Protein AF-0000000080418832 (afdb_homodimer)

Foldseek 3Di:
DPPPCPDPVVVVVVVVVVVVVVVVVVVCVVCCVPPVVVVCVVVVVVVVVVVLLVQAQAAADPVLVCLAANDFFDAQQVVVVPDPPPDSPQDDDDPPMDHFFEEAEQLLCQVHHGQFPVSVVVSVVLPAQHYEFEWDAACVGFIWTDDDQFLVVQFVDTDGRNDDDCVVAQQTFRCPPHPVCVVRPRTGTDGPLVSVVVCLVSNHAYEYEYPYPDPVVLVVVVVSCVVRVCCLRRYEYEYQDLVSLQVNCVVPVSHAYEHEDEQLVQFFPDDDPPPVPTHGPDPPVVVNVVSNVVSVVVVVCVLPRSCSRNVHQEYEYELSPDDLVNLVSCVVVNHAYEYPDDADPVSSCCVCHHSRHHYYYSHSPPD/DPPPCPPPVVVVVVVVVVVVVVVVVVVCVVCCVPPVVVVCVVVVVVVVVVVLLVQAQAAADPVLVCLAANDFFDAQQVVVVPDPPPDSPQDDDDPPMDHFFEEAEQLLCQVHHGQFPVSVVVSVVLPAQHYEFEWDAACVGFIWTDDDQFLVVQFVDTDGRNDDDCVVAQQTFRCPPHPPCVVRPRTGTDGPLVSVVVCVVSVHAYEYEYPYPDPVVLVVVVVSCVVRVCCLRRYEYEYQDLVSLQVNCVVPVSHAYEHEDEQLVQFFPDDDPPPVPTHGPDPPVVVNVVSNVVSVVVVVCVLPRSCSRNVHQEYEYELSPDDLVNLVSCVVVNHAYEYPDDADPVSSCCVCHHSRHHYYYSHSPPD

Structure (mmCIF, N/CA/C/O backbone):
data_AF-0000000080418832-model_v1
#
loop_
_entity.id
_entity.type
_entity.pdbx_description
1 polymer 'GP-PDE domain-containing protein'
#
loop_
_atom_site.group_PDB
_atom_site.id
_atom_site.type_symbol
_atom_site.label_atom_id
_atom_site.label_alt_id
_atom_site.label_comp_id
_atom_site.label_asym_id
_atom_site.label_entity_id
_atom_site.label_seq_id
_atom_site.pdbx_PDB_ins_code
_atom_site.Cartn_x
_atom_site.Cartn_y
_atom_site.Cartn_z
_atom_site.occupancy
_atom_site.B_iso_or_equiv
_atom_site.auth_seq_id
_atom_site.auth_comp_id
_atom_site.auth_asym_id
_atom_site.auth_atom_id
_atom_site.pdbx_PDB_model_num
ATOM 1 N N . MET A 1 1 ? 21.844 34.531 -18.125 1 29.23 1 MET A N 1
ATOM 2 C CA . MET A 1 1 ? 21.609 33.281 -18.844 1 29.23 1 MET A CA 1
ATOM 3 C C . MET A 1 1 ? 20.156 32.844 -18.719 1 29.23 1 MET A C 1
ATOM 5 O O . MET A 1 1 ? 19.594 32.812 -17.625 1 29.23 1 MET A O 1
ATOM 9 N N . PRO A 1 2 ? 19.328 32.938 -19.734 1 34.47 2 PRO A N 1
ATOM 10 C CA . PRO A 1 2 ? 17.875 32.719 -19.688 1 34.47 2 PRO A CA 1
ATOM 11 C C . PRO A 1 2 ? 17.5 31.406 -19.016 1 34.47 2 PRO A C 1
ATOM 13 O O . PRO A 1 2 ? 18.203 30.406 -19.203 1 34.47 2 PRO A O 1
ATOM 16 N N . LEU A 1 3 ? 17.125 31.422 -17.812 1 38.12 3 LEU A N 1
ATOM 17 C CA . LEU A 1 3 ? 16.672 30.25 -17.062 1 38.12 3 LEU A CA 1
ATOM 18 C C . LEU A 1 3 ? 15.891 29.297 -17.953 1 38.12 3 LEU A C 1
ATOM 20 O O . LEU A 1 3 ? 14.82 29.641 -18.453 1 38.12 3 LEU A O 1
ATOM 24 N N . GLN A 1 4 ? 16.5 28.672 -18.922 1 42.06 4 GLN A N 1
ATOM 25 C CA . GLN A 1 4 ? 15.961 27.641 -19.797 1 42.06 4 GLN A CA 1
ATOM 26 C C . GLN A 1 4 ? 14.891 26.812 -19.094 1 42.06 4 GLN A C 1
ATOM 28 O O . GLN A 1 4 ? 15.18 26.172 -18.078 1 42.06 4 GLN A O 1
ATOM 33 N N . ALA A 1 5 ? 13.625 27.203 -19.109 1 51.31 5 ALA A N 1
ATOM 34 C CA . ALA A 1 5 ? 12.406 26.703 -18.469 1 51.31 5 ALA A CA 1
ATOM 35 C C . ALA A 1 5 ? 12.25 25.203 -18.703 1 51.31 5 ALA A C 1
ATOM 37 O O . ALA A 1 5 ? 11.891 24.766 -19.797 1 51.31 5 ALA A O 1
ATOM 38 N N . VAL A 1 6 ? 13.109 24.172 -18.172 1 67.81 6 VAL A N 1
ATOM 39 C CA . VAL A 1 6 ? 13.008 22.719 -18.281 1 67.81 6 VAL A CA 1
ATOM 40 C C . VAL A 1 6 ? 11.602 22.266 -17.875 1 67.81 6 VAL A C 1
ATOM 42 O O . VAL A 1 6 ? 11.148 22.547 -16.766 1 67.81 6 VAL A O 1
ATOM 45 N N . VAL A 1 7 ? 10.906 21.953 -19 1 78.5 7 VAL A N 1
ATOM 46 C CA . VAL A 1 7 ? 9.547 21.453 -18.812 1 78.5 7 VAL A CA 1
ATOM 47 C C . VAL A 1 7 ? 9.547 20.25 -17.875 1 78.5 7 VAL A C 1
ATOM 49 O O . VAL A 1 7 ? 10.344 19.312 -18.062 1 78.5 7 VAL A O 1
ATOM 52 N N . ASP A 1 8 ? 8.859 20.406 -16.797 1 88.38 8 ASP A N 1
ATOM 53 C CA . ASP A 1 8 ? 8.625 19.266 -15.914 1 88.38 8 ASP A CA 1
ATOM 54 C C . ASP A 1 8 ? 7.688 18.266 -16.562 1 88.38 8 ASP A C 1
ATOM 56 O O . ASP A 1 8 ? 6.469 18.469 -16.594 1 88.38 8 ASP A O 1
ATOM 60 N N . PHE A 1 9 ? 8.25 17.219 -17.141 1 85.88 9 PHE A N 1
ATOM 61 C CA . PHE A 1 9 ? 7.5 16.234 -17.922 1 85.88 9 PHE A CA 1
ATOM 62 C C . PHE A 1 9 ? 6.445 15.555 -17.062 1 85.88 9 PHE A C 1
ATOM 64 O O . PHE A 1 9 ? 5.34 15.273 -17.531 1 85.88 9 PHE A O 1
ATOM 71 N N . LYS A 1 10 ? 6.754 15.344 -15.844 1 83.06 10 LYS A N 1
ATOM 72 C CA . LYS A 1 10 ? 5.797 14.695 -14.953 1 83.06 10 LYS A CA 1
ATOM 73 C C . LYS A 1 10 ? 4.574 15.586 -14.727 1 83.06 10 LYS A C 1
ATOM 75 O O . LYS A 1 10 ? 3.441 15.102 -14.734 1 83.06 10 LYS A O 1
ATOM 80 N N . LEU A 1 11 ? 4.859 16.812 -14.5 1 88.62 11 LEU A N 1
ATOM 81 C CA . LEU A 1 11 ? 3.758 17.75 -14.312 1 88.62 11 LEU A CA 1
ATOM 82 C C . LEU A 1 11 ? 2.938 17.891 -15.594 1 88.62 11 LEU A C 1
ATOM 84 O O . LEU A 1 11 ? 1.705 17.938 -15.547 1 88.62 11 LEU A O 1
ATOM 88 N N . ALA A 1 12 ? 3.6 17.969 -16.734 1 88.5 12 ALA A N 1
ATOM 89 C CA . ALA A 1 12 ? 2.902 18.062 -18 1 88.5 12 ALA A CA 1
ATOM 90 C C . ALA A 1 12 ? 1.968 16.875 -18.219 1 88.5 12 ALA A C 1
ATOM 92 O O . ALA A 1 12 ? 0.816 17.047 -18.625 1 88.5 12 ALA A O 1
ATOM 93 N N . CYS A 1 13 ? 2.471 15.695 -17.891 1 86.88 13 CYS A N 1
ATOM 94 C CA . CYS A 1 13 ? 1.663 14.484 -18.016 1 86.88 13 CYS A CA 1
ATOM 95 C C . CYS A 1 13 ? 0.469 14.531 -17.078 1 86.88 13 CYS A C 1
ATOM 97 O O . CYS A 1 13 ? -0.634 14.117 -17.438 1 86.88 13 CYS A O 1
ATOM 99 N N . SER A 1 14 ? 0.729 15.07 -15.883 1 86.5 14 SER A N 1
ATOM 100 C CA . SER A 1 14 ? -0.354 15.188 -14.914 1 86.5 14 SER A CA 1
ATOM 101 C C . SER A 1 14 ? -1.435 16.141 -15.398 1 86.5 14 SER A C 1
ATOM 103 O O . SER A 1 14 ? -2.625 15.906 -15.18 1 86.5 14 SER A O 1
ATOM 105 N N . CYS A 1 15 ? -1.032 17.188 -16.031 1 88.56 15 CYS A N 1
ATOM 106 C CA . CYS A 1 15 ? -1.993 18.141 -16.578 1 88.56 15 CYS A CA 1
ATOM 107 C C . CYS A 1 15 ? -2.822 17.5 -17.688 1 88.56 15 CYS A C 1
ATOM 109 O O . CYS A 1 15 ? -4.031 17.719 -17.766 1 88.56 15 CYS A O 1
ATOM 111 N N . LEU A 1 16 ? -2.145 16.781 -18.547 1 87.56 16 LEU A N 1
ATOM 112 C CA . LEU A 1 16 ? -2.855 16.062 -19.594 1 87.56 16 LEU A CA 1
ATOM 113 C C . LEU A 1 16 ? -3.863 15.086 -19.016 1 87.56 16 LEU A C 1
ATOM 115 O O . LEU A 1 16 ? -5.02 15.047 -19.438 1 87.56 16 LEU A O 1
ATOM 119 N N . TYR A 1 17 ? -3.428 14.383 -18 1 83.88 17 TYR A N 1
ATOM 120 C CA . TYR A 1 17 ? -4.293 13.414 -17.344 1 83.88 17 TYR A CA 1
ATOM 121 C C . TYR A 1 17 ? -5.508 14.094 -16.734 1 83.88 17 TYR A C 1
ATOM 123 O O . TYR A 1 17 ? -6.629 13.586 -16.828 1 83.88 17 TYR A O 1
ATOM 131 N N . LEU A 1 18 ? -5.254 15.18 -16.125 1 86.44 18 LEU A N 1
ATOM 132 C CA . LEU A 1 18 ? -6.332 15.945 -15.523 1 86.44 18 LEU A CA 1
ATOM 133 C C . LEU A 1 18 ? -7.398 16.297 -16.547 1 86.44 18 LEU A C 1
ATOM 135 O O . LEU A 1 18 ? -8.594 16.109 -16.312 1 86.44 18 LEU A O 1
ATOM 139 N N . TRP A 1 19 ? -7.016 16.703 -17.672 1 86.38 19 TRP A N 1
ATOM 140 C CA . TRP A 1 19 ? -7.965 17.141 -18.688 1 86.38 19 TRP A CA 1
ATOM 141 C C . TRP A 1 19 ? -8.648 15.945 -19.344 1 86.38 19 TRP A C 1
ATOM 143 O O . TRP A 1 19 ? -9.812 16.031 -19.75 1 86.38 19 TRP A O 1
ATOM 153 N N . ILE A 1 20 ? -7.945 14.836 -19.391 1 82.81 20 ILE A N 1
ATOM 154 C CA . ILE A 1 20 ? -8.586 13.625 -19.875 1 82.81 20 ILE A CA 1
ATOM 155 C C . ILE A 1 20 ? -9.711 13.211 -18.938 1 82.81 20 ILE A C 1
ATOM 157 O O . ILE A 1 20 ? -10.812 12.867 -19.375 1 82.81 20 ILE A O 1
ATOM 161 N N . TRP A 1 21 ? -9.406 13.32 -17.688 1 81.19 21 TRP A N 1
ATOM 162 C CA . TRP A 1 21 ? -10.414 12.953 -16.703 1 81.19 21 TRP A CA 1
ATOM 163 C C . TRP A 1 21 ? -11.602 13.914 -16.75 1 81.19 21 TRP A C 1
ATOM 165 O O . TRP A 1 21 ? -12.758 13.484 -16.734 1 81.19 21 TRP A O 1
ATOM 175 N N . ILE A 1 22 ? -11.281 15.203 -16.797 1 82.44 22 ILE A N 1
ATOM 176 C CA . ILE A 1 22 ? -12.328 16.219 -16.844 1 82.44 22 ILE A CA 1
ATOM 177 C C . ILE A 1 22 ? -13.219 15.984 -18.062 1 82.44 22 ILE A C 1
ATOM 179 O O . ILE A 1 22 ? -14.445 15.969 -17.953 1 82.44 22 ILE A O 1
ATOM 183 N N . PHE A 1 23 ? -12.633 15.758 -19.156 1 82.81 23 PHE A N 1
ATOM 184 C CA . PHE A 1 23 ? -13.367 15.562 -20.391 1 82.81 23 PHE A CA 1
ATOM 185 C C . PHE A 1 23 ? -14.188 14.281 -20.344 1 82.81 23 PHE A C 1
ATOM 187 O O . PHE A 1 23 ? -15.344 14.266 -20.781 1 82.81 23 PHE A O 1
ATOM 194 N N . THR A 1 24 ? -13.562 13.258 -19.797 1 81.31 24 THR A N 1
ATOM 195 C CA . THR A 1 24 ? -14.242 11.969 -19.703 1 81.31 24 THR A CA 1
ATOM 196 C C . THR A 1 24 ? -15.469 12.07 -18.797 1 81.31 24 THR A C 1
ATOM 198 O O . THR A 1 24 ? -16.531 11.531 -19.125 1 81.31 24 THR A O 1
ATOM 201 N N . ILE A 1 25 ? -15.297 12.727 -17.734 1 80.31 25 ILE A N 1
ATOM 202 C CA . ILE A 1 25 ? -16.406 12.898 -16.797 1 80.31 25 ILE A CA 1
ATOM 203 C C . ILE A 1 25 ? -17.531 13.688 -17.469 1 80.31 25 ILE A C 1
ATOM 205 O O . ILE A 1 25 ? -18.703 13.336 -17.359 1 80.31 25 ILE A O 1
ATOM 209 N N . PHE A 1 26 ? -17.141 14.727 -18.172 1 81.12 26 PHE A N 1
ATOM 210 C CA . PHE A 1 26 ? -18.125 15.555 -18.891 1 81.12 26 PHE A CA 1
ATOM 211 C C . PHE A 1 26 ? -18.844 14.742 -19.953 1 81.12 26 PHE A C 1
ATOM 213 O O . PHE A 1 26 ? -20.062 14.797 -20.062 1 81.12 26 PHE A O 1
ATOM 220 N N . LEU A 1 27 ? -18.125 13.953 -20.703 1 82.25 27 LEU A N 1
ATOM 221 C CA . LEU A 1 27 ? -18.703 13.133 -21.766 1 82.25 27 LEU A CA 1
ATOM 222 C C . LEU A 1 27 ? -19.672 12.109 -21.188 1 82.25 27 LEU A C 1
ATOM 224 O O . LEU A 1 27 ? -20.75 11.891 -21.75 1 82.25 27 LEU A O 1
ATOM 228 N N . LEU A 1 28 ? -19.281 11.586 -20.141 1 80.88 28 LEU A N 1
ATOM 229 C CA . LEU A 1 28 ? -20.156 10.586 -19.516 1 80.88 28 LEU A CA 1
ATOM 230 C C . LEU A 1 28 ? -21.438 11.234 -19 1 80.88 28 LEU A C 1
ATOM 232 O O . LEU A 1 28 ? -22.516 10.656 -19.125 1 80.88 28 LEU A O 1
ATOM 236 N N . ALA A 1 29 ? -21.312 12.383 -18.406 1 79.19 29 ALA A N 1
ATOM 237 C CA . ALA A 1 29 ? -22.469 13.086 -17.859 1 79.19 29 ALA A CA 1
ATOM 238 C C . ALA A 1 29 ? -23.484 13.43 -18.953 1 79.19 29 ALA A C 1
ATOM 240 O O . ALA A 1 29 ? -24.688 13.367 -18.734 1 79.19 29 ALA A O 1
ATOM 241 N N . VAL A 1 30 ? -23 13.727 -20.094 1 80.56 30 VAL A N 1
ATOM 242 C CA . VAL A 1 30 ? -23.859 14.094 -21.203 1 80.56 30 VAL A CA 1
ATOM 243 C C . VAL A 1 30 ? -24.469 12.836 -21.844 1 80.56 30 VAL A C 1
ATOM 245 O O . VAL A 1 30 ? -25.672 12.781 -22.094 1 80.56 30 VAL A O 1
ATOM 248 N N . GLU A 1 31 ? -23.656 11.82 -21.969 1 81.69 31 GLU A N 1
ATOM 249 C CA . GLU A 1 31 ? -24.078 10.641 -22.703 1 81.69 31 GLU A CA 1
ATOM 250 C C . GLU A 1 31 ? -25.031 9.781 -21.891 1 81.69 31 GLU A C 1
ATOM 252 O O . GLU A 1 31 ? -25.828 9.023 -22.453 1 81.69 31 GLU A O 1
ATOM 257 N N . VAL A 1 32 ? -24.969 9.977 -20.625 1 79.31 32 VAL A N 1
ATOM 258 C CA . VAL A 1 32 ? -25.828 9.148 -19.781 1 79.31 32 VAL A CA 1
ATOM 259 C C . VAL A 1 32 ? -27.281 9.602 -19.922 1 79.31 32 VAL A C 1
ATOM 261 O O . VAL A 1 32 ? -28.219 8.852 -19.609 1 79.31 32 VAL A O 1
ATOM 264 N N . THR A 1 33 ? -27.438 10.805 -20.422 1 82 33 THR A N 1
ATOM 265 C CA . THR A 1 33 ? -28.797 11.297 -20.656 1 82 33 THR A CA 1
ATOM 266 C C . THR A 1 33 ? -29.406 10.688 -21.906 1 82 33 THR A C 1
ATOM 268 O O . THR A 1 33 ? -30.609 10.758 -22.125 1 82 33 THR A O 1
ATOM 271 N N . ASN A 1 34 ? -28.578 10.062 -22.688 1 85.06 34 ASN A N 1
ATOM 272 C CA . ASN A 1 34 ? -29.031 9.336 -23.859 1 85.06 34 ASN A CA 1
ATOM 273 C C . ASN A 1 34 ? -29.609 7.977 -23.5 1 85.06 34 ASN A C 1
ATOM 275 O O . ASN A 1 34 ? -28.938 7.148 -22.891 1 85.06 34 ASN A O 1
ATOM 279 N N . LEU A 1 35 ? -30.812 7.777 -23.906 1 84.62 35 LEU A N 1
ATOM 280 C CA . LEU A 1 35 ? -31.562 6.578 -23.531 1 84.62 35 LEU A CA 1
ATOM 281 C C . LEU A 1 35 ? -30.828 5.32 -23.984 1 84.62 35 LEU A C 1
ATOM 283 O O . LEU A 1 35 ? -30.859 4.297 -23.297 1 84.62 35 LEU A O 1
ATOM 287 N N . PHE A 1 36 ? -30.281 5.379 -25.125 1 82.19 36 PHE A N 1
ATOM 288 C CA . PHE A 1 36 ? -29.562 4.219 -25.625 1 82.19 36 PHE A CA 1
ATOM 289 C C . PHE A 1 36 ? -28.359 3.902 -24.734 1 82.19 36 PHE A C 1
ATOM 291 O O . PHE A 1 36 ? -28.125 2.742 -24.391 1 82.19 36 PHE A O 1
ATOM 298 N N . VAL A 1 37 ? -27.672 4.945 -24.422 1 81.75 37 VAL A N 1
ATOM 299 C CA . VAL A 1 37 ? -26.5 4.773 -23.562 1 81.75 37 VAL A CA 1
ATOM 300 C C . VAL A 1 37 ? -26.953 4.277 -22.188 1 81.75 37 VAL A C 1
ATOM 302 O O . VAL A 1 37 ? -26.344 3.357 -21.625 1 81.75 37 VAL A O 1
ATOM 305 N N . MET A 1 38 ? -27.922 4.84 -21.734 1 84.25 38 MET A N 1
ATOM 306 C CA . MET A 1 38 ? -28.438 4.414 -20.438 1 84.25 38 MET A CA 1
ATOM 307 C C . MET A 1 38 ? -28.859 2.951 -20.484 1 84.25 38 MET A C 1
ATOM 309 O O . MET A 1 38 ? -28.609 2.205 -19.531 1 84.25 38 MET A O 1
ATOM 313 N N . SER A 1 39 ? -29.5 2.602 -21.547 1 87.12 39 SER A N 1
ATOM 314 C CA . SER A 1 39 ? -29.922 1.212 -21.688 1 87.12 39 SER A CA 1
ATOM 315 C C . SER A 1 39 ? -28.719 0.267 -21.703 1 87.12 39 SER A C 1
ATOM 317 O O . SER A 1 39 ? -28.781 -0.823 -21.125 1 87.12 39 SER A O 1
ATOM 319 N N . LEU A 1 40 ? -27.703 0.655 -22.312 1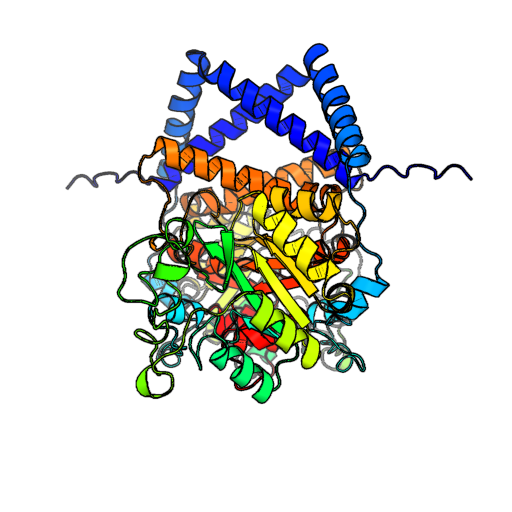 85.5 40 LEU A N 1
ATOM 320 C CA . LEU A 1 40 ? -26.484 -0.155 -22.359 1 85.5 40 LEU A CA 1
ATOM 321 C C . LEU A 1 40 ? -25.828 -0.238 -21 1 85.5 40 LEU A C 1
ATOM 323 O O . LEU A 1 40 ? -25.297 -1.285 -20.625 1 85.5 40 LEU A O 1
ATOM 327 N N . LEU A 1 41 ? -25.844 0.846 -20.266 1 86.12 41 LEU A N 1
ATOM 328 C CA . LEU A 1 41 ? -25.219 0.91 -18.953 1 86.12 41 LEU A CA 1
ATOM 329 C C . LEU A 1 41 ? -26.031 0.135 -17.922 1 86.12 41 LEU A C 1
ATOM 331 O O . LEU A 1 41 ? -25.531 -0.181 -16.844 1 86.12 41 LEU A O 1
ATOM 335 N N . ILE A 1 42 ? -27.203 -0.16 -18.312 1 88 42 ILE A N 1
ATOM 336 C CA . ILE A 1 42 ? -28.031 -0.995 -17.438 1 88 42 ILE A CA 1
ATOM 337 C C . ILE A 1 42 ? -27.938 -2.453 -17.875 1 88 42 ILE A C 1
ATOM 339 O O . ILE A 1 42 ? -27.625 -3.336 -17.078 1 88 42 ILE A O 1
ATOM 343 N N . ALA A 1 43 ? -28.109 -2.717 -19.141 1 91 43 ALA A N 1
ATOM 344 C CA . ALA A 1 43 ? -28.141 -4.078 -19.672 1 91 43 ALA A CA 1
ATOM 345 C C . ALA A 1 43 ? -26.75 -4.711 -19.609 1 91 43 ALA A C 1
ATOM 347 O O . ALA A 1 43 ? -26.609 -5.898 -19.312 1 91 43 ALA A O 1
ATOM 348 N N . GLY A 1 44 ? -25.75 -3.938 -19.922 1 90.44 44 GLY A N 1
ATOM 349 C CA . GLY A 1 44 ? -24.375 -4.441 -19.938 1 90.44 44 GLY A CA 1
ATOM 350 C C . GLY A 1 44 ? -23.969 -5.078 -18.625 1 90.44 44 GLY A C 1
ATOM 351 O O . GLY A 1 44 ? -23.625 -6.262 -18.594 1 90.44 44 GLY A O 1
ATOM 352 N N . PRO A 1 45 ? -24.047 -4.289 -17.594 1 91.12 45 PRO A N 1
ATOM 353 C CA . PRO A 1 45 ? -23.688 -4.84 -16.281 1 91.12 45 PRO A CA 1
ATOM 354 C C . PRO A 1 45 ? -24.531 -6.055 -15.891 1 91.12 45 PRO A C 1
ATOM 356 O O . PRO A 1 45 ? -24.016 -7 -15.297 1 91.12 45 PRO A O 1
ATOM 359 N N . ILE A 1 46 ? -25.766 -6.035 -16.219 1 92.56 46 ILE A N 1
ATOM 360 C CA . ILE A 1 46 ? -26.656 -7.148 -15.883 1 92.56 46 ILE A CA 1
ATOM 361 C C . ILE A 1 46 ? -26.203 -8.406 -16.625 1 92.56 46 ILE A C 1
ATOM 363 O O . ILE A 1 46 ? -26.125 -9.484 -16.047 1 92.56 46 ILE A O 1
ATOM 367 N N . VAL A 1 47 ? -25.922 -8.25 -17.844 1 93 47 VAL A N 1
ATOM 368 C CA . VAL A 1 47 ? -25.469 -9.375 -18.656 1 93 47 VAL A CA 1
ATOM 369 C C . VAL A 1 47 ? -24.125 -9.883 -18.156 1 93 47 VAL A C 1
ATOM 371 O O . VAL A 1 47 ? -23.922 -11.094 -18.031 1 93 47 VAL A O 1
ATOM 374 N N . THR A 1 48 ? -23.281 -8.992 -17.875 1 93 48 THR A N 1
ATOM 375 C CA . THR A 1 48 ? -21.969 -9.375 -17.375 1 93 48 THR A CA 1
ATOM 376 C C . THR A 1 48 ? -22.078 -10.102 -16.031 1 93 48 THR A C 1
ATOM 378 O O . THR A 1 48 ? -21.406 -11.102 -15.805 1 93 48 THR A O 1
ATOM 381 N N . TYR A 1 49 ? -22.891 -9.516 -15.172 1 93.44 49 TYR A N 1
ATOM 382 C CA . TYR A 1 49 ? -23.141 -10.172 -13.891 1 93.44 49 TYR A CA 1
ATOM 383 C C . TYR A 1 49 ? -23.641 -11.594 -14.102 1 93.44 49 TYR A C 1
ATOM 385 O O . TYR A 1 49 ? -23.156 -12.531 -13.461 1 93.44 49 TYR A O 1
ATOM 393 N N . TRP A 1 50 ? -24.562 -11.703 -14.984 1 93.5 50 TRP A N 1
ATOM 394 C CA . TRP A 1 50 ? -25.125 -13.008 -15.281 1 93.5 50 TRP A CA 1
ATOM 395 C C . TRP A 1 50 ? -24.062 -13.945 -15.859 1 93.5 50 TRP A C 1
ATOM 397 O O . TRP A 1 50 ? -23.984 -15.117 -15.469 1 93.5 50 TRP A O 1
ATOM 407 N N . LEU A 1 51 ? -23.266 -13.484 -16.734 1 93.06 51 LEU A N 1
ATOM 408 C CA . LEU A 1 51 ? -22.219 -14.289 -17.344 1 93.06 51 LEU A CA 1
ATOM 409 C C . LEU A 1 51 ? -21.219 -14.758 -16.297 1 93.06 51 LEU A C 1
ATOM 411 O O . LEU A 1 51 ? -20.859 -15.938 -16.25 1 93.06 51 LEU A O 1
ATOM 415 N N . ILE A 1 52 ? -20.781 -13.883 -15.461 1 93.12 52 ILE A N 1
ATOM 416 C CA . ILE A 1 52 ? -19.797 -14.219 -14.438 1 93.12 52 ILE A CA 1
ATOM 417 C C . ILE A 1 52 ? -20.375 -15.25 -13.477 1 93.12 52 ILE A C 1
ATOM 419 O O . ILE A 1 52 ? -19.734 -16.25 -13.164 1 93.12 52 ILE A O 1
ATOM 423 N N . THR A 1 53 ? -21.609 -15.008 -13.055 1 93.81 53 THR A N 1
ATOM 424 C CA . THR A 1 53 ? -22.219 -15.922 -12.086 1 93.81 53 THR A CA 1
ATOM 425 C C . THR A 1 53 ? -22.5 -17.281 -12.727 1 93.81 53 THR A C 1
ATOM 427 O O . THR A 1 53 ? -22.438 -18.312 -12.055 1 93.81 53 THR A O 1
ATOM 430 N N . THR A 1 54 ? -22.766 -17.281 -13.984 1 94.75 54 THR A N 1
ATOM 431 C CA . THR A 1 54 ? -23.078 -18.516 -14.695 1 94.75 54 THR A CA 1
ATOM 432 C C . THR A 1 54 ? -21.812 -19.344 -14.891 1 94.75 54 THR A C 1
ATOM 434 O O . THR A 1 54 ? -21.844 -20.578 -14.773 1 94.75 54 THR A O 1
ATOM 437 N N . PHE A 1 55 ? -20.734 -18.688 -15.141 1 95.62 55 PHE A N 1
ATOM 438 C CA . PHE A 1 55 ? -19.516 -19.406 -15.492 1 95.62 55 PHE A CA 1
ATOM 439 C C . PHE A 1 55 ? -18.547 -19.438 -14.312 1 95.62 55 PHE A C 1
ATOM 441 O O . PHE A 1 55 ? -17.422 -19.938 -14.438 1 95.62 55 PHE A O 1
ATOM 448 N N . ALA A 1 56 ? -18.984 -18.891 -13.219 1 96.25 56 ALA A N 1
ATOM 449 C CA . ALA A 1 56 ? -18.141 -18.875 -12.023 1 96.25 56 ALA A CA 1
ATOM 450 C C . ALA A 1 56 ? -17.906 -20.281 -11.492 1 96.25 56 ALA A C 1
ATOM 452 O O . ALA A 1 56 ? -18.812 -21.125 -11.516 1 96.25 56 ALA A O 1
ATOM 453 N N . ILE A 1 57 ? -16.719 -20.531 -11.07 1 97.06 57 ILE A N 1
ATOM 454 C CA . ILE A 1 57 ? -16.375 -21.766 -10.383 1 97.06 57 ILE A 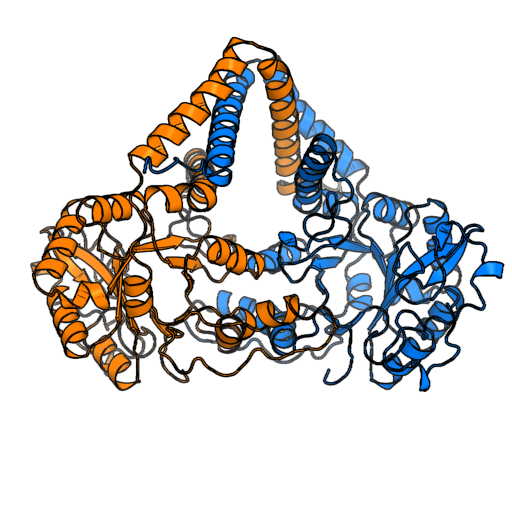CA 1
ATOM 455 C C . ILE A 1 57 ? -16.344 -21.531 -8.875 1 97.06 57 ILE A C 1
ATOM 457 O O . ILE A 1 57 ? -15.594 -20.672 -8.398 1 97.06 57 ILE A O 1
ATOM 461 N N . PRO A 1 58 ? -17.094 -22.188 -8.133 1 94.25 58 PRO A N 1
ATOM 462 C CA . PRO A 1 58 ? -17.125 -21.953 -6.691 1 94.25 58 PRO A CA 1
ATOM 463 C C . PRO A 1 58 ? -15.789 -22.219 -6.012 1 94.25 58 PRO A C 1
ATOM 465 O O . PRO A 1 58 ? -15.039 -23.109 -6.445 1 94.25 58 PRO A O 1
ATOM 468 N N . THR A 1 59 ? -15.57 -21.484 -4.996 1 94.44 59 THR A N 1
ATOM 469 C CA . THR A 1 59 ? -14.375 -21.703 -4.191 1 94.44 59 THR A CA 1
ATOM 470 C C . THR A 1 59 ? -14.406 -23.094 -3.549 1 94.44 59 THR A C 1
ATOM 472 O O . THR A 1 59 ? -15.469 -23.578 -3.172 1 94.44 59 THR A O 1
ATOM 475 N N . PRO A 1 60 ? -13.188 -23.703 -3.463 1 95.12 60 PRO A N 1
ATOM 476 C CA . PRO A 1 60 ? -13.156 -24.984 -2.756 1 95.12 60 PRO A CA 1
ATOM 477 C C . PRO A 1 60 ? -13.656 -24.891 -1.317 1 95.12 60 PRO A C 1
ATOM 479 O O . PRO A 1 60 ? -13.609 -23.812 -0.722 1 95.12 60 PRO A O 1
ATOM 482 N N . HIS A 1 61 ? -14.109 -26 -0.83 1 92.38 61 HIS A N 1
ATOM 483 C CA . HIS A 1 61 ? -14.625 -26.016 0.533 1 92.38 61 HIS A CA 1
ATOM 484 C C . HIS A 1 61 ? -13.586 -25.531 1.53 1 92.38 61 HIS A C 1
ATOM 486 O O . HIS A 1 61 ? -12.398 -25.859 1.406 1 92.38 61 HIS A O 1
ATOM 492 N N . GLU A 1 62 ? -14.008 -24.891 2.523 1 91.81 62 GLU A N 1
ATOM 493 C CA . GLU A 1 62 ? -13.141 -24.281 3.525 1 91.81 62 GLU A CA 1
ATOM 494 C C . GLU A 1 62 ? -12.305 -25.328 4.246 1 91.81 62 GLU A C 1
ATOM 496 O O . GLU A 1 62 ? -11.156 -25.078 4.609 1 91.81 62 GLU A O 1
ATOM 501 N N . SER A 1 63 ? -12.891 -26.438 4.461 1 93.31 63 SER A N 1
ATOM 502 C CA . SER A 1 63 ? -12.18 -27.5 5.164 1 93.31 63 SER A CA 1
ATOM 503 C C . SER A 1 63 ? -10.945 -27.953 4.383 1 93.31 63 SER A C 1
ATOM 505 O O . SER A 1 63 ? -9.906 -28.25 4.977 1 93.31 63 SER A O 1
ATOM 507 N N . ILE A 1 64 ? -11.062 -28.016 3.07 1 93.56 64 ILE A N 1
ATOM 508 C CA . ILE A 1 64 ? -9.938 -28.406 2.229 1 93.56 64 ILE A CA 1
ATOM 509 C C . ILE A 1 64 ? -8.859 -27.328 2.256 1 93.56 64 ILE A C 1
ATOM 511 O O . ILE A 1 64 ? -7.672 -27.641 2.371 1 93.56 64 ILE A O 1
ATOM 515 N N . VAL A 1 65 ? -9.297 -26.141 2.141 1 95.19 65 VAL A N 1
ATOM 516 C CA . VAL A 1 65 ? -8.359 -25.016 2.17 1 95.19 65 VAL A CA 1
ATOM 517 C C . VAL A 1 65 ? -7.625 -24.984 3.506 1 95.19 65 VAL A C 1
ATOM 519 O O . VAL A 1 65 ? -6.406 -24.812 3.547 1 95.19 65 VAL A O 1
ATOM 522 N N . GLN A 1 66 ? -8.328 -25.234 4.59 1 94.5 66 GLN A N 1
ATOM 523 C CA . GLN A 1 66 ? -7.73 -25.266 5.918 1 94.5 66 GLN A CA 1
ATOM 524 C C . GLN A 1 66 ? -6.77 -26.438 6.074 1 94.5 66 GLN A C 1
ATOM 526 O O . GLN A 1 66 ? -5.754 -26.328 6.766 1 94.5 66 GLN A O 1
ATOM 531 N N . GLU A 1 67 ? -7.172 -27.438 5.469 1 95.69 67 GLU A N 1
ATOM 532 C CA . GLU A 1 67 ? -6.289 -28.609 5.512 1 95.69 67 GLU A CA 1
ATOM 533 C C . GLU A 1 67 ? -4.945 -28.312 4.855 1 95.69 67 GLU A C 1
ATOM 535 O O . GLU A 1 67 ? -3.9 -28.75 5.34 1 95.69 67 GLU A O 1
ATOM 540 N N . ILE A 1 68 ? -4.918 -27.609 3.775 1 97.31 68 ILE A N 1
ATOM 541 C CA . ILE A 1 68 ? -3.701 -27.297 3.035 1 97.31 68 ILE A CA 1
ATOM 542 C C . ILE A 1 68 ? -2.967 -26.141 3.711 1 97.31 68 ILE A C 1
ATOM 544 O O . ILE A 1 68 ? -1.777 -26.25 4.016 1 97.31 68 ILE A O 1
ATOM 548 N N . LEU A 1 69 ? -3.697 -25.047 4.02 1 96.75 69 LEU A N 1
ATOM 549 C CA . LEU A 1 69 ? -3.068 -23.797 4.422 1 96.75 69 LEU A CA 1
ATOM 550 C C . LEU A 1 69 ? -3.031 -23.672 5.941 1 96.75 69 LEU A C 1
ATOM 552 O O . LEU A 1 69 ? -2.299 -22.844 6.48 1 96.75 69 LEU A O 1
ATOM 556 N N . GLY A 1 70 ? -3.805 -24.422 6.637 1 95.56 70 GLY A N 1
ATOM 557 C CA . GLY A 1 70 ? -3.891 -24.281 8.086 1 95.56 70 GLY A CA 1
ATOM 558 C C . GLY A 1 70 ? -4.73 -23.109 8.523 1 95.56 70 GLY A C 1
ATOM 559 O O . GLY A 1 70 ? -5.473 -22.531 7.723 1 95.56 70 GLY A O 1
ATOM 560 N N . SER A 1 71 ? -4.621 -22.781 9.766 1 92.69 71 SER A N 1
ATOM 561 C CA . SER A 1 71 ? -5.367 -21.672 10.336 1 92.69 71 SER A CA 1
ATOM 562 C C . SER A 1 71 ? -4.785 -20.328 9.898 1 92.69 71 SER A C 1
ATOM 564 O O . SER A 1 71 ? -3.619 -20.25 9.508 1 92.69 71 SER A O 1
ATOM 566 N N . GLU A 1 72 ? -5.633 -19.391 9.984 1 89.88 72 GLU A N 1
ATOM 567 C CA . GLU A 1 72 ? -5.191 -18.047 9.617 1 89.88 72 GLU A CA 1
ATOM 568 C C . GLU A 1 72 ? -4.289 -17.453 10.695 1 89.88 72 GLU A C 1
ATOM 570 O O . GLU A 1 72 ? -4.555 -17.609 11.891 1 89.88 72 GLU A O 1
ATOM 575 N N . LEU A 1 73 ? -3.273 -16.891 10.219 1 90.5 73 LEU A N 1
ATOM 576 C CA . LEU A 1 73 ? -2.422 -16.156 11.148 1 90.5 73 LEU A CA 1
ATOM 577 C C . LEU A 1 73 ? -3.125 -14.898 11.656 1 90.5 73 LEU A C 1
ATOM 579 O O . LEU A 1 73 ? -3.887 -14.266 10.922 1 90.5 73 LEU A O 1
ATOM 583 N N . LYS A 1 74 ? -2.92 -14.562 12.898 1 85.25 74 LYS A N 1
ATOM 584 C CA . LYS A 1 74 ? -3.492 -13.352 13.477 1 85.25 74 LYS A CA 1
ATOM 585 C C . LYS A 1 74 ? -2.42 -12.289 13.695 1 85.25 74 LYS A C 1
ATOM 587 O O . LYS A 1 74 ? -1.417 -12.539 14.367 1 85.25 74 LYS A O 1
ATOM 592 N N . GLY A 1 75 ? -2.609 -11.211 13.07 1 86.69 75 GLY A N 1
ATOM 593 C CA . GLY A 1 75 ? -1.667 -10.117 13.219 1 86.69 75 GLY A CA 1
ATOM 594 C C . GLY A 1 75 ? -2.088 -9.109 14.266 1 86.69 75 GLY A C 1
ATOM 595 O O . GLY A 1 75 ? -3.254 -9.062 14.664 1 86.69 75 GLY A O 1
ATOM 596 N N . ASP A 1 76 ? -1.185 -8.312 14.703 1 85.19 76 ASP A N 1
ATOM 597 C CA . ASP A 1 76 ? -1.425 -7.262 15.695 1 85.19 76 ASP A CA 1
ATOM 598 C C . ASP A 1 76 ? -2.439 -6.242 15.18 1 85.19 76 ASP A C 1
ATOM 600 O O . ASP A 1 76 ? -3.195 -5.664 15.961 1 85.19 76 ASP A O 1
ATOM 604 N N . ILE A 1 77 ? -2.418 -6.047 13.961 1 78.5 77 ILE A N 1
ATOM 605 C CA . ILE A 1 77 ? -3.24 -4.996 13.375 1 78.5 77 ILE A CA 1
ATOM 606 C C . ILE A 1 77 ? -4.719 -5.309 13.594 1 78.5 77 ILE A C 1
ATOM 608 O O . ILE A 1 77 ? -5.547 -4.402 13.672 1 78.5 77 ILE A O 1
ATOM 612 N N . LEU A 1 78 ? -5.008 -6.508 13.578 1 72.69 78 LEU A N 1
ATOM 613 C CA . LEU A 1 78 ? -6.398 -6.902 13.758 1 72.69 78 LEU A CA 1
ATOM 614 C C . LEU A 1 78 ? -6.785 -6.867 15.234 1 72.69 78 LEU A C 1
ATOM 616 O O . LEU A 1 78 ? -7.965 -6.734 15.57 1 72.69 78 LEU A O 1
ATOM 620 N N . CYS A 1 79 ? -5.805 -7.02 15.984 1 66.38 79 CYS A N 1
ATOM 621 C CA . CYS A 1 79 ? -6.086 -7.008 17.406 1 66.38 79 CYS A CA 1
ATOM 622 C C . CYS A 1 79 ? -6.258 -5.582 17.922 1 66.38 79 CYS A C 1
ATOM 624 O O . CYS A 1 79 ? -7.086 -5.324 18.797 1 66.38 79 CYS A O 1
ATOM 626 N N . GLU A 1 80 ? -5.531 -4.691 17.422 1 59.66 80 GLU A N 1
ATOM 627 C CA . GLU A 1 80 ? -5.609 -3.287 17.812 1 59.66 80 GLU A CA 1
ATOM 628 C C . GLU A 1 80 ? -6.934 -2.666 17.375 1 59.66 80 GLU A C 1
ATOM 630 O O . GLU A 1 80 ? -7.488 -1.82 18.094 1 59.66 80 GLU A O 1
ATOM 635 N N . SER A 1 81 ? -7.395 -3.018 16.188 1 55.12 81 SER A N 1
ATOM 636 C CA . SER A 1 81 ? -8.602 -2.389 15.664 1 55.12 81 SER A CA 1
ATOM 637 C C . SER A 1 81 ? -9.82 -2.752 16.5 1 55.12 81 SER A C 1
ATOM 639 O O . SER A 1 81 ? -10.836 -2.055 16.453 1 55.12 81 SER A O 1
ATOM 641 N N . SER A 1 82 ? -9.773 -3.887 17.172 1 46.88 82 SER A N 1
ATOM 642 C CA . SER A 1 82 ? -10.914 -4.277 18 1 46.88 82 SER A CA 1
ATOM 643 C C . SER A 1 82 ? -10.906 -3.539 19.328 1 46.88 82 SER A C 1
ATOM 645 O O . SER A 1 82 ? -11.906 -3.533 20.047 1 46.88 82 SER A O 1
ATOM 647 N N . SER A 1 83 ? -9.766 -3.035 19.75 1 44.62 83 SER A N 1
ATOM 648 C CA . SER A 1 83 ? -9.758 -2.439 21.078 1 44.62 83 SER A CA 1
ATOM 649 C C . SER A 1 83 ? -9.969 -0.93 21.016 1 44.62 83 SER A C 1
ATOM 651 O O . SER A 1 83 ? -9.242 -0.229 20.297 1 44.62 83 SER A O 1
ATOM 653 N N . SER A 1 84 ? -11.117 -0.54 21.078 1 42.31 84 SER A N 1
ATOM 654 C CA . SER A 1 84 ? -11.477 0.866 21.219 1 42.31 84 SER A CA 1
ATOM 655 C C . SER A 1 84 ? -10.438 1.627 22.031 1 42.31 84 SER A C 1
ATOM 657 O O . SER A 1 84 ? -10.422 2.859 22.031 1 42.31 84 SER A O 1
ATOM 659 N N . SER A 1 85 ? -9.93 1.096 23.156 1 39.41 85 SER A N 1
ATOM 660 C CA . SER A 1 85 ? -9.219 1.741 24.25 1 39.41 85 SER A CA 1
ATOM 661 C C . SER A 1 85 ? -7.711 1.674 24.047 1 39.41 85 SER A C 1
ATOM 663 O O . SER A 1 85 ? -7.137 0.585 23.953 1 39.41 85 SER A O 1
ATOM 665 N N . GLY A 1 86 ? -7.039 2.453 23.109 1 44.03 86 GLY A N 1
ATOM 666 C CA . GLY A 1 86 ? -5.633 2.807 23 1 44.03 86 GLY A CA 1
ATOM 667 C C . GLY A 1 86 ? -4.703 1.694 23.438 1 44.03 86 GLY A C 1
ATOM 668 O O . GLY A 1 86 ? -3.492 1.896 23.547 1 44.03 86 GLY A O 1
ATOM 669 N N . ASP A 1 87 ? -5.148 0.619 24.062 1 46.06 87 ASP A N 1
ATOM 670 C CA . ASP A 1 87 ? -4.234 -0.335 24.672 1 46.06 87 ASP A CA 1
ATOM 671 C C . ASP A 1 87 ? -3.652 -1.294 23.641 1 46.06 87 ASP A C 1
ATOM 673 O O . ASP A 1 87 ? -4.383 -1.817 22.797 1 46.06 87 ASP A O 1
ATOM 677 N N . VAL A 1 88 ? -2.42 -1.205 23.469 1 50.09 88 VAL A N 1
ATOM 678 C CA . VAL A 1 88 ? -1.669 -2.182 22.688 1 50.09 88 VAL A CA 1
ATOM 679 C C . VAL A 1 88 ? -2.076 -3.596 23.094 1 50.09 88 VAL A C 1
ATOM 681 O O . VAL A 1 88 ? -1.736 -4.051 24.188 1 50.09 88 VAL A O 1
ATOM 684 N N . VAL A 1 89 ? -3.205 -4.188 22.797 1 46.97 89 VAL A N 1
ATOM 685 C CA . VAL A 1 89 ? -3.471 -5.574 23.172 1 46.97 89 VAL A CA 1
ATOM 686 C C . VAL A 1 89 ? -2.797 -6.512 22.172 1 46.97 89 VAL A C 1
ATOM 688 O O . VAL A 1 89 ? -3.006 -6.391 20.953 1 46.97 89 VAL A O 1
ATOM 691 N N . SER A 1 90 ? -1.621 -7.105 22.547 1 54.22 90 SER A N 1
ATOM 692 C CA . SER A 1 90 ? -1.009 -8.156 21.734 1 54.22 90 SER A CA 1
ATOM 693 C C . SER A 1 90 ? -1.979 -9.312 21.516 1 54.22 90 SER A C 1
ATOM 695 O O . SER A 1 90 ? -2.725 -9.695 22.422 1 54.22 90 SER A O 1
ATOM 697 N N . CYS A 1 91 ? -2.387 -9.523 20.266 1 56.72 91 CYS A N 1
ATOM 698 C CA . CYS A 1 91 ? -3.295 -10.617 19.938 1 56.72 91 CYS A CA 1
ATOM 699 C C . CYS A 1 91 ? -2.82 -11.93 20.547 1 56.72 91 CYS A C 1
ATOM 701 O O . CYS A 1 91 ? -1.623 -12.117 20.766 1 56.72 91 CYS A O 1
ATOM 703 N N . PRO A 1 92 ? -3.828 -12.711 20.969 1 54.12 92 PRO A N 1
ATOM 704 C CA . PRO A 1 92 ? -3.52 -13.992 21.625 1 54.12 92 PRO A CA 1
ATOM 705 C C . PRO A 1 92 ? -2.436 -14.773 20.891 1 54.12 92 PRO A C 1
ATOM 707 O O . PRO A 1 92 ? -2.166 -14.516 19.703 1 54.12 92 PRO A O 1
ATOM 710 N N . ASP A 1 93 ? -1.901 -15.867 21.609 1 56.31 93 ASP A N 1
ATOM 711 C CA . ASP A 1 93 ? -0.863 -16.875 21.406 1 56.31 93 ASP A CA 1
ATOM 712 C C . ASP A 1 93 ? -0.993 -17.531 20.047 1 56.31 93 ASP A C 1
ATOM 714 O O . ASP A 1 93 ? -2.072 -17.531 19.453 1 56.31 93 ASP A O 1
ATOM 718 N N . GLU A 1 94 ? 0.177 -17.969 19.484 1 58.5 94 GLU A N 1
ATOM 719 C CA . GLU A 1 94 ? 0.386 -18.828 18.328 1 58.5 94 GLU A CA 1
ATOM 720 C C . GLU A 1 94 ? -0.695 -19.906 18.234 1 58.5 94 GLU A C 1
ATOM 722 O O . GLU A 1 94 ? -1.118 -20.453 19.25 1 58.5 94 GLU A O 1
ATOM 727 N N . PRO A 1 95 ? -1.36 -19.891 17.031 1 59.62 95 PRO A N 1
ATOM 728 C CA . PRO A 1 95 ? -2.365 -20.938 16.828 1 59.62 95 PRO A CA 1
ATOM 729 C C . PRO A 1 95 ? -1.904 -22.297 17.344 1 59.62 95 PRO A C 1
ATOM 731 O O . PRO A 1 95 ? -0.712 -22.609 17.297 1 59.62 95 PRO A O 1
ATOM 734 N N . THR A 1 96 ? -2.611 -22.953 18.109 1 64.31 96 THR A N 1
ATOM 735 C CA . THR A 1 96 ? -2.369 -24.328 18.547 1 64.31 96 THR A CA 1
ATOM 736 C C . THR A 1 96 ? -2.348 -25.281 17.359 1 64.31 96 THR A C 1
ATOM 738 O O . THR A 1 96 ? -1.777 -26.375 17.438 1 64.31 96 THR A O 1
ATOM 741 N N . ASP A 1 97 ? -2.861 -24.781 16.203 1 82.56 97 ASP A N 1
ATOM 742 C CA . ASP A 1 97 ? -2.945 -25.625 15.016 1 82.56 97 ASP A CA 1
ATOM 743 C C . ASP A 1 97 ? -1.979 -25.141 13.93 1 82.56 97 ASP A C 1
ATOM 745 O O . ASP A 1 97 ? -1.336 -24.109 14.078 1 82.56 97 ASP A O 1
ATOM 749 N N . PHE A 1 98 ? -1.775 -26.047 12.945 1 90.19 98 PHE A N 1
ATOM 750 C CA . PHE A 1 98 ? -0.899 -25.734 11.82 1 90.19 98 PHE A CA 1
ATOM 751 C C . PHE A 1 98 ? -1.317 -24.422 11.148 1 90.19 98 PHE A C 1
ATOM 753 O O . PHE A 1 98 ? -2.504 -24.203 10.898 1 90.19 98 PHE A O 1
ATOM 760 N N . ALA A 1 99 ? -0.36 -23.5 11.062 1 93.19 99 ALA A N 1
ATOM 761 C CA . ALA A 1 99 ? -0.515 -22.266 10.281 1 93.19 99 ALA A CA 1
ATOM 762 C C . ALA A 1 99 ? 0.654 -22.078 9.32 1 93.19 99 ALA A C 1
ATOM 764 O O . ALA A 1 99 ? 1.817 -22.172 9.719 1 93.19 99 ALA A O 1
ATOM 765 N N . MET A 1 100 ? 0.353 -21.953 8.141 1 94.62 100 MET A N 1
ATOM 766 C CA . MET A 1 100 ? 1.402 -21.812 7.133 1 94.62 100 MET A CA 1
ATOM 767 C C . MET A 1 100 ? 2.002 -20.406 7.16 1 94.62 100 MET A C 1
ATOM 769 O O . MET A 1 100 ? 1.468 -19.484 6.539 1 94.62 100 MET A O 1
ATOM 773 N N . LYS A 1 101 ? 3.088 -20.328 7.812 1 95.5 101 LYS A N 1
ATOM 774 C CA . LYS A 1 101 ? 3.744 -19.031 8.008 1 95.5 101 LYS A CA 1
ATOM 775 C C . LYS A 1 101 ? 4.863 -18.828 6.988 1 95.5 101 LYS A C 1
ATOM 777 O O . LYS A 1 101 ? 5.016 -17.75 6.434 1 95.5 101 LYS A O 1
ATOM 782 N N . VAL A 1 102 ? 5.574 -19.922 6.754 1 97.12 102 VAL A N 1
ATOM 783 C CA . VAL A 1 102 ? 6.785 -19.828 5.945 1 97.12 102 VAL A CA 1
ATOM 784 C C . VAL A 1 102 ? 6.73 -20.828 4.797 1 97.12 102 VAL A C 1
ATOM 786 O O . VAL A 1 102 ? 6.418 -22 5.004 1 97.12 102 VAL A O 1
ATOM 789 N N . ILE A 1 103 ? 6.953 -20.375 3.629 1 98.12 103 ILE A N 1
ATOM 790 C CA . ILE A 1 103 ? 7.039 -21.219 2.443 1 98.12 103 ILE A CA 1
ATOM 791 C C . ILE A 1 103 ? 8.414 -21.062 1.794 1 98.12 103 ILE A C 1
ATOM 793 O O . ILE A 1 103 ? 8.867 -19.953 1.557 1 98.12 103 ILE A O 1
ATOM 797 N N . ALA A 1 104 ? 9.055 -22.125 1.519 1 98.12 104 ALA A N 1
ATOM 798 C CA . ALA A 1 104 ? 10.375 -22.109 0.895 1 98.12 104 ALA A CA 1
ATOM 799 C C . ALA A 1 104 ? 10.273 -21.812 -0.596 1 98.12 104 ALA A C 1
ATOM 801 O O . ALA A 1 104 ? 9.961 -22.688 -1.399 1 98.12 104 ALA A O 1
ATOM 802 N N . HIS A 1 105 ? 10.594 -20.562 -0.952 1 98.06 105 HIS A N 1
ATOM 803 C CA . HIS A 1 105 ? 10.508 -20.078 -2.322 1 98.06 105 HIS A CA 1
ATOM 804 C C . HIS A 1 105 ? 11.57 -20.719 -3.207 1 98.06 105 HIS A C 1
ATOM 806 O O . HIS A 1 105 ? 12.766 -20.625 -2.928 1 98.06 105 HIS A O 1
ATOM 812 N N . ARG A 1 106 ? 11.125 -21.438 -4.219 1 97.88 106 ARG A N 1
ATOM 813 C CA . ARG A 1 106 ? 12.016 -22.172 -5.109 1 97.88 106 ARG A CA 1
ATOM 814 C C . ARG A 1 106 ? 12.93 -23.109 -4.324 1 97.88 106 ARG A C 1
ATOM 816 O O . ARG A 1 106 ? 14.125 -23.219 -4.625 1 97.88 106 ARG A O 1
ATOM 823 N N . PHE A 1 107 ? 12.406 -23.672 -3.248 1 97.81 107 PHE A N 1
ATOM 824 C CA . PHE A 1 107 ? 13.102 -24.547 -2.316 1 97.81 107 PHE A CA 1
ATOM 825 C C . PHE A 1 107 ? 14.203 -23.797 -1.582 1 97.81 107 PHE A C 1
ATOM 827 O O . PHE A 1 107 ? 15.289 -24.328 -1.363 1 97.81 107 PHE A O 1
ATOM 834 N N . ALA A 1 108 ? 13.961 -22.547 -1.269 1 94.06 108 ALA A N 1
ATOM 835 C CA . ALA A 1 108 ? 14.906 -21.719 -0.535 1 94.06 108 ALA A CA 1
ATOM 836 C C . ALA A 1 108 ? 16.234 -21.625 -1.276 1 94.06 108 ALA A C 1
ATOM 838 O O . ALA A 1 108 ? 17.281 -22.047 -0.763 1 94.06 108 ALA A O 1
ATOM 839 N N . GLY A 1 109 ? 16.328 -20.953 -2.314 1 90.56 109 GLY A N 1
ATOM 840 C CA . GLY A 1 109 ? 17.344 -20.969 -3.342 1 90.56 109 GLY A CA 1
ATOM 841 C C . GLY A 1 109 ? 18.641 -20.312 -2.898 1 90.56 109 GLY A C 1
ATOM 842 O O . GLY A 1 109 ? 19.641 -20.328 -3.635 1 90.56 109 GLY A O 1
ATOM 843 N N . ILE A 1 110 ? 18.734 -19.859 -1.634 1 90.88 110 ILE A N 1
ATOM 844 C CA . ILE A 1 110 ? 19.953 -19.172 -1.189 1 90.88 110 ILE A CA 1
ATOM 845 C C . ILE A 1 110 ? 20.984 -20.203 -0.759 1 90.88 110 ILE A C 1
ATOM 847 O O . ILE A 1 110 ? 22.172 -20.062 -1.053 1 90.88 110 ILE A O 1
ATOM 851 N N . GLU A 1 111 ? 20.578 -21.297 -0.203 1 90.56 111 GLU A N 1
ATOM 852 C CA . GLU A 1 111 ? 21.531 -22.25 0.38 1 90.56 111 GLU A CA 1
ATOM 853 C C . GLU A 1 111 ? 21.844 -23.391 -0.585 1 90.56 111 GLU A C 1
ATOM 855 O O . GLU A 1 111 ? 22.828 -24.109 -0.404 1 90.56 111 GLU A O 1
ATOM 860 N N . ALA A 1 112 ? 21.078 -23.562 -1.595 1 96.44 112 ALA A N 1
ATOM 861 C CA . ALA A 1 112 ? 21.25 -24.578 -2.625 1 96.44 112 ALA A CA 1
ATOM 862 C C . ALA A 1 112 ? 20.641 -24.141 -3.947 1 96.44 112 ALA A C 1
ATOM 864 O O . ALA A 1 112 ? 19.812 -23.219 -3.975 1 96.44 112 ALA A O 1
ATOM 865 N N . PRO A 1 113 ? 21.078 -24.75 -5.062 1 97.25 113 PRO A N 1
ATOM 866 C CA . PRO A 1 113 ? 20.531 -24.328 -6.352 1 97.25 113 PRO A CA 1
ATOM 867 C C . PRO A 1 113 ? 19.016 -24.422 -6.41 1 97.25 113 PRO A C 1
ATOM 869 O O . PRO A 1 113 ? 18.453 -25.484 -6.129 1 97.25 113 PRO A O 1
ATOM 872 N N . GLU A 1 114 ? 18.406 -23.328 -6.742 1 97.38 114 GLU A N 1
ATOM 873 C CA . GLU A 1 114 ? 16.953 -23.234 -6.738 1 97.38 114 GLU A CA 1
ATOM 874 C C . GLU A 1 114 ? 16.328 -24.328 -7.605 1 97.38 114 GLU A C 1
ATOM 876 O O . GLU A 1 114 ? 16.938 -24.781 -8.578 1 97.38 114 GLU A O 1
ATOM 881 N N . ASN A 1 115 ? 15.094 -24.797 -7.266 1 97.94 115 ASN A N 1
ATOM 882 C CA . ASN A 1 115 ? 14.312 -25.719 -8.07 1 97.94 115 ASN A CA 1
ATOM 883 C C . ASN A 1 115 ? 15.078 -27 -8.367 1 97.94 115 ASN A C 1
ATOM 885 O O . ASN A 1 115 ? 15.039 -27.516 -9.484 1 97.94 115 ASN A O 1
ATOM 889 N N . SER A 1 116 ? 15.789 -27.5 -7.371 1 98.19 116 SER A N 1
ATOM 890 C CA . SER A 1 116 ? 16.562 -28.734 -7.496 1 98.19 116 SER A CA 1
ATOM 891 C C . SER A 1 116 ? 16.188 -29.734 -6.398 1 98.19 116 SER A C 1
ATOM 893 O O . SER A 1 116 ? 15.617 -29.344 -5.375 1 98.19 116 SER A O 1
ATOM 895 N N . LEU A 1 117 ? 16.484 -30.984 -6.68 1 98.25 117 LEU A N 1
ATOM 896 C CA . LEU A 1 117 ? 16.25 -32 -5.66 1 98.25 117 LEU A CA 1
ATOM 897 C C . LEU A 1 117 ? 17.141 -31.781 -4.445 1 98.25 117 LEU A C 1
ATOM 899 O O . LEU A 1 117 ? 16.734 -32.031 -3.311 1 98.25 117 LEU A O 1
ATOM 903 N N . GLU A 1 118 ? 18.344 -31.266 -4.656 1 97.94 118 GLU A N 1
ATOM 904 C CA . GLU A 1 118 ? 19.266 -30.938 -3.568 1 97.94 118 GLU A CA 1
ATOM 905 C C . GLU A 1 118 ? 18.688 -29.859 -2.67 1 97.94 118 GLU A C 1
ATOM 907 O O . GLU A 1 118 ? 18.75 -29.953 -1.443 1 97.94 118 GLU A O 1
ATOM 912 N N . ALA A 1 119 ? 18.156 -28.859 -3.299 1 98.12 119 ALA A N 1
ATOM 913 C CA . ALA A 1 119 ? 17.547 -27.781 -2.529 1 98.12 119 ALA A CA 1
ATOM 914 C C . ALA A 1 119 ? 16.328 -28.281 -1.765 1 98.12 119 ALA A C 1
ATOM 916 O O . ALA A 1 119 ? 16.094 -27.891 -0.617 1 98.12 119 ALA A O 1
ATOM 917 N N . LEU A 1 120 ? 15.531 -29.141 -2.355 1 98.31 120 LEU A N 1
ATOM 918 C CA . LEU A 1 120 ? 14.359 -29.719 -1.705 1 98.31 120 LEU A CA 1
ATOM 919 C C . LEU A 1 120 ? 14.766 -30.5 -0.463 1 98.31 120 LEU A C 1
ATOM 921 O O . LEU A 1 120 ? 14.172 -30.328 0.604 1 98.31 120 LEU A O 1
ATOM 925 N N . GLU A 1 121 ? 15.719 -31.266 -0.623 1 97.38 121 GLU A N 1
ATOM 926 C CA . GLU A 1 121 ? 16.188 -32.094 0.495 1 97.38 121 GLU A CA 1
ATOM 927 C C . GLU A 1 121 ? 16.719 -31.203 1.629 1 97.38 121 GLU A C 1
ATOM 929 O O . GLU A 1 121 ? 16.438 -31.469 2.801 1 97.38 121 GLU A O 1
ATOM 934 N N . LEU A 1 122 ? 17.422 -30.203 1.243 1 96.12 122 LEU A N 1
ATOM 935 C CA . LEU A 1 122 ? 17.984 -29.312 2.248 1 96.12 122 LEU A CA 1
ATOM 936 C C . LEU A 1 122 ? 16.875 -28.578 2.996 1 96.12 122 LEU A C 1
ATOM 938 O O . LEU A 1 122 ? 16.922 -28.438 4.219 1 96.12 122 LEU A O 1
ATOM 942 N N . CYS A 1 123 ? 15.922 -28.094 2.236 1 93.56 123 CYS A N 1
ATOM 943 C CA . CYS A 1 123 ? 14.836 -27.375 2.885 1 93.56 123 CYS A CA 1
ATOM 944 C C . CYS A 1 123 ? 14.062 -28.281 3.834 1 93.56 123 CYS A C 1
ATOM 946 O O . CYS A 1 123 ? 13.672 -27.859 4.922 1 93.56 123 CYS A O 1
ATOM 948 N N . TYR A 1 124 ? 13.859 -29.5 3.43 1 95.12 124 TYR A N 1
ATOM 949 C CA . TYR A 1 124 ? 13.18 -30.469 4.281 1 95.12 124 TYR A CA 1
ATOM 950 C C . TYR A 1 124 ? 13.969 -30.703 5.566 1 95.12 124 TYR A C 1
ATOM 952 O O . TYR A 1 124 ? 13.398 -30.703 6.66 1 95.12 124 TYR A O 1
ATOM 960 N N . LYS A 1 125 ? 15.219 -30.828 5.41 1 94.69 125 LYS A N 1
ATOM 961 C CA . LYS A 1 125 ? 16.094 -31.047 6.559 1 94.69 125 LYS A CA 1
ATOM 962 C C . LYS A 1 125 ? 16.078 -29.859 7.504 1 94.69 125 LYS A C 1
ATOM 964 O O . LYS A 1 125 ? 16.188 -30.016 8.719 1 94.69 125 LYS A O 1
ATOM 969 N N . ASN A 1 126 ? 15.898 -28.719 6.902 1 93.94 126 ASN A N 1
ATOM 970 C CA . ASN A 1 126 ? 15.898 -27.484 7.68 1 93.94 126 ASN A CA 1
ATOM 971 C C . ASN A 1 126 ? 14.516 -27.188 8.258 1 93.94 126 ASN A C 1
ATOM 973 O O . ASN A 1 126 ? 14.281 -26.094 8.781 1 93.94 126 ASN A O 1
ATOM 977 N N . GLY A 1 127 ? 13.547 -28.078 8.039 1 92.44 127 GLY A N 1
ATOM 978 C CA . GLY A 1 127 ? 12.281 -28 8.758 1 92.44 127 GLY A CA 1
ATOM 979 C C . GLY A 1 127 ? 11.164 -27.391 7.938 1 92.44 127 GLY A C 1
ATOM 980 O O . GLY A 1 127 ? 10.125 -27 8.477 1 92.44 127 GLY A O 1
ATOM 981 N N . ALA A 1 128 ? 11.367 -27.281 6.68 1 94.75 128 ALA A N 1
ATOM 982 C CA . ALA A 1 128 ? 10.305 -26.734 5.84 1 94.75 128 ALA A CA 1
ATOM 983 C C . ALA A 1 128 ? 9.062 -27.625 5.871 1 94.75 128 ALA A C 1
ATOM 985 O O . ALA A 1 128 ? 9.172 -28.844 5.781 1 94.75 128 ALA A O 1
ATOM 986 N N . VAL A 1 129 ? 7.883 -26.953 6.062 1 95.62 129 VAL A N 1
ATOM 987 C CA . VAL A 1 129 ? 6.621 -27.688 6.02 1 95.62 129 VAL A CA 1
ATOM 988 C C . VAL A 1 129 ? 5.887 -27.375 4.715 1 95.62 129 VAL A C 1
ATOM 990 O O . VAL A 1 129 ? 4.965 -28.094 4.332 1 95.62 129 VAL A O 1
ATOM 993 N N . ALA A 1 130 ? 6.32 -26.328 4.094 1 98.06 130 ALA A N 1
ATOM 994 C CA . ALA A 1 130 ? 5.738 -25.891 2.824 1 98.06 130 ALA A CA 1
ATOM 995 C C . ALA A 1 130 ? 6.82 -25.406 1.863 1 98.06 130 ALA A C 1
ATOM 997 O O . ALA A 1 130 ? 7.762 -24.719 2.273 1 98.06 130 ALA A O 1
ATOM 998 N N . VAL A 1 131 ? 6.668 -25.828 0.612 1 98.5 131 VAL A N 1
ATOM 999 C CA . VAL A 1 131 ? 7.66 -25.469 -0.395 1 98.5 131 VAL A CA 1
ATOM 1000 C C . VAL A 1 131 ? 6.957 -24.938 -1.646 1 98.5 131 VAL A C 1
ATOM 1002 O O . VAL A 1 131 ? 5.777 -25.219 -1.869 1 98.5 131 VAL A O 1
ATOM 1005 N N . GLU A 1 132 ? 7.629 -24.125 -2.35 1 98.75 132 GLU A N 1
ATOM 1006 C CA . GLU A 1 132 ? 7.195 -23.641 -3.656 1 98.75 132 GLU A CA 1
ATOM 1007 C C . GLU A 1 132 ? 8.234 -23.938 -4.73 1 98.75 132 GLU A C 1
ATOM 1009 O O . GLU A 1 132 ? 9.438 -23.828 -4.488 1 98.75 132 GLU A O 1
ATOM 1014 N N . PHE A 1 133 ? 7.785 -24.266 -5.867 1 98.5 133 PHE A N 1
ATOM 1015 C CA . PHE A 1 133 ? 8.68 -24.5 -6.996 1 98.5 133 PHE A CA 1
ATOM 1016 C C . PHE A 1 133 ? 8 -24.141 -8.312 1 98.5 133 PHE A C 1
ATOM 1018 O O . PHE A 1 133 ? 6.785 -23.938 -8.359 1 98.5 133 PHE A O 1
ATOM 1025 N N . ASP A 1 134 ? 8.812 -24.062 -9.398 1 98.44 134 ASP A N 1
ATOM 1026 C CA . ASP A 1 134 ? 8.344 -23.578 -10.688 1 98.44 134 ASP A CA 1
ATOM 1027 C C . ASP A 1 134 ? 8.203 -24.719 -11.695 1 98.44 134 ASP A C 1
ATOM 1029 O O . ASP A 1 134 ? 9.133 -25.516 -11.867 1 98.44 134 ASP A O 1
ATOM 1033 N N . LEU A 1 135 ? 7.066 -24.75 -12.328 1 98.5 135 LEU A N 1
ATOM 1034 C CA . LEU A 1 135 ? 6.793 -25.797 -13.32 1 98.5 135 LEU A CA 1
ATOM 1035 C C . LEU A 1 135 ? 6.828 -25.219 -14.727 1 98.5 135 LEU A C 1
ATOM 1037 O O . LEU A 1 135 ? 6.207 -24.188 -15 1 98.5 135 LEU A O 1
ATOM 1041 N N . VAL A 1 136 ? 7.559 -25.875 -15.602 1 98 136 VAL A N 1
ATOM 1042 C CA . VAL A 1 136 ? 7.594 -25.531 -17.016 1 98 136 VAL A CA 1
ATOM 1043 C C . VAL A 1 136 ? 7.742 -26.797 -17.859 1 98 136 VAL A C 1
ATOM 1045 O O . VAL A 1 136 ? 8.172 -27.828 -17.344 1 98 136 VAL A O 1
ATOM 1048 N N . LEU A 1 137 ? 7.34 -26.719 -19.094 1 97.88 137 LEU A N 1
ATOM 1049 C CA . LEU A 1 137 ? 7.492 -27.859 -20 1 97.88 137 LEU A CA 1
ATOM 1050 C C . LEU A 1 137 ? 8.594 -27.594 -21.031 1 97.88 137 LEU A C 1
ATOM 1052 O O . LEU A 1 137 ? 8.719 -26.469 -21.531 1 97.88 137 LEU A O 1
ATOM 1056 N N . THR A 1 138 ? 9.359 -28.641 -21.25 1 97.69 138 THR A N 1
ATOM 1057 C CA . THR A 1 138 ? 10.312 -28.578 -22.359 1 97.69 138 THR A CA 1
ATOM 1058 C C . THR A 1 138 ? 9.578 -28.547 -23.703 1 97.69 138 THR A C 1
ATOM 1060 O O . THR A 1 138 ? 8.352 -28.5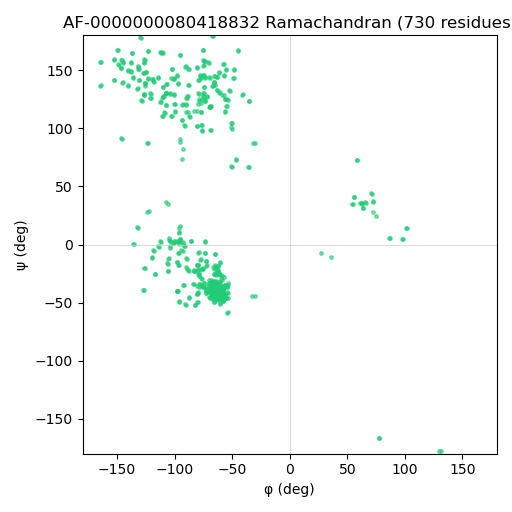78 -23.75 1 97.69 138 THR A O 1
ATOM 1063 N N . ALA A 1 139 ? 10.375 -28.469 -24.797 1 97.12 139 ALA A N 1
ATOM 1064 C CA . ALA A 1 139 ? 9.789 -28.406 -26.141 1 97.12 139 ALA A CA 1
ATOM 1065 C C . ALA A 1 139 ? 8.961 -29.656 -26.438 1 97.12 139 ALA A C 1
ATOM 1067 O O . ALA A 1 139 ? 7.949 -29.578 -27.141 1 97.12 139 ALA A O 1
ATOM 1068 N N . ASP A 1 140 ? 9.367 -30.766 -25.922 1 97.69 140 ASP A N 1
ATOM 1069 C CA . ASP A 1 140 ? 8.672 -32.031 -26.125 1 97.69 140 ASP A CA 1
ATOM 1070 C C . ASP A 1 140 ? 7.707 -32.344 -24.984 1 97.69 140 ASP A C 1
ATOM 1072 O O . ASP A 1 140 ? 7.359 -33.5 -24.75 1 97.69 140 ASP A O 1
ATOM 1076 N N . PHE A 1 141 ? 7.379 -31.375 -24.172 1 97.56 141 PHE A N 1
ATOM 1077 C CA . PHE A 1 141 ? 6.305 -31.359 -23.172 1 97.56 141 PHE A CA 1
ATOM 1078 C C . PHE A 1 141 ? 6.664 -32.25 -21.984 1 97.56 141 PHE A C 1
ATOM 1080 O O . PHE A 1 141 ? 5.785 -32.844 -21.359 1 97.56 141 PHE A O 1
ATOM 1087 N N . VAL A 1 142 ? 7.941 -32.406 -21.734 1 98.12 142 VAL A N 1
ATOM 1088 C CA . VAL A 1 142 ? 8.375 -33.031 -20.484 1 98.12 142 VAL A CA 1
ATOM 1089 C C . VAL A 1 142 ? 8.32 -32.031 -19.344 1 98.12 142 VAL A C 1
ATOM 1091 O O . VAL A 1 142 ? 8.953 -30.969 -19.422 1 98.12 142 VAL A O 1
ATOM 1094 N N . PRO A 1 143 ? 7.551 -32.312 -18.297 1 98.44 143 PRO A N 1
ATOM 1095 C CA . PRO A 1 143 ? 7.434 -31.375 -17.172 1 98.44 143 PRO A CA 1
ATOM 1096 C C . PRO A 1 143 ? 8.672 -31.359 -16.281 1 98.44 143 PRO A C 1
ATOM 1098 O O . PRO A 1 143 ? 9.102 -32.406 -15.805 1 98.44 143 PRO A O 1
ATOM 1101 N N . VAL A 1 144 ? 9.258 -30.188 -16.078 1 98.44 144 VAL A N 1
ATOM 1102 C CA . VAL A 1 144 ? 10.461 -30.016 -15.258 1 98.44 144 VAL A CA 1
ATOM 1103 C C . VAL A 1 144 ? 10.328 -28.781 -14.375 1 98.44 144 VAL A C 1
ATOM 1105 O O . VAL A 1 144 ? 9.375 -28.016 -14.523 1 98.44 144 VAL A O 1
ATOM 1108 N N . LEU A 1 145 ? 11.164 -28.672 -13.391 1 98.38 145 LEU A N 1
ATOM 1109 C CA . LEU A 1 145 ? 11.219 -27.469 -12.562 1 98.38 145 LEU A CA 1
ATOM 1110 C C . LEU A 1 145 ? 12.258 -26.484 -13.102 1 98.38 145 LEU A C 1
ATOM 1112 O O . LEU A 1 145 ? 13.438 -26.828 -13.219 1 98.38 145 LEU A O 1
ATOM 1116 N N . PHE A 1 146 ? 11.781 -25.312 -13.422 1 97.5 146 PHE A N 1
ATOM 1117 C CA . PHE A 1 146 ? 12.664 -24.25 -13.898 1 97.5 146 PHE A CA 1
ATOM 1118 C C . PHE A 1 146 ? 11.969 -22.906 -13.852 1 97.5 146 PHE A C 1
ATOM 1120 O O . PHE A 1 146 ? 10.797 -22.781 -14.227 1 97.5 146 PHE A O 1
ATOM 1127 N N . HIS A 1 147 ? 12.578 -21.859 -13.406 1 92.81 147 HIS A N 1
ATOM 1128 C CA . HIS A 1 147 ? 11.914 -20.594 -13.125 1 92.81 147 HIS A CA 1
ATOM 1129 C C . HIS A 1 147 ? 11.906 -19.688 -14.344 1 92.81 147 HIS A C 1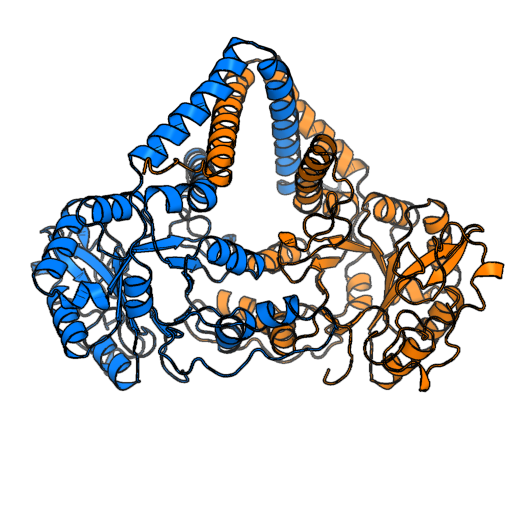
ATOM 1131 O O . HIS A 1 147 ? 10.852 -19.188 -14.758 1 92.81 147 HIS A O 1
ATOM 1137 N N . ASP A 1 148 ? 13.039 -19.469 -14.93 1 86.88 148 ASP A N 1
ATOM 1138 C CA . ASP A 1 148 ? 13.172 -18.469 -15.984 1 86.88 148 ASP A CA 1
ATOM 1139 C C . ASP A 1 148 ? 12.852 -19.078 -17.344 1 86.88 148 ASP A C 1
ATOM 1141 O O . ASP A 1 148 ? 13.078 -20.266 -17.578 1 86.88 148 ASP A O 1
ATOM 1145 N N . VAL A 1 149 ? 12.383 -18.266 -18.188 1 81.62 149 VAL A N 1
ATOM 1146 C CA . VAL A 1 149 ? 12.164 -18.688 -19.562 1 81.62 149 VAL A CA 1
ATOM 1147 C C . VAL A 1 149 ? 13.508 -18.984 -20.234 1 81.62 149 VAL A C 1
ATOM 1149 O O . VAL A 1 149 ? 13.641 -19.953 -20.984 1 81.62 149 VAL A O 1
ATOM 1152 N N . THR A 1 150 ? 14.477 -18.25 -19.812 1 90.44 150 THR A N 1
ATOM 1153 C CA . THR A 1 150 ? 15.805 -18.391 -20.406 1 90.44 150 THR A CA 1
ATOM 1154 C C . THR A 1 150 ? 16.719 -19.203 -19.484 1 90.44 150 THR A C 1
ATOM 1156 O O . THR A 1 150 ? 16.625 -19.109 -18.266 1 90.44 150 THR A O 1
ATOM 1159 N N . LEU A 1 151 ? 17.656 -19.875 -20.078 1 93.94 151 LEU A N 1
ATOM 1160 C CA . LEU A 1 151 ? 18.5 -20.812 -19.359 1 93.94 151 LEU A CA 1
ATOM 1161 C C . LEU A 1 151 ? 19.734 -20.109 -18.812 1 93.94 151 LEU A C 1
ATOM 1163 O O . LEU A 1 151 ? 20.422 -20.656 -17.938 1 93.94 151 LEU A O 1
ATOM 1167 N N . ASP A 1 152 ? 19.984 -18.906 -19.234 1 91.94 152 ASP A N 1
ATOM 1168 C CA . ASP A 1 152 ? 21.297 -18.281 -19.078 1 91.94 152 ASP A CA 1
ATOM 1169 C C . ASP A 1 152 ? 21.516 -17.844 -17.625 1 91.94 152 ASP A C 1
ATOM 1171 O O . ASP A 1 152 ? 22.656 -17.656 -17.203 1 91.94 152 ASP A O 1
ATOM 1175 N N . ARG A 1 153 ? 20.516 -17.688 -16.875 1 90.56 153 ARG A N 1
ATOM 1176 C CA . ARG A 1 153 ? 20.703 -17.156 -15.531 1 90.56 153 ARG A CA 1
ATOM 1177 C C . ARG A 1 153 ? 21.391 -18.188 -14.641 1 90.56 153 ARG A C 1
ATOM 1179 O O . ARG A 1 153 ? 22.234 -17.828 -13.82 1 90.56 153 ARG A O 1
ATOM 1186 N N . VAL A 1 154 ? 21.062 -19.516 -14.852 1 93.31 154 VAL A N 1
ATOM 1187 C CA . VAL A 1 154 ? 21.578 -20.484 -13.906 1 93.31 154 VAL A CA 1
ATOM 1188 C C . VAL A 1 154 ? 22.484 -21.484 -14.625 1 93.31 154 VAL A C 1
ATOM 1190 O O . VAL A 1 154 ? 23.062 -22.375 -14 1 93.31 154 VAL A O 1
ATOM 1193 N N . THR A 1 155 ? 22.578 -21.375 -15.938 1 93.88 155 THR A N 1
ATOM 1194 C CA . THR A 1 155 ? 23.469 -22.25 -16.703 1 93.88 155 THR A CA 1
ATOM 1195 C C . THR A 1 155 ? 24.344 -21.422 -17.641 1 93.88 155 THR A C 1
ATOM 1197 O O . THR A 1 155 ? 24.234 -20.203 -17.688 1 93.88 155 THR A O 1
ATOM 1200 N N . ASN A 1 156 ? 25.219 -22.156 -18.359 1 91.69 156 ASN A N 1
ATOM 1201 C CA . ASN A 1 156 ? 26.062 -21.5 -19.344 1 91.69 156 ASN A CA 1
ATOM 1202 C C . ASN A 1 156 ? 25.484 -21.594 -20.734 1 91.69 156 ASN A C 1
ATOM 1204 O O . ASN A 1 156 ? 26.156 -21.281 -21.719 1 91.69 156 ASN A O 1
ATOM 1208 N N . ILE A 1 157 ? 24.328 -22.031 -20.797 1 91.94 157 ILE A N 1
ATOM 1209 C CA . ILE A 1 157 ? 23.672 -22.234 -22.094 1 91.94 157 ILE A CA 1
ATOM 1210 C C . ILE A 1 157 ? 22.703 -21.094 -22.375 1 91.94 157 ILE A C 1
ATOM 1212 O O . ILE A 1 157 ? 22.062 -20.578 -21.453 1 91.94 157 ILE A O 1
ATOM 1216 N N . VAL A 1 158 ? 22.719 -20.75 -23.688 1 92.56 158 VAL A N 1
ATOM 1217 C CA . VAL A 1 158 ? 21.766 -19.719 -24.141 1 92.56 158 VAL A CA 1
ATOM 1218 C C . VAL A 1 158 ? 20.547 -20.391 -24.766 1 92.56 158 VAL A C 1
ATOM 1220 O O . VAL A 1 158 ? 20.656 -21.453 -25.375 1 92.56 158 VAL A O 1
ATOM 1223 N N . GLY A 1 159 ? 19.391 -19.766 -24.562 1 93.5 159 GLY A N 1
ATOM 1224 C CA . GLY A 1 159 ? 18.156 -20.297 -25.141 1 93.5 159 GLY A CA 1
ATOM 1225 C C . GLY A 1 159 ? 17.031 -20.391 -24.125 1 93.5 159 GLY A C 1
ATOM 1226 O O . GLY A 1 159 ? 17.172 -19.969 -22.984 1 93.5 159 GLY A O 1
ATOM 1227 N N . GLN A 1 160 ? 15.93 -20.922 -24.688 1 95.25 160 GLN A N 1
ATOM 1228 C CA . GLN A 1 160 ? 14.734 -21.062 -23.859 1 95.25 160 GLN A CA 1
ATOM 1229 C C . GLN A 1 160 ? 14.445 -22.531 -23.547 1 95.25 160 GLN A C 1
ATOM 1231 O O . GLN A 1 160 ? 14.57 -23.391 -24.422 1 95.25 160 GLN A O 1
ATOM 1236 N N . ILE A 1 161 ? 14.125 -22.781 -22.297 1 96 161 ILE A N 1
ATOM 1237 C CA . ILE A 1 161 ? 13.836 -24.141 -21.859 1 96 161 ILE A CA 1
ATOM 1238 C C . ILE A 1 161 ? 12.656 -24.688 -22.656 1 96 161 ILE A C 1
ATOM 1240 O O . ILE A 1 161 ? 12.609 -25.891 -22.953 1 96 161 ILE A O 1
ATOM 1244 N N . THR A 1 162 ? 11.719 -23.875 -23.125 1 96.06 162 THR A N 1
ATOM 1245 C CA . THR A 1 162 ? 10.516 -24.281 -23.828 1 96.06 162 THR A CA 1
ATOM 1246 C C . THR A 1 162 ? 10.836 -24.594 -25.297 1 96.06 162 THR A C 1
ATOM 1248 O O . THR A 1 162 ? 9.984 -25.109 -26.031 1 96.06 162 THR A O 1
ATOM 1251 N N . GLU A 1 163 ? 12.047 -24.312 -25.719 1 96.62 163 GLU A N 1
ATOM 1252 C CA . GLU A 1 163 ? 12.461 -24.547 -27.109 1 96.62 163 GLU A CA 1
ATOM 1253 C C . GLU A 1 163 ? 13.5 -25.672 -27.188 1 96.62 163 GLU A C 1
ATOM 1255 O O . GLU A 1 163 ? 14.055 -25.938 -28.266 1 96.62 163 GLU A O 1
ATOM 1260 N N . LYS A 1 164 ? 13.773 -26.219 -26.078 1 96.88 164 LYS A N 1
ATOM 1261 C CA . LYS A 1 164 ? 14.75 -27.297 -26.031 1 96.88 164 LYS A CA 1
ATOM 1262 C C . LYS A 1 164 ? 14.094 -28.625 -25.625 1 96.88 164 LYS A C 1
ATOM 1264 O O . LYS A 1 164 ? 13.172 -28.641 -24.812 1 96.88 164 LYS A O 1
ATOM 1269 N N . LEU A 1 165 ? 14.625 -29.656 -26.266 1 97.62 165 LEU A N 1
ATOM 1270 C CA . LEU A 1 165 ? 14.156 -31 -25.891 1 97.62 165 LEU A CA 1
ATOM 1271 C C . LEU A 1 165 ? 14.734 -31.422 -24.547 1 97.62 165 LEU A C 1
ATOM 1273 O O . LEU A 1 165 ? 15.797 -30.953 -24.141 1 97.62 165 LEU A O 1
ATOM 1277 N N . TRP A 1 166 ? 14.031 -32.375 -23.906 1 97.81 166 TRP A N 1
ATOM 1278 C CA . TRP A 1 166 ? 14.508 -32.906 -22.641 1 97.81 166 TRP A CA 1
ATOM 1279 C C . TRP A 1 166 ? 15.914 -33.5 -22.781 1 97.81 166 TRP A C 1
ATOM 1281 O O . TRP A 1 166 ? 16.766 -33.25 -21.922 1 97.81 166 TRP A O 1
ATOM 1291 N N . SER A 1 167 ? 16.172 -34.125 -23.812 1 97.62 167 SER A N 1
ATOM 1292 C CA . SER A 1 167 ? 17.453 -34.75 -24.062 1 97.62 167 SER A CA 1
ATOM 1293 C C . SER A 1 167 ? 18.578 -33.75 -24.125 1 97.62 167 SER A C 1
ATOM 1295 O O . SER A 1 167 ? 19.734 -34.062 -23.844 1 97.62 167 SER A O 1
ATOM 1297 N N . GLU A 1 168 ? 18.234 -32.469 -24.406 1 96.31 168 GLU A N 1
ATOM 1298 C CA . GLU A 1 168 ? 19.219 -31.422 -24.547 1 96.31 168 GLU A CA 1
ATOM 1299 C C . GLU A 1 168 ? 19.5 -30.75 -23.203 1 96.31 168 GLU A C 1
ATOM 1301 O O . GLU A 1 168 ? 20.562 -30.141 -23.031 1 96.31 168 GLU A O 1
ATOM 1306 N N . VAL A 1 169 ? 18.547 -30.938 -22.297 1 96.56 169 VAL A N 1
ATOM 1307 C CA . VAL A 1 169 ? 18.703 -30.094 -21.094 1 96.56 169 VAL A CA 1
ATOM 1308 C C . VAL A 1 169 ? 18.859 -30.984 -19.859 1 96.56 169 VAL A C 1
ATOM 1310 O O . VAL A 1 169 ? 19.266 -30.516 -18.797 1 96.56 169 VAL A O 1
ATOM 1313 N N . LYS A 1 170 ? 18.609 -32.25 -19.953 1 96.19 170 LYS A N 1
ATOM 1314 C CA . LYS A 1 170 ? 18.578 -33.156 -18.797 1 96.19 170 LYS A CA 1
ATOM 1315 C C . LYS A 1 170 ? 19.938 -33.25 -18.125 1 96.19 170 LYS A C 1
ATOM 1317 O O . LYS A 1 170 ? 20.016 -33.531 -16.922 1 96.19 170 LYS A O 1
ATOM 1322 N N . GLU A 1 171 ? 21.031 -32.969 -18.859 1 95.19 171 GLU A N 1
ATOM 1323 C CA . GLU A 1 171 ? 22.375 -33.125 -18.312 1 95.19 171 GLU A CA 1
ATOM 1324 C C . GLU A 1 171 ? 22.953 -31.781 -17.891 1 95.19 171 GLU A C 1
ATOM 1326 O O . GLU A 1 171 ? 24.078 -31.703 -17.375 1 95.19 171 GLU A O 1
ATOM 1331 N N . LEU A 1 172 ? 22.219 -30.719 -18.031 1 95.94 172 LEU A N 1
ATOM 1332 C CA . LEU A 1 172 ? 22.703 -29.391 -17.688 1 95.94 172 LEU A CA 1
ATOM 1333 C C . LEU A 1 172 ? 22.922 -29.266 -16.188 1 95.94 172 LEU A C 1
ATOM 1335 O O . LEU A 1 172 ? 22.094 -29.734 -15.391 1 95.94 172 LEU A O 1
ATOM 1339 N N . ASP A 1 173 ? 24.062 -28.641 -15.828 1 97.06 173 ASP A N 1
ATOM 1340 C CA . ASP A 1 173 ? 24.359 -28.344 -14.43 1 97.06 173 ASP A CA 1
ATOM 1341 C C . ASP A 1 173 ? 23.812 -26.969 -14.031 1 97.06 173 ASP A C 1
ATOM 1343 O O . ASP A 1 173 ? 24.359 -25.938 -14.422 1 97.06 173 ASP A O 1
ATOM 1347 N N . ILE A 1 174 ? 22.844 -26.938 -13.148 1 97 174 ILE A N 1
ATOM 1348 C CA . ILE A 1 174 ? 22.172 -25.688 -12.82 1 97 174 ILE A CA 1
ATOM 1349 C C . ILE A 1 174 ? 22.812 -25.062 -11.586 1 97 174 ILE A C 1
ATOM 1351 O O . ILE A 1 174 ? 22.359 -24.031 -11.078 1 97 174 ILE A O 1
ATOM 1355 N N . SER A 1 175 ? 23.906 -25.641 -11.062 1 96.94 175 SER A N 1
ATOM 1356 C CA . SER A 1 175 ? 24.609 -25.078 -9.922 1 96.94 175 SER A CA 1
ATOM 1357 C C . SER A 1 175 ? 25.766 -24.188 -10.367 1 96.94 175 SER A C 1
ATOM 1359 O O . SER A 1 175 ? 26.375 -23.5 -9.547 1 96.94 175 SER A O 1
ATOM 1361 N N . ILE A 1 176 ? 25.984 -24.156 -11.648 1 95.5 176 ILE A N 1
ATOM 1362 C CA . ILE A 1 176 ? 27.219 -23.594 -12.18 1 95.5 176 ILE A CA 1
ATOM 1363 C C . ILE A 1 176 ? 27.375 -22.141 -11.734 1 95.5 176 ILE A C 1
ATOM 1365 O O . ILE A 1 176 ? 28.484 -21.688 -11.469 1 95.5 176 ILE A O 1
ATOM 1369 N N . LYS A 1 177 ? 26.312 -21.453 -11.656 1 94.81 177 LYS A N 1
ATOM 1370 C CA . LYS A 1 177 ? 26.391 -20.031 -11.336 1 94.81 177 LYS A CA 1
ATOM 1371 C C . LYS A 1 177 ? 25.953 -19.766 -9.898 1 94.81 177 LYS A C 1
ATOM 1373 O O . LYS A 1 177 ? 25.797 -18.609 -9.5 1 94.81 177 LYS A O 1
ATOM 1378 N N . HIS A 1 178 ? 25.703 -20.75 -9.188 1 95.06 178 HIS A N 1
ATOM 1379 C CA . HIS A 1 178 ? 25.344 -20.625 -7.785 1 95.06 178 HIS A CA 1
ATOM 1380 C C . HIS A 1 178 ? 26.578 -20.359 -6.918 1 95.06 178 HIS A C 1
ATOM 1382 O O . HIS A 1 178 ? 27.641 -20.906 -7.18 1 95.06 178 HIS A O 1
ATOM 1388 N N . PRO A 1 179 ? 26.469 -19.594 -5.863 1 93.56 179 PRO A N 1
ATOM 1389 C CA . PRO A 1 179 ? 27.609 -19.297 -4.992 1 93.56 179 PRO A CA 1
ATOM 1390 C C . PRO A 1 179 ? 28.203 -20.562 -4.367 1 93.56 179 PRO A C 1
ATOM 1392 O O . PRO A 1 179 ? 29.406 -20.594 -4.066 1 93.56 179 PRO A O 1
ATOM 1395 N N . PHE A 1 180 ? 27.406 -21.594 -4.219 1 95.31 180 PHE A N 1
ATOM 1396 C CA . PHE A 1 180 ? 27.891 -22.828 -3.621 1 95.31 180 PHE A CA 1
ATOM 1397 C C . PHE A 1 180 ? 28.047 -23.906 -4.68 1 95.31 180 PHE A C 1
ATOM 1399 O O . PHE A 1 180 ? 27.766 -25.078 -4.426 1 95.31 180 PHE A O 1
ATOM 1406 N N . HIS A 1 181 ? 28.438 -23.562 -5.785 1 95 181 HIS A N 1
ATOM 1407 C CA . HIS A 1 181 ? 28.609 -24.484 -6.902 1 95 181 HIS A CA 1
ATOM 1408 C C . HIS A 1 181 ? 29.484 -25.656 -6.516 1 95 181 HIS A C 1
ATOM 1410 O O . HIS A 1 181 ? 29.203 -26.797 -6.871 1 95 181 HIS A O 1
ATOM 1416 N N . LYS A 1 182 ? 30.562 -25.422 -5.773 1 95.88 182 LYS A N 1
ATOM 1417 C CA . LYS A 1 182 ? 31.516 -26.484 -5.414 1 95.88 182 LYS A CA 1
ATOM 1418 C C . LYS A 1 182 ? 30.828 -27.594 -4.625 1 95.88 182 LYS A C 1
ATOM 1420 O O . LYS A 1 182 ? 31.094 -28.781 -4.84 1 95.88 182 LYS A O 1
ATOM 1425 N N . LYS A 1 183 ? 29.922 -27.203 -3.822 1 96.62 183 LYS A N 1
ATOM 1426 C CA . LYS A 1 183 ? 29.219 -28.156 -2.967 1 96.62 183 LYS A CA 1
ATOM 1427 C C . LYS A 1 183 ? 28.156 -28.906 -3.744 1 96.62 183 LYS A C 1
ATOM 1429 O O . LYS A 1 183 ? 27.828 -30.047 -3.424 1 96.62 183 LYS A O 1
ATOM 1434 N N . TYR A 1 184 ? 27.641 -28.312 -4.797 1 97.5 184 TYR A N 1
ATOM 1435 C CA . TYR A 1 184 ? 26.469 -28.875 -5.457 1 97.5 184 TYR A CA 1
ATOM 1436 C C . TYR A 1 184 ? 26.75 -29.125 -6.934 1 97.5 184 TYR A C 1
ATOM 1438 O O . TYR A 1 184 ? 25.828 -29.125 -7.75 1 97.5 184 TYR A O 1
ATOM 1446 N N . GLU A 1 185 ? 27.922 -29.344 -7.203 1 96.5 185 GLU A N 1
ATOM 1447 C CA . GLU A 1 185 ? 28.328 -29.594 -8.586 1 96.5 185 GLU A CA 1
ATOM 1448 C C . GLU A 1 185 ? 27.562 -30.781 -9.18 1 96.5 185 GLU A C 1
ATOM 1450 O O . GLU A 1 185 ? 27.453 -31.828 -8.539 1 96.5 185 GLU A O 1
ATOM 1455 N N . GLY A 1 186 ? 26.984 -30.531 -10.336 1 96.31 186 GLY A N 1
ATOM 1456 C CA . GLY A 1 186 ? 26.297 -31.609 -11.023 1 96.31 186 GLY A CA 1
ATOM 1457 C C . GLY A 1 186 ? 24.797 -31.609 -10.781 1 96.31 186 GLY A C 1
ATOM 1458 O O . GLY A 1 186 ? 24.094 -32.531 -11.242 1 96.31 186 GLY A O 1
ATOM 1459 N N . THR A 1 187 ? 24.344 -30.594 -10.086 1 97.81 187 THR A N 1
ATOM 1460 C CA . THR A 1 187 ? 22.906 -30.484 -9.859 1 97.81 187 THR A CA 1
ATOM 1461 C C . THR A 1 187 ? 22.156 -30.359 -11.188 1 97.81 187 THR A C 1
ATOM 1463 O O . THR A 1 187 ? 22.516 -29.531 -12.023 1 97.81 187 THR A O 1
ATOM 1466 N N . ARG A 1 188 ? 21.109 -31.172 -11.352 1 97.62 188 ARG A N 1
ATOM 1467 C CA . ARG A 1 188 ? 20.391 -31.234 -12.617 1 97.62 188 ARG A CA 1
ATOM 1468 C C . ARG A 1 188 ? 19 -30.641 -12.477 1 97.62 188 ARG A C 1
ATOM 1470 O O . ARG A 1 188 ? 18.516 -30.438 -11.359 1 97.62 188 ARG A O 1
ATOM 1477 N N . ILE A 1 189 ? 18.422 -30.391 -13.641 1 97.81 189 ILE A N 1
ATOM 1478 C CA . ILE A 1 189 ? 17.016 -30.016 -13.68 1 97.81 189 ILE A CA 1
ATOM 1479 C C . ILE A 1 189 ? 16.141 -31.219 -13.312 1 97.81 189 ILE A C 1
ATOM 1481 O O . ILE A 1 189 ? 16.234 -32.281 -13.953 1 97.81 189 ILE A O 1
ATOM 1485 N N . PRO A 1 190 ? 15.414 -31.125 -12.297 1 98.38 190 PRO A N 1
ATOM 1486 C CA . PRO A 1 190 ? 14.633 -32.281 -11.898 1 98.38 190 PRO A CA 1
ATOM 1487 C C . PRO A 1 190 ? 13.344 -32.438 -12.711 1 98.38 190 PRO A C 1
ATOM 1489 O O . PRO A 1 190 ? 12.797 -31.453 -13.195 1 98.38 190 PRO A O 1
ATOM 1492 N N . LEU A 1 191 ? 12.922 -33.688 -12.828 1 98.62 191 LEU A N 1
ATOM 1493 C CA . LEU A 1 191 ? 11.602 -33.969 -13.375 1 98.62 191 LEU A CA 1
ATOM 1494 C C . LEU A 1 191 ? 10.508 -33.625 -12.367 1 98.62 191 LEU A C 1
ATOM 1496 O O . LEU A 1 191 ? 10.672 -33.844 -11.164 1 98.62 191 LEU A O 1
ATOM 1500 N N . PHE A 1 192 ? 9.484 -33.156 -12.891 1 98.69 192 PHE A N 1
ATOM 1501 C CA . PHE A 1 192 ? 8.344 -32.719 -12.078 1 98.69 192 PHE A CA 1
ATOM 1502 C C . PHE A 1 192 ? 7.844 -33.875 -11.203 1 98.69 192 PHE A C 1
ATOM 1504 O O . PHE A 1 192 ? 7.648 -33.688 -10 1 98.69 192 PHE A O 1
ATOM 1511 N N . GLU A 1 193 ? 7.688 -34.969 -11.727 1 98.56 193 GLU A N 1
ATOM 1512 C CA . GLU A 1 193 ? 7.125 -36.094 -10.992 1 98.56 193 GLU A CA 1
ATOM 1513 C C . GLU A 1 193 ? 8.047 -36.562 -9.867 1 98.56 193 GLU A C 1
ATOM 1515 O O . GLU A 1 193 ? 7.586 -36.969 -8.805 1 98.56 193 GLU A O 1
ATOM 1520 N N . ASP A 1 194 ? 9.344 -36.531 -10.125 1 98.44 194 ASP A N 1
ATOM 1521 C CA . ASP A 1 194 ? 10.297 -36.875 -9.078 1 98.44 194 ASP A CA 1
ATOM 1522 C C . ASP A 1 194 ? 10.125 -35.969 -7.848 1 98.44 194 ASP A C 1
ATOM 1524 O O . ASP A 1 194 ? 10.211 -36.469 -6.715 1 98.44 194 ASP A O 1
ATOM 1528 N N . VAL A 1 195 ? 9.898 -34.75 -8.07 1 98.75 195 VAL A N 1
ATOM 1529 C CA . VAL A 1 195 ? 9.703 -33.781 -6.996 1 98.75 195 VAL A CA 1
ATOM 1530 C C . VAL A 1 195 ? 8.383 -34.062 -6.285 1 98.75 195 VAL A C 1
ATOM 1532 O O . VAL A 1 195 ? 8.328 -34.094 -5.051 1 98.75 195 VAL A O 1
ATOM 1535 N N . ILE A 1 196 ? 7.34 -34.281 -7.039 1 98.75 196 ILE A N 1
ATOM 1536 C CA . ILE A 1 196 ? 6.02 -34.562 -6.469 1 98.75 196 ILE A CA 1
ATOM 1537 C C . ILE A 1 196 ? 6.082 -35.781 -5.566 1 98.75 196 ILE A C 1
ATOM 1539 O O . ILE A 1 196 ? 5.574 -35.75 -4.441 1 98.75 196 ILE A O 1
ATOM 1543 N N . LYS A 1 197 ? 6.68 -36.781 -6.082 1 98.38 197 LYS A N 1
ATOM 1544 C CA . LYS A 1 197 ? 6.793 -38.031 -5.32 1 98.38 197 LYS A CA 1
ATOM 1545 C C . LYS A 1 197 ? 7.461 -37.781 -3.971 1 98.38 197 LYS A C 1
ATOM 1547 O O . LYS A 1 197 ? 6.961 -38.219 -2.936 1 98.38 197 LYS A O 1
ATOM 1552 N N . LYS A 1 198 ? 8.516 -37.062 -3.979 1 98.25 198 LYS A N 1
ATOM 1553 C CA . LYS A 1 198 ? 9.242 -36.75 -2.74 1 98.25 198 LYS A CA 1
ATOM 1554 C C . LYS A 1 198 ? 8.391 -35.938 -1.791 1 98.25 198 LYS A C 1
ATOM 1556 O O . LYS A 1 198 ? 8.336 -36.188 -0.59 1 98.25 198 LYS A O 1
ATOM 1561 N N . CYS A 1 199 ? 7.777 -34.938 -2.328 1 98.56 199 CYS A N 1
ATOM 1562 C CA . CYS A 1 199 ? 6.953 -34.062 -1.502 1 98.56 199 CYS A CA 1
ATOM 1563 C C . CYS A 1 199 ? 5.801 -34.812 -0.871 1 98.56 199 CYS A C 1
ATOM 1565 O O . CYS A 1 199 ? 5.48 -34.625 0.302 1 98.56 199 CYS A O 1
ATOM 1567 N N . VAL A 1 200 ? 5.199 -35.688 -1.651 1 98.19 200 VAL A N 1
ATOM 1568 C CA . VAL A 1 200 ? 4.09 -36.5 -1.158 1 98.19 200 VAL A CA 1
ATOM 1569 C C . VAL A 1 200 ? 4.586 -37.438 -0.069 1 98.19 200 VAL A C 1
ATOM 1571 O O . VAL A 1 200 ? 3.969 -37.562 0.993 1 98.19 200 VAL A O 1
ATOM 1574 N N . ASP A 1 201 ? 5.699 -38.062 -0.346 1 97.69 201 ASP A N 1
ATOM 1575 C CA . ASP A 1 201 ? 6.277 -39 0.606 1 97.69 201 ASP A CA 1
ATOM 1576 C C . ASP A 1 201 ? 6.613 -38.312 1.928 1 97.69 201 ASP A C 1
ATOM 1578 O O . ASP A 1 201 ? 6.438 -38.906 2.998 1 97.69 201 ASP A O 1
ATOM 1582 N N . TRP A 1 202 ? 7.066 -37.125 1.868 1 98 202 TRP A N 1
ATOM 1583 C CA . TRP A 1 202 ? 7.512 -36.406 3.053 1 98 202 TRP A CA 1
ATOM 1584 C C . TRP A 1 202 ? 6.375 -35.562 3.641 1 98 202 TRP A C 1
ATOM 1586 O O . TRP A 1 202 ? 6.574 -34.844 4.609 1 98 202 TRP A O 1
ATOM 1596 N N . ASP A 1 203 ? 5.211 -35.594 3.111 1 97.69 203 ASP A N 1
ATOM 1597 C CA . ASP A 1 203 ? 3.998 -34.906 3.557 1 97.69 203 ASP A CA 1
ATOM 1598 C C . ASP A 1 203 ? 4.184 -33.375 3.551 1 97.69 203 ASP A C 1
ATOM 1600 O O . ASP A 1 203 ? 3.738 -32.688 4.473 1 97.69 203 ASP A O 1
ATOM 1604 N N . LEU A 1 204 ? 4.922 -32.938 2.58 1 98.06 204 LEU A N 1
ATOM 1605 C CA . LEU A 1 204 ? 5.141 -31.5 2.432 1 98.06 204 LEU A CA 1
ATOM 1606 C C . LEU A 1 204 ? 3.939 -30.828 1.766 1 98.06 204 LEU A C 1
ATOM 1608 O O . LEU A 1 204 ? 3.307 -31.422 0.886 1 98.06 204 LEU A O 1
ATOM 1612 N N . ARG A 1 205 ? 3.604 -29.672 2.197 1 98.31 205 ARG A N 1
ATOM 1613 C CA . ARG A 1 205 ? 2.703 -28.812 1.429 1 98.31 205 ARG A CA 1
ATOM 1614 C C . ARG A 1 205 ? 3.434 -28.156 0.26 1 98.31 205 ARG A C 1
ATOM 1616 O O . ARG A 1 205 ? 4.602 -27.797 0.381 1 98.31 205 ARG A O 1
ATOM 1623 N N . MET A 1 206 ? 2.707 -28.031 -0.865 1 98.25 206 MET A N 1
ATOM 1624 C CA . MET A 1 206 ? 3.389 -27.578 -2.07 1 98.25 206 MET A CA 1
ATOM 1625 C C . MET A 1 206 ? 2.604 -26.453 -2.748 1 98.25 206 MET A C 1
ATOM 1627 O O . MET A 1 206 ? 1.373 -26.5 -2.816 1 98.25 206 MET A O 1
ATOM 1631 N N . PHE A 1 207 ? 3.291 -25.422 -3.146 1 98.81 207 PHE A N 1
ATOM 1632 C CA . PHE A 1 207 ? 2.838 -24.484 -4.168 1 98.81 207 PHE A CA 1
ATOM 1633 C C . PHE A 1 207 ? 3.477 -24.797 -5.516 1 98.81 207 PHE A C 1
ATOM 1635 O O . PHE A 1 207 ? 4.699 -24.719 -5.66 1 98.81 207 PHE A O 1
ATOM 1642 N N . ILE A 1 208 ? 2.689 -25.188 -6.422 1 98.81 208 ILE A N 1
ATOM 1643 C CA . ILE A 1 208 ? 3.17 -25.375 -7.789 1 98.81 208 ILE A CA 1
ATOM 1644 C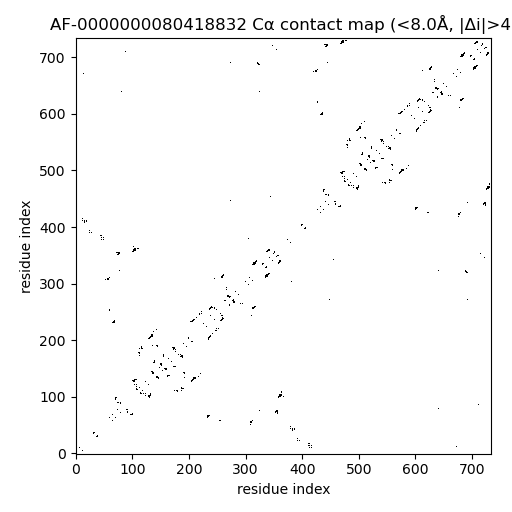 C . ILE A 1 208 ? 2.984 -24.078 -8.586 1 98.81 208 ILE A C 1
ATOM 1646 O O . ILE A 1 208 ? 1.866 -23.75 -8.984 1 98.81 208 ILE A O 1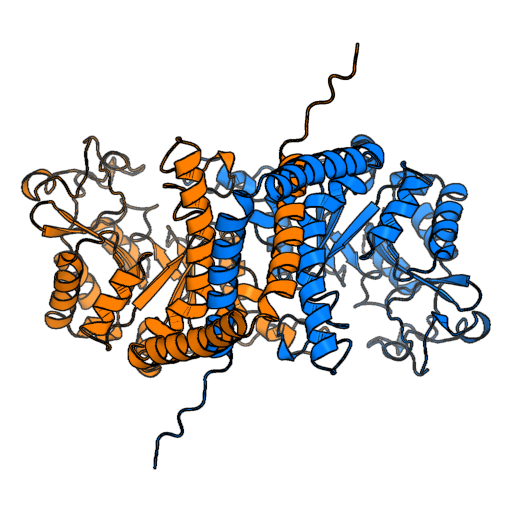
ATOM 1650 N N . ASP A 1 209 ? 4.031 -23.391 -8.75 1 98.56 209 ASP A N 1
ATOM 1651 C CA . ASP A 1 209 ? 3.973 -22.156 -9.523 1 98.56 209 ASP A CA 1
ATOM 1652 C C . ASP A 1 209 ? 4.172 -22.422 -11.016 1 98.56 209 ASP A C 1
ATOM 1654 O O . ASP A 1 209 ? 5.289 -22.703 -11.453 1 98.56 209 ASP A O 1
ATOM 1658 N N . VAL A 1 210 ? 3.156 -22.266 -11.773 1 98 210 VAL A N 1
ATOM 1659 C CA . VAL A 1 210 ? 3.197 -22.609 -13.188 1 98 210 VAL A CA 1
ATOM 1660 C C . VAL A 1 210 ? 3.652 -21.406 -14.008 1 98 210 VAL A C 1
ATOM 1662 O O . VAL A 1 210 ? 3.004 -20.359 -13.992 1 98 210 VAL A O 1
ATOM 1665 N N . LYS A 1 211 ? 4.727 -21.594 -14.695 1 94.31 211 LYS A N 1
ATOM 1666 C CA . LYS A 1 211 ? 5.344 -20.531 -15.484 1 94.31 211 LYS A CA 1
ATOM 1667 C C . LYS A 1 211 ? 5.055 -20.719 -16.969 1 94.31 211 LYS A C 1
ATOM 1669 O O . LYS A 1 211 ? 5.473 -19.891 -17.797 1 94.31 211 LYS A O 1
ATOM 1674 N N . ASP A 1 212 ? 4.355 -21.766 -17.312 1 91.75 212 ASP A N 1
ATOM 1675 C CA . ASP A 1 212 ? 4.07 -22.141 -18.688 1 91.75 212 ASP A CA 1
ATOM 1676 C C . ASP A 1 212 ? 2.58 -22 -19 1 91.75 212 ASP A C 1
ATOM 1678 O O . ASP A 1 212 ? 1.76 -22.734 -18.438 1 91.75 212 ASP A O 1
ATOM 1682 N N . ASP A 1 213 ? 2.266 -21.234 -19.953 1 87.56 213 ASP A N 1
ATOM 1683 C CA . ASP A 1 213 ? 0.865 -20.938 -20.234 1 87.56 213 ASP A CA 1
ATOM 1684 C C . ASP A 1 213 ? 0.334 -21.844 -21.359 1 87.56 213 ASP A C 1
ATOM 1686 O O . ASP A 1 213 ? -0.81 -21.688 -21.797 1 87.56 213 ASP A O 1
ATOM 1690 N N . ARG A 1 214 ? 1.176 -22.859 -21.922 1 92 214 ARG A N 1
ATOM 1691 C CA . ARG A 1 214 ? 0.705 -23.797 -22.953 1 92 214 ARG A CA 1
ATOM 1692 C C . ARG A 1 214 ? -0.388 -24.703 -22.406 1 92 214 ARG A C 1
ATOM 1694 O O . ARG A 1 214 ? -0.322 -25.141 -21.25 1 92 214 ARG A O 1
ATOM 1701 N N . PRO A 1 215 ? -1.332 -24.891 -23.156 1 94.12 215 PRO A N 1
ATOM 1702 C CA . PRO A 1 215 ? -2.5 -25.672 -22.719 1 94.12 215 PRO A CA 1
ATOM 1703 C C . PRO A 1 215 ? -2.129 -27.047 -22.188 1 94.12 215 PRO A C 1
ATOM 1705 O O . PRO A 1 215 ? -2.807 -27.578 -21.297 1 94.12 215 PRO A O 1
ATOM 1708 N N . GLU A 1 216 ? -1.152 -27.656 -22.672 1 96.88 216 GLU A N 1
ATOM 1709 C CA . GLU A 1 216 ? -0.714 -29 -22.25 1 96.88 216 GLU A CA 1
ATOM 1710 C C . GLU A 1 216 ? -0.38 -29.031 -20.766 1 96.88 216 GLU A C 1
ATOM 1712 O O . GLU A 1 216 ? -0.464 -30.078 -20.125 1 96.88 216 GLU A O 1
ATOM 1717 N N . THR A 1 217 ? -0.014 -27.891 -20.312 1 97.75 217 THR A N 1
ATOM 1718 C CA . THR A 1 217 ? 0.382 -27.812 -18.906 1 97.75 217 THR A CA 1
ATOM 1719 C C . THR A 1 217 ? -0.79 -28.156 -18 1 97.75 217 THR A C 1
ATOM 1721 O O . THR A 1 217 ? -0.6 -28.75 -16.938 1 97.75 217 THR A O 1
ATOM 1724 N N . VAL A 1 218 ? -2.02 -27.812 -18.391 1 98.31 218 VAL A N 1
ATOM 1725 C CA . VAL A 1 218 ? -3.215 -28.141 -17.625 1 98.31 218 VAL A CA 1
ATOM 1726 C C . VAL A 1 218 ? -3.318 -29.641 -17.438 1 98.31 218 VAL A C 1
ATOM 1728 O O . VAL A 1 218 ? -3.496 -30.125 -16.328 1 98.31 218 VAL A O 1
ATOM 1731 N N . ASN A 1 219 ? -3.123 -30.359 -18.516 1 97.88 219 ASN A N 1
ATOM 1732 C CA . ASN A 1 219 ? -3.217 -31.812 -18.469 1 97.88 219 ASN A CA 1
ATOM 1733 C C . ASN A 1 219 ? -2.125 -32.406 -17.594 1 97.88 219 ASN A C 1
ATOM 1735 O O . ASN A 1 219 ? -2.359 -33.406 -16.891 1 97.88 219 ASN A O 1
ATOM 1739 N N . VAL A 1 220 ? -0.994 -31.875 -17.672 1 98.25 220 VAL A N 1
ATOM 1740 C CA . VAL A 1 220 ? 0.132 -32.344 -16.875 1 98.25 220 VAL A CA 1
ATOM 1741 C C . VAL A 1 220 ? -0.217 -32.25 -15.391 1 98.25 220 VAL A C 1
ATOM 1743 O O . VAL A 1 220 ? -0.008 -33.188 -14.633 1 98.25 220 VAL A O 1
ATOM 1746 N N . VAL A 1 221 ? -0.738 -31.141 -14.977 1 98.62 221 VAL A N 1
ATOM 1747 C CA . VAL A 1 221 ? -1.098 -30.922 -13.578 1 98.62 221 VAL A CA 1
ATOM 1748 C C . VAL A 1 221 ? -2.217 -31.875 -13.18 1 98.62 221 VAL A C 1
ATOM 1750 O O . VAL A 1 221 ? -2.137 -32.531 -12.141 1 98.62 221 VAL A O 1
ATOM 1753 N N . LEU A 1 222 ? -3.227 -32 -14.039 1 98.5 222 LEU A N 1
ATOM 1754 C CA . LEU A 1 222 ? -4.367 -32.875 -13.742 1 98.5 222 LEU A CA 1
ATOM 1755 C C . LEU A 1 222 ? -3.928 -34.344 -13.594 1 98.5 222 LEU A C 1
ATOM 1757 O O . LEU A 1 222 ? -4.391 -35.031 -12.695 1 98.5 222 LEU A O 1
ATOM 1761 N N . LYS A 1 223 ? -3.027 -34.719 -14.422 1 98.31 223 LYS A N 1
ATOM 1762 C CA . LYS A 1 223 ? -2.525 -36.094 -14.375 1 98.31 223 LYS A CA 1
ATOM 1763 C C . LYS A 1 223 ? -1.798 -36.375 -13.062 1 98.31 223 LYS A C 1
ATOM 1765 O O . LYS A 1 223 ? -1.874 -37.469 -12.516 1 98.31 223 LYS A O 1
ATOM 1770 N N . MET A 1 224 ? -1.055 -35.406 -12.594 1 98.38 224 MET A N 1
ATOM 1771 C CA . MET A 1 224 ? -0.344 -35.562 -11.328 1 98.38 224 MET A CA 1
ATOM 1772 C C . MET A 1 224 ? -1.325 -35.719 -10.172 1 98.38 224 MET A C 1
ATOM 1774 O O . MET A 1 224 ? -1.097 -36.531 -9.273 1 98.38 224 MET A O 1
ATOM 1778 N N . TYR A 1 225 ? -2.426 -34.969 -10.172 1 98.44 225 TYR A N 1
ATOM 1779 C CA . TYR A 1 225 ? -3.441 -35.125 -9.141 1 98.44 225 TYR A CA 1
ATOM 1780 C C . TYR A 1 225 ? -4.09 -36.5 -9.195 1 98.44 225 TYR A C 1
ATOM 1782 O O . TYR A 1 225 ? -4.441 -37.062 -8.156 1 98.44 225 TYR A O 1
ATOM 1790 N N . GLU A 1 226 ? -4.289 -37 -10.398 1 98.31 226 GLU A N 1
ATOM 1791 C CA . GLU A 1 226 ? -4.848 -38.344 -10.562 1 98.31 226 GLU A CA 1
ATOM 1792 C C . GLU A 1 226 ? -3.902 -39.406 -10.008 1 98.31 226 GLU A C 1
ATOM 1794 O O . GLU A 1 226 ? -4.336 -40.344 -9.328 1 98.31 226 GLU A O 1
ATOM 1799 N N . LYS A 1 227 ? -2.711 -39.219 -10.281 1 98.38 227 LYS A N 1
ATOM 1800 C CA . LYS A 1 227 ? -1.703 -40.219 -9.891 1 98.38 227 LYS A CA 1
ATOM 1801 C C . LYS A 1 227 ? -1.409 -40.125 -8.398 1 98.38 227 LYS A C 1
ATOM 1803 O O . LYS A 1 227 ? -1.14 -41.156 -7.758 1 98.38 227 LYS A O 1
ATOM 1808 N N . TYR A 1 228 ? -1.402 -38.969 -7.816 1 98.5 228 TYR A N 1
ATOM 1809 C CA . TYR A 1 228 ? -1.104 -38.719 -6.406 1 98.5 228 TYR A CA 1
ATOM 1810 C C . TYR A 1 228 ? -2.256 -38 -5.715 1 98.5 228 TYR A C 1
ATOM 1812 O O . TYR A 1 228 ? -2.178 -36.812 -5.461 1 98.5 228 TYR A O 1
ATOM 1820 N N . PRO A 1 229 ? -3.215 -38.688 -5.203 1 97.94 229 PRO A N 1
ATOM 1821 C CA . PRO A 1 229 ? -4.43 -38.062 -4.645 1 97.94 229 PRO A CA 1
ATOM 1822 C C . PRO A 1 229 ? -4.156 -37.25 -3.395 1 97.94 229 PRO A C 1
ATOM 1824 O O . PRO A 1 229 ? -4.945 -36.344 -3.053 1 97.94 229 PRO A O 1
ATOM 1827 N N . LYS A 1 230 ? -3.066 -37.5 -2.762 1 98 230 LYS A N 1
ATOM 1828 C CA . LYS A 1 230 ? -2.707 -36.719 -1.574 1 98 230 LYS A CA 1
ATOM 1829 C C . LYS A 1 230 ? -2.52 -35.25 -1.912 1 98 230 LYS A C 1
ATOM 1831 O O . LYS A 1 230 ? -2.598 -34.375 -1.03 1 98 230 LYS A O 1
ATOM 1836 N N . MET A 1 231 ? -2.334 -34.969 -3.141 1 98.5 231 MET A N 1
ATOM 1837 C CA . MET A 1 231 ? -2.109 -33.625 -3.588 1 98.5 231 MET A CA 1
ATOM 1838 C C . MET A 1 231 ? -3.34 -32.75 -3.334 1 98.5 231 MET A C 1
ATOM 1840 O O . MET A 1 231 ? -3.221 -31.547 -3.082 1 98.5 231 MET A O 1
ATOM 1844 N N . TYR A 1 232 ? -4.535 -33.344 -3.277 1 97.88 232 TYR A N 1
ATOM 1845 C CA . TYR A 1 232 ? -5.762 -32.594 -3.031 1 97.88 232 TYR A CA 1
ATOM 1846 C C . TYR A 1 232 ? -5.754 -31.984 -1.633 1 97.88 232 TYR A C 1
ATOM 1848 O O . TYR A 1 232 ? -6.445 -30.984 -1.377 1 97.88 232 TYR A O 1
ATOM 1856 N N . LYS A 1 233 ? -4.898 -32.5 -0.794 1 97.56 233 LYS A N 1
ATOM 1857 C CA . LYS A 1 233 ? -4.883 -32.031 0.596 1 97.56 233 LYS A CA 1
ATOM 1858 C C . LYS A 1 233 ? -3.582 -31.312 0.922 1 97.56 233 LYS A C 1
ATOM 1860 O O . LYS A 1 233 ? -3.41 -30.797 2.033 1 97.56 233 LYS A O 1
ATOM 1865 N N . ARG A 1 234 ? -2.676 -31.234 -0.058 1 98.38 234 ARG A N 1
ATOM 1866 C CA . ARG A 1 234 ? -1.349 -30.734 0.292 1 98.38 234 ARG A CA 1
ATOM 1867 C C . ARG A 1 234 ? -0.846 -29.734 -0.746 1 98.38 234 ARG A C 1
ATOM 1869 O O . ARG A 1 234 ? 0.238 -29.172 -0.595 1 98.38 234 ARG A O 1
ATOM 1876 N N . THR A 1 235 ? -1.675 -29.484 -1.749 1 98.69 235 THR A N 1
ATOM 1877 C CA . THR A 1 235 ? -1.086 -28.766 -2.869 1 98.69 235 THR A CA 1
ATOM 1878 C C . THR A 1 235 ? -1.97 -27.578 -3.275 1 98.69 235 THR A C 1
ATOM 1880 O O . THR A 1 235 ? -3.197 -27.688 -3.262 1 98.69 235 THR A O 1
ATOM 1883 N N . ILE A 1 236 ? -1.383 -26.5 -3.627 1 98.75 236 ILE A N 1
ATOM 1884 C CA . ILE A 1 236 ? -1.995 -25.344 -4.262 1 98.75 236 ILE A CA 1
ATOM 1885 C C . ILE A 1 236 ? -1.325 -25.078 -5.609 1 98.75 236 ILE A C 1
ATOM 1887 O O . ILE A 1 236 ? -0.096 -25.031 -5.699 1 98.75 236 ILE A O 1
ATOM 1891 N N . VAL A 1 237 ? -2.111 -25 -6.641 1 98.81 237 VAL A N 1
ATOM 1892 C CA . VAL A 1 237 ? -1.591 -24.625 -7.953 1 98.81 237 VAL A CA 1
ATOM 1893 C C . VAL A 1 237 ? -1.633 -23.109 -8.109 1 98.81 237 VAL A C 1
ATOM 1895 O O . VAL A 1 237 ? -2.678 -22.484 -7.91 1 98.81 237 VAL A O 1
ATOM 1898 N N . SER A 1 238 ? -0.509 -22.516 -8.477 1 98.62 238 SER A N 1
ATOM 1899 C CA . SER A 1 238 ? -0.38 -21.062 -8.516 1 98.62 238 SER A CA 1
ATOM 1900 C C . SER A 1 238 ? 0.073 -20.594 -9.898 1 98.62 238 SER A C 1
ATOM 1902 O O . SER A 1 238 ? 0.796 -21.297 -10.594 1 98.62 238 SER A O 1
ATOM 1904 N N . SER A 1 239 ? -0.384 -19.391 -10.281 1 98.31 239 SER A N 1
ATOM 1905 C CA . SER A 1 239 ? 0.022 -18.766 -11.539 1 98.31 239 SER A CA 1
ATOM 1906 C C . SER A 1 239 ? -0.313 -17.281 -11.562 1 98.31 239 SER A C 1
ATOM 1908 O O . SER A 1 239 ? -1.181 -16.828 -10.812 1 98.31 239 SER A O 1
ATOM 1910 N N . PHE A 1 240 ? 0.373 -16.547 -12.383 1 97 240 PHE A N 1
ATOM 1911 C CA . PHE A 1 240 ? 0.005 -15.172 -12.68 1 97 240 PHE A CA 1
ATOM 1912 C C . PHE A 1 240 ? -1.127 -15.117 -13.695 1 97 240 PHE A C 1
ATOM 1914 O O . PHE A 1 240 ? -1.779 -14.086 -13.859 1 97 240 PHE A O 1
ATOM 1921 N N . ASN A 1 241 ? -1.326 -16.203 -14.383 1 96.31 241 ASN A N 1
ATOM 1922 C CA . ASN A 1 241 ? -2.293 -16.266 -15.469 1 96.31 241 ASN A CA 1
ATOM 1923 C C . ASN A 1 241 ? -3.646 -16.781 -14.992 1 96.31 241 ASN A C 1
ATOM 1925 O O . ASN A 1 241 ? -3.832 -17.984 -14.805 1 96.31 241 ASN A O 1
ATOM 1929 N N . GLY A 1 242 ? -4.586 -15.891 -14.922 1 97.38 242 GLY A N 1
ATOM 1930 C CA . GLY A 1 242 ? -5.918 -16.234 -14.445 1 97.38 242 GLY A CA 1
ATOM 1931 C C . GLY A 1 242 ? -6.645 -17.203 -15.352 1 97.38 242 GLY A C 1
ATOM 1932 O O . GLY A 1 242 ? -7.434 -18.031 -14.883 1 97.38 242 GLY A O 1
ATOM 1933 N N . ILE A 1 243 ? -6.402 -17.125 -16.594 1 96.69 243 ILE A N 1
ATOM 1934 C CA . ILE A 1 243 ? -7.059 -18 -17.547 1 96.69 243 ILE A CA 1
ATOM 1935 C C . ILE A 1 243 ? -6.594 -19.438 -17.328 1 96.69 243 ILE A C 1
ATOM 1937 O O . ILE A 1 243 ? -7.398 -20.375 -17.344 1 96.69 243 ILE A O 1
ATOM 1941 N N . PHE A 1 244 ? -5.316 -19.594 -17.109 1 97.69 244 PHE A N 1
ATOM 1942 C CA . PHE A 1 244 ? -4.777 -20.906 -16.797 1 97.69 244 PHE A CA 1
ATOM 1943 C C . PHE A 1 244 ? -5.449 -21.484 -15.555 1 97.69 244 PHE A C 1
ATOM 1945 O O . PHE A 1 244 ? -5.891 -22.641 -15.555 1 97.69 244 PHE A O 1
ATOM 1952 N N . LEU A 1 245 ? -5.531 -20.703 -14.508 1 98.62 245 LEU A N 1
ATOM 1953 C CA . LEU A 1 245 ? -6.133 -21.156 -13.25 1 98.62 245 LEU A CA 1
ATOM 1954 C C . LEU A 1 245 ? -7.598 -21.516 -13.453 1 98.62 245 LEU A C 1
ATOM 1956 O O . LEU A 1 245 ? -8.078 -22.516 -12.898 1 98.62 245 LEU A O 1
ATOM 1960 N N . TYR A 1 246 ? -8.281 -20.688 -14.219 1 98.38 246 TYR A N 1
ATOM 1961 C CA . TYR A 1 246 ? -9.672 -20.969 -14.523 1 98.38 246 TYR A CA 1
ATOM 1962 C C . TYR A 1 246 ? -9.82 -22.312 -15.219 1 98.38 246 TYR A C 1
ATOM 1964 O O . TYR A 1 246 ? -10.711 -23.094 -14.883 1 98.38 246 TYR A O 1
ATOM 1972 N N . ASN A 1 247 ? -8.945 -22.594 -16.141 1 98 247 ASN A N 1
ATOM 1973 C CA . ASN A 1 247 ? -9.008 -23.844 -16.891 1 98 247 ASN A CA 1
ATOM 1974 C C . ASN A 1 247 ? -8.727 -25.047 -15.984 1 98 247 ASN A C 1
ATOM 1976 O O . ASN A 1 247 ? -9.352 -26.094 -16.141 1 98 247 ASN A O 1
ATOM 1980 N N . ILE A 1 248 ? -7.781 -24.891 -15.094 1 98.38 248 ILE A N 1
ATOM 1981 C CA . ILE A 1 248 ? -7.504 -25.953 -14.133 1 98.38 248 ILE A CA 1
ATOM 1982 C C . ILE A 1 248 ? -8.766 -26.25 -13.32 1 98.38 248 ILE A C 1
ATOM 1984 O O . ILE A 1 248 ? -9.18 -27.406 -13.211 1 98.38 248 ILE A O 1
ATOM 1988 N N . ARG A 1 249 ? -9.391 -25.25 -12.852 1 98.25 249 ARG A N 1
ATOM 1989 C CA . ARG A 1 249 ? -10.523 -25.422 -11.945 1 98.25 249 ARG A CA 1
ATOM 1990 C C . ARG A 1 249 ? -11.766 -25.875 -12.695 1 98.25 249 ARG A C 1
ATOM 1992 O O . ARG A 1 249 ? -12.594 -26.609 -12.156 1 98.25 249 ARG A O 1
ATOM 1999 N N . ARG A 1 250 ? -11.891 -25.359 -13.859 1 97.5 250 ARG A N 1
ATOM 2000 C CA . ARG A 1 250 ? -13.008 -25.828 -14.68 1 97.5 250 ARG A CA 1
ATOM 2001 C C . ARG A 1 250 ? -12.93 -27.328 -14.906 1 97.5 250 ARG A C 1
ATOM 2003 O O . ARG A 1 250 ? -13.953 -28.016 -14.867 1 97.5 250 ARG A O 1
ATOM 2010 N N . ALA A 1 251 ? -11.75 -27.781 -15.117 1 97.81 251 ALA A N 1
ATOM 2011 C CA . ALA A 1 251 ? -11.539 -29.219 -15.336 1 97.81 251 ALA A CA 1
ATOM 2012 C C . ALA A 1 251 ? -11.711 -30 -14.039 1 97.81 251 ALA A C 1
ATOM 2014 O O . ALA A 1 251 ? -12.203 -31.125 -14.047 1 97.81 251 ALA A O 1
ATOM 2015 N N . ASN A 1 252 ? -11.242 -29.469 -12.93 1 97.88 252 ASN A N 1
ATOM 2016 C CA . ASN A 1 252 ? -11.336 -30.109 -11.625 1 97.88 252 ASN A CA 1
ATOM 2017 C C . ASN A 1 252 ? -11.508 -29.094 -10.508 1 97.88 252 ASN A C 1
ATOM 2019 O O . ASN A 1 252 ? -10.523 -28.609 -9.93 1 97.88 252 ASN A O 1
ATOM 2023 N N . PRO A 1 253 ? -12.719 -28.781 -10.156 1 97.19 253 PRO A N 1
ATOM 2024 C CA . PRO A 1 253 ? -13.016 -27.719 -9.188 1 97.19 253 PRO A CA 1
ATOM 2025 C C . PRO A 1 253 ? -12.508 -28.031 -7.785 1 97.19 253 PRO A C 1
ATOM 2027 O O . PRO A 1 253 ? -12.492 -27.156 -6.914 1 97.19 253 PRO A O 1
ATOM 2030 N N . ALA A 1 254 ? -12.047 -29.219 -7.574 1 96.38 254 ALA A N 1
ATOM 2031 C CA . ALA A 1 254 ? -11.547 -29.609 -6.262 1 96.38 254 ALA A CA 1
ATOM 2032 C C . ALA A 1 254 ? -10.125 -29.109 -6.047 1 96.38 254 ALA A C 1
ATOM 2034 O O . ALA A 1 254 ? -9.625 -29.094 -4.918 1 96.38 254 ALA A O 1
ATOM 2035 N N . ILE A 1 255 ? -9.461 -28.766 -7.07 1 98.19 255 ILE A N 1
ATOM 2036 C CA . ILE A 1 255 ? -8.078 -28.297 -6.98 1 98.19 255 ILE A CA 1
ATOM 2037 C C . ILE A 1 255 ? -8.047 -26.891 -6.41 1 98.19 255 ILE A C 1
ATOM 2039 O O . ILE A 1 255 ? -8.758 -26 -6.895 1 98.19 255 ILE A O 1
ATOM 2043 N N . VAL A 1 256 ? -7.32 -26.703 -5.328 1 98.69 256 VAL A N 1
ATOM 2044 C CA . VAL A 1 256 ? -7.129 -25.391 -4.727 1 98.69 256 VAL A CA 1
ATOM 2045 C C . VAL A 1 256 ? -6.07 -24.609 -5.508 1 98.69 256 VAL A C 1
ATOM 2047 O O . VAL A 1 256 ? -5 -25.141 -5.812 1 98.69 256 VAL A O 1
ATOM 2050 N N . VAL A 1 257 ? -6.41 -23.344 -5.883 1 98.81 257 VAL A N 1
ATOM 2051 C CA . VAL A 1 257 ? -5.469 -22.562 -6.68 1 98.81 257 VAL A CA 1
ATOM 2052 C C . VAL A 1 257 ? -5.211 -21.219 -5.992 1 98.81 257 VAL A C 1
ATOM 2054 O O . VAL A 1 257 ? -5.973 -20.797 -5.117 1 98.81 257 VAL A O 1
ATOM 2057 N N . SER A 1 258 ? -4.098 -20.609 -6.285 1 98.81 258 SER A N 1
ATOM 2058 C CA . SER A 1 258 ? -3.76 -19.25 -5.883 1 98.81 258 SER A CA 1
ATOM 2059 C C . SER A 1 258 ? -3.342 -18.406 -7.082 1 98.81 258 SER A C 1
ATOM 2061 O O . SER A 1 258 ? -2.791 -18.922 -8.055 1 98.81 258 SER A O 1
ATOM 2063 N N . MET A 1 259 ? -3.646 -17.156 -7.012 1 98.75 259 MET A N 1
ATOM 2064 C CA . MET A 1 259 ? -3.264 -16.234 -8.078 1 98.75 259 MET A CA 1
ATOM 2065 C C . MET A 1 259 ? -2.168 -15.281 -7.609 1 98.75 259 MET A C 1
ATOM 2067 O O . MET A 1 259 ? -2.285 -14.672 -6.551 1 98.75 259 MET A O 1
ATOM 2071 N N . ALA A 1 260 ? -1.129 -15.219 -8.352 1 98.31 260 ALA A N 1
ATOM 2072 C CA . ALA A 1 260 ? -0.013 -14.328 -8.047 1 98.31 260 ALA A CA 1
ATOM 2073 C C . ALA A 1 260 ? -0.207 -12.961 -8.703 1 98.31 260 ALA A C 1
ATOM 2075 O O . ALA A 1 260 ? -0.893 -12.844 -9.719 1 98.31 260 ALA A O 1
ATOM 2076 N N . TRP A 1 261 ? 0.379 -11.977 -8.102 1 97.62 261 TRP A N 1
ATOM 2077 C CA . TRP A 1 261 ? 0.239 -10.625 -8.641 1 97.62 261 TRP A CA 1
ATOM 2078 C C . TRP A 1 261 ? 1.446 -9.766 -8.273 1 97.62 261 TRP A C 1
ATOM 2080 O O . TRP A 1 261 ? 2 -9.891 -7.18 1 97.62 261 TRP A O 1
ATOM 2090 N N . ARG A 1 262 ? 1.861 -8.953 -9.188 1 96.94 262 ARG A N 1
ATOM 2091 C CA . ARG A 1 262 ? 2.873 -7.926 -8.977 1 96.94 262 ARG A CA 1
ATOM 2092 C C . ARG A 1 262 ? 2.586 -6.691 -9.828 1 96.94 262 ARG A C 1
ATOM 2094 O O . ARG A 1 262 ? 1.868 -6.773 -10.828 1 96.94 262 ARG A O 1
ATOM 2101 N N . PRO A 1 263 ? 3.168 -5.551 -9.383 1 94.56 263 PRO A N 1
ATOM 2102 C CA . PRO A 1 263 ? 3.031 -4.375 -10.242 1 94.56 263 PRO A CA 1
ATOM 2103 C C . PRO A 1 263 ? 3.754 -4.531 -11.578 1 94.56 263 PRO A C 1
ATOM 2105 O O . PRO A 1 263 ? 4.773 -5.223 -11.656 1 94.56 263 PRO A O 1
ATOM 2108 N N . LEU A 1 264 ? 3.178 -3.957 -12.648 1 96.12 264 LEU A N 1
ATOM 2109 C CA . LEU A 1 264 ? 3.795 -3.812 -13.969 1 96.12 264 LEU A CA 1
ATOM 2110 C C . LEU A 1 264 ? 4.055 -5.176 -14.594 1 96.12 264 LEU A C 1
ATOM 2112 O O . LEU A 1 264 ? 5.074 -5.371 -15.266 1 96.12 264 LEU A O 1
ATOM 2116 N N . TYR A 1 265 ? 3.203 -6.121 -14.281 1 96.06 265 TYR A N 1
ATOM 2117 C CA . TYR A 1 265 ? 3.363 -7.469 -14.812 1 96.06 265 TYR A CA 1
ATOM 2118 C C . TYR A 1 265 ? 3.217 -7.477 -16.328 1 96.06 265 TYR A C 1
ATOM 2120 O O . TYR A 1 265 ? 3.92 -8.211 -17.031 1 96.06 265 TYR A O 1
ATOM 2128 N N . MET A 1 266 ? 2.316 -6.637 -16.891 1 95.31 266 MET A N 1
ATOM 2129 C CA . MET A 1 266 ? 2.039 -6.637 -18.328 1 95.31 266 MET A CA 1
ATOM 2130 C C . MET A 1 266 ? 3.072 -5.809 -19.078 1 95.31 266 MET A C 1
ATOM 2132 O O . MET A 1 266 ? 3.322 -6.047 -20.266 1 95.31 266 MET A O 1
ATOM 2136 N N . SER A 1 267 ? 3.746 -4.879 -18.391 1 95.81 267 SER A N 1
ATOM 2137 C CA . SER A 1 267 ? 4.605 -3.939 -19.109 1 95.81 267 SER A CA 1
ATOM 2138 C C . SER A 1 267 ? 6.078 -4.277 -18.906 1 95.81 267 SER A C 1
ATOM 2140 O O . SER A 1 267 ? 6.926 -3.912 -19.719 1 95.81 267 SER A O 1
ATOM 2142 N N . CYS A 1 268 ? 6.32 -4.988 -17.812 1 95.62 268 CYS A N 1
ATOM 2143 C CA . CYS A 1 268 ? 7.723 -5.246 -17.516 1 95.62 268 CYS A CA 1
ATOM 2144 C C . CYS A 1 268 ? 7.977 -6.738 -17.344 1 95.62 268 CYS A C 1
ATOM 2146 O O . CYS A 1 268 ? 7.207 -7.43 -16.672 1 95.62 268 CYS A O 1
ATOM 2148 N N . LYS A 1 269 ? 9.094 -7.176 -17.891 1 91.25 269 LYS A N 1
ATOM 2149 C CA . LYS A 1 269 ? 9.5 -8.57 -17.734 1 91.25 269 LYS A CA 1
ATOM 2150 C C . LYS A 1 269 ? 10.117 -8.812 -16.359 1 91.25 269 LYS A C 1
ATOM 2152 O O . LYS A 1 269 ? 10 -9.914 -15.812 1 91.25 269 LYS A O 1
ATOM 2157 N N . LYS A 1 270 ? 10.781 -7.879 -15.852 1 90.44 270 LYS A N 1
ATOM 2158 C CA . LYS A 1 270 ? 11.375 -7.883 -14.516 1 90.44 270 LYS A CA 1
ATOM 2159 C C . LYS A 1 270 ? 10.945 -6.652 -13.719 1 90.44 270 LYS A C 1
ATOM 2161 O O . LYS A 1 270 ? 11.055 -5.523 -14.211 1 90.44 270 LYS A O 1
ATOM 2166 N N . TYR A 1 271 ? 10.5 -6.938 -12.57 1 92.81 271 TYR A N 1
ATOM 2167 C CA . TYR A 1 271 ? 10.039 -5.863 -11.695 1 92.81 271 TYR A CA 1
ATOM 2168 C C . TYR A 1 271 ? 11.102 -5.516 -10.656 1 92.81 271 TYR A C 1
ATOM 2170 O O . TYR A 1 271 ? 11.797 -6.398 -10.156 1 92.81 271 TYR A O 1
ATOM 2178 N N . SER A 1 272 ? 11.164 -4.211 -10.398 1 90.25 272 SER A N 1
ATOM 2179 C CA . SER A 1 272 ? 11.969 -3.678 -9.305 1 90.25 272 SER A CA 1
ATOM 2180 C C . SER A 1 272 ? 11.242 -2.539 -8.586 1 90.25 272 SER A C 1
ATOM 2182 O O . SER A 1 272 ? 10.391 -1.872 -9.18 1 90.25 272 SER A O 1
ATOM 2184 N N . LEU A 1 273 ? 11.555 -2.469 -7.328 1 88.44 273 LEU A N 1
ATOM 2185 C CA . LEU A 1 273 ? 10.969 -1.376 -6.559 1 88.44 273 LEU A CA 1
ATOM 2186 C C . LEU A 1 273 ? 11.32 -0.028 -7.184 1 88.44 273 LEU A C 1
ATOM 2188 O O . LEU A 1 273 ? 10.469 0.86 -7.266 1 88.44 273 LEU A O 1
ATOM 2192 N N . LYS A 1 274 ? 12.57 0.098 -7.551 1 86 274 LYS A N 1
ATOM 2193 C CA . LYS A 1 274 ? 12.969 1.289 -8.297 1 86 274 LYS A CA 1
ATOM 2194 C C . LYS A 1 274 ? 12.539 1.196 -9.758 1 86 274 LYS A C 1
ATOM 2196 O O . LYS A 1 274 ? 13.055 0.369 -10.508 1 86 274 LYS A O 1
ATOM 2201 N N . GLN A 1 275 ? 11.695 1.985 -10.164 1 81.94 275 GLN A N 1
ATOM 2202 C CA . GLN A 1 275 ? 11.086 1.92 -11.492 1 81.94 275 GLN A CA 1
ATOM 2203 C C . GLN A 1 275 ? 12.148 1.947 -12.586 1 81.94 275 GLN A C 1
ATOM 2205 O O . GLN A 1 275 ? 11.992 1.303 -13.625 1 81.94 275 GLN A O 1
ATOM 2210 N N . ALA A 1 276 ? 13.203 2.678 -12.328 1 83.69 276 ALA A N 1
ATOM 2211 C CA . ALA A 1 276 ? 14.273 2.807 -13.312 1 83.69 276 ALA A CA 1
ATOM 2212 C C . ALA A 1 276 ? 14.953 1.462 -13.57 1 83.69 276 ALA A C 1
ATOM 2214 O O . ALA A 1 276 ? 15.555 1.252 -14.625 1 83.69 276 ALA A O 1
ATOM 2215 N N . ASP A 1 277 ? 14.781 0.567 -12.617 1 88.94 277 ASP A N 1
ATOM 2216 C CA . ASP A 1 277 ? 15.461 -0.721 -12.711 1 88.94 277 ASP A CA 1
ATOM 2217 C C . ASP A 1 277 ? 14.539 -1.789 -13.289 1 88.94 277 ASP A C 1
ATOM 2219 O O . ASP A 1 277 ? 14.945 -2.939 -13.469 1 88.94 277 ASP A O 1
ATOM 2223 N N . CYS A 1 278 ? 13.352 -1.415 -13.633 1 92.25 278 CYS A N 1
ATOM 2224 C CA . CYS A 1 278 ? 12.445 -2.357 -14.273 1 92.25 278 CYS A CA 1
ATOM 2225 C C . CYS A 1 278 ? 12.836 -2.586 -15.727 1 92.25 278 CYS A C 1
ATOM 2227 O O . CYS A 1 278 ? 13.352 -1.68 -16.391 1 92.25 278 CYS A O 1
ATOM 2229 N N . VAL A 1 279 ? 12.633 -3.799 -16.203 1 92.94 279 VAL A N 1
ATOM 2230 C CA . VAL A 1 279 ? 12.945 -4.129 -17.594 1 92.94 279 VAL A CA 1
ATOM 2231 C C . VAL A 1 279 ? 11.648 -4.312 -18.391 1 92.94 279 VAL A C 1
ATOM 2233 O O . VAL A 1 279 ? 10.93 -5.289 -18.188 1 92.94 279 VAL A O 1
ATOM 2236 N N . PRO A 1 280 ? 11.438 -3.387 -19.328 1 94.31 280 PRO A N 1
ATOM 2237 C CA . PRO A 1 280 ? 10.188 -3.484 -20.109 1 94.31 280 PRO A CA 1
ATOM 2238 C C . PRO A 1 280 ? 10.219 -4.609 -21.141 1 94.31 280 PRO A C 1
ATOM 2240 O O . PRO A 1 280 ? 11.297 -5.043 -21.547 1 94.31 280 PRO A O 1
ATOM 2243 N N . TYR A 1 281 ? 9.039 -5.137 -21.516 1 93.12 281 TYR A N 1
ATOM 2244 C CA . TYR A 1 281 ? 8.93 -6.109 -22.594 1 93.12 281 TYR A CA 1
ATOM 2245 C C . TYR A 1 281 ? 9.32 -5.488 -23.922 1 93.12 281 TYR A C 1
ATOM 2247 O O . TYR A 1 281 ? 9.945 -6.145 -24.766 1 93.12 281 TYR A O 1
ATOM 2255 N N . SER A 1 282 ? 8.906 -4.215 -24.109 1 92.56 282 SER A N 1
ATOM 2256 C CA . SER A 1 282 ? 9.164 -3.5 -25.359 1 92.56 282 SER A CA 1
ATOM 2257 C C . SER A 1 282 ? 9.641 -2.078 -25.094 1 92.56 282 SER A C 1
ATOM 2259 O O . SER A 1 282 ? 9.18 -1.427 -24.156 1 92.56 282 SER A O 1
ATOM 2261 N N . THR A 1 283 ? 10.516 -1.682 -25.922 1 90.88 283 THR A N 1
ATOM 2262 C CA . THR A 1 283 ? 10.992 -0.307 -25.828 1 90.88 283 THR A CA 1
ATOM 2263 C C . THR A 1 283 ? 10.242 0.597 -26.797 1 90.88 283 THR A C 1
ATOM 2265 O O . THR A 1 283 ? 10.43 1.815 -26.797 1 90.88 283 THR A O 1
ATOM 2268 N N . PHE A 1 284 ? 9.43 -0.08 -27.625 1 94 284 PHE A N 1
ATOM 2269 C CA . PHE A 1 284 ? 8.562 0.691 -28.516 1 94 284 PHE A CA 1
ATOM 2270 C C . PHE A 1 284 ? 7.484 1.42 -27.719 1 94 284 PHE A C 1
ATOM 2272 O O . PHE A 1 284 ? 6.613 0.787 -27.109 1 94 284 PHE A O 1
ATOM 2279 N N . ILE A 1 285 ? 7.465 2.693 -27.781 1 90.38 285 ILE A N 1
ATOM 2280 C CA . ILE A 1 285 ? 6.707 3.547 -26.859 1 90.38 285 ILE A CA 1
ATOM 2281 C C . ILE A 1 285 ? 5.223 3.217 -26.969 1 90.38 285 ILE A C 1
ATOM 2283 O O . ILE A 1 285 ? 4.559 2.996 -25.953 1 90.38 285 ILE A O 1
ATOM 2287 N N . PRO A 1 286 ? 4.633 3.178 -28.109 1 89.81 286 PRO A N 1
ATOM 2288 C CA . PRO A 1 286 ? 3.205 2.852 -28.188 1 89.81 286 PRO A CA 1
ATOM 2289 C C . PRO A 1 286 ? 2.887 1.479 -27.594 1 89.81 286 PRO A C 1
ATOM 2291 O O . PRO A 1 286 ? 1.875 1.319 -26.906 1 89.81 286 PRO A O 1
ATOM 2294 N N . ALA A 1 287 ? 3.73 0.543 -27.891 1 92.69 287 ALA A N 1
ATOM 2295 C CA . ALA A 1 287 ? 3.529 -0.792 -27.328 1 92.69 287 ALA A CA 1
ATOM 2296 C C . ALA A 1 287 ? 3.629 -0.771 -25.797 1 92.69 287 ALA A C 1
ATOM 2298 O O . ALA A 1 287 ? 2.852 -1.436 -25.109 1 92.69 287 ALA A O 1
ATOM 2299 N N . HIS A 1 288 ? 4.535 -0.025 -25.344 1 92.81 288 HIS A N 1
ATOM 2300 C CA . HIS A 1 288 ? 4.703 0.108 -23.891 1 92.81 288 HIS A CA 1
ATOM 2301 C C . HIS A 1 288 ? 3.498 0.793 -23.266 1 92.81 288 HIS A C 1
ATOM 2303 O O . HIS A 1 288 ? 3.051 0.396 -22.188 1 92.81 288 HIS A O 1
ATOM 2309 N N . CYS A 1 289 ? 2.959 1.725 -23.938 1 88.12 289 CYS A N 1
ATOM 2310 C CA . CYS A 1 289 ? 1.786 2.432 -23.438 1 88.12 289 CYS A CA 1
ATOM 2311 C C . CYS A 1 289 ? 0.586 1.496 -23.344 1 88.12 289 CYS A C 1
ATOM 2313 O O . CYS A 1 289 ? -0.157 1.529 -22.359 1 88.12 289 CYS A O 1
ATOM 2315 N N . VAL A 1 290 ? 0.465 0.746 -24.328 1 89.75 290 VAL A N 1
ATOM 2316 C CA . VAL A 1 290 ? -0.628 -0.22 -24.312 1 89.75 290 VAL A CA 1
ATOM 2317 C C . VAL A 1 290 ? -0.443 -1.206 -23.172 1 89.75 290 VAL A C 1
ATOM 2319 O O . VAL A 1 290 ? -1.397 -1.527 -22.453 1 89.75 290 VAL A O 1
ATOM 2322 N N . ALA A 1 291 ? 0.757 -1.661 -22.953 1 93.88 291 ALA A N 1
ATOM 2323 C CA . ALA A 1 291 ? 1.054 -2.596 -21.875 1 93.88 291 ALA A CA 1
ATOM 2324 C C . ALA A 1 291 ? 0.77 -1.968 -20.516 1 93.88 291 ALA A C 1
ATOM 2326 O O . ALA A 1 291 ? 0.267 -2.637 -19.609 1 93.88 291 ALA A O 1
ATOM 2327 N N . ARG A 1 292 ? 1.03 -0.743 -20.422 1 91.31 292 ARG A N 1
ATOM 2328 C CA . ARG A 1 292 ? 0.753 -0.026 -19.172 1 91.31 292 ARG A CA 1
ATOM 2329 C C . ARG A 1 292 ? -0.748 0.068 -18.922 1 91.31 292 ARG A C 1
ATOM 2331 O O . ARG A 1 292 ? -1.198 -0.054 -17.781 1 91.31 292 ARG A O 1
ATOM 2338 N N . LEU A 1 293 ? -1.419 0.356 -19.984 1 85.75 293 LEU A N 1
ATOM 2339 C CA . LEU A 1 293 ? -2.873 0.36 -19.875 1 85.75 293 LEU A CA 1
ATOM 2340 C C . LEU A 1 293 ? -3.389 -1.005 -19.422 1 85.75 293 LEU A C 1
ATOM 2342 O O . LEU A 1 293 ? -4.266 -1.09 -18.562 1 85.75 293 LEU A O 1
ATOM 2346 N N . MET A 1 294 ? -2.809 -2.033 -19.969 1 91.69 294 MET A N 1
ATOM 2347 C CA . MET A 1 294 ? -3.209 -3.389 -19.609 1 91.69 294 MET A CA 1
ATOM 2348 C C . MET A 1 294 ? -2.881 -3.682 -18.141 1 91.69 294 MET A C 1
ATOM 2350 O O . MET A 1 294 ? -3.609 -4.418 -17.469 1 91.69 294 MET A O 1
ATOM 2354 N N . ASP A 1 295 ? -1.793 -3.117 -17.672 1 94.44 295 ASP A N 1
ATOM 2355 C CA . ASP A 1 295 ? -1.474 -3.246 -16.25 1 94.44 295 ASP A CA 1
ATOM 2356 C C . ASP A 1 295 ? -2.623 -2.74 -15.383 1 94.44 295 ASP A C 1
ATOM 2358 O O . ASP A 1 295 ? -3.004 -3.393 -14.406 1 94.44 295 ASP A O 1
ATOM 2362 N N . HIS A 1 296 ? -3.176 -1.633 -15.766 1 89.5 296 HIS A N 1
ATOM 2363 C CA . HIS A 1 296 ? -4.285 -1.058 -15.008 1 89.5 296 HIS A CA 1
ATOM 2364 C C . HIS A 1 296 ? -5.523 -1.938 -15.094 1 89.5 296 HIS A C 1
ATOM 2366 O O . HIS A 1 296 ? -6.184 -2.189 -14.086 1 89.5 296 HIS A O 1
ATOM 2372 N N . VAL A 1 297 ? -5.777 -2.422 -16.25 1 87.62 297 VAL A N 1
ATOM 2373 C CA . VAL A 1 297 ? -6.961 -3.24 -16.5 1 87.62 297 VAL A CA 1
ATOM 2374 C C . VAL A 1 297 ? -6.855 -4.547 -15.719 1 87.62 297 VAL A C 1
ATOM 2376 O O . VAL A 1 297 ? -7.781 -4.926 -15 1 87.62 297 VAL A O 1
ATOM 2379 N N . THR A 1 298 ? -5.754 -5.207 -15.828 1 93.62 298 THR A N 1
ATOM 2380 C CA . THR A 1 298 ? -5.594 -6.512 -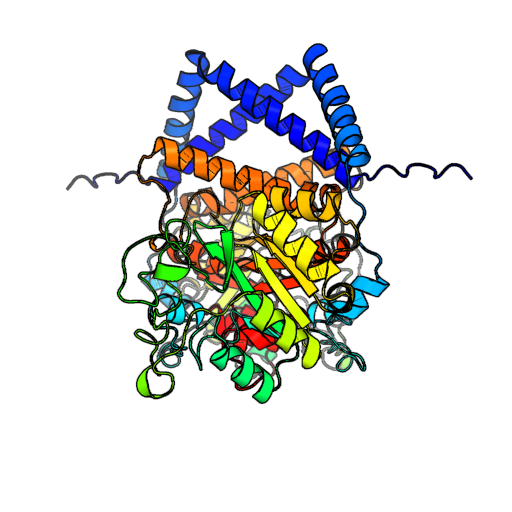15.195 1 93.62 298 THR A CA 1
ATOM 2381 C C . THR A 1 298 ? -5.566 -6.375 -13.68 1 93.62 298 THR A C 1
ATOM 2383 O O . THR A 1 298 ? -6.043 -7.258 -12.961 1 93.62 298 THR A O 1
ATOM 2386 N N . THR A 1 299 ? -4.977 -5.254 -13.219 1 94.56 299 THR A N 1
ATOM 2387 C CA . THR A 1 299 ? -5.004 -4.992 -11.789 1 94.56 299 THR A CA 1
ATOM 2388 C C . THR A 1 299 ? -6.438 -4.848 -11.289 1 94.56 299 THR A C 1
ATOM 2390 O O . THR A 1 299 ? -6.805 -5.418 -10.258 1 94.56 299 THR A O 1
ATOM 2393 N N . TRP A 1 300 ? -7.211 -4.141 -12.016 1 91 300 TRP A N 1
ATOM 2394 C CA . TRP A 1 300 ? -8.609 -3.951 -11.648 1 91 300 TRP A CA 1
ATOM 2395 C C . TRP A 1 300 ? -9.359 -5.277 -11.664 1 91 300 TRP A C 1
ATOM 2397 O O . TRP A 1 300 ? -10.109 -5.586 -10.734 1 91 300 TRP A O 1
ATOM 2407 N N . LEU A 1 301 ? -9.18 -6.07 -12.672 1 92.31 301 LEU A N 1
ATOM 2408 C CA . LEU A 1 301 ? -9.828 -7.375 -12.789 1 92.31 301 LEU A CA 1
ATOM 2409 C C . LEU A 1 301 ? -9.406 -8.297 -11.656 1 92.31 301 LEU A C 1
ATOM 2411 O O . LEU A 1 301 ? -10.227 -9.031 -11.102 1 92.31 301 LEU A O 1
ATOM 2415 N N . PHE A 1 302 ? -8.156 -8.227 -11.336 1 96.69 302 PHE A N 1
ATOM 2416 C CA . PHE A 1 302 ? -7.605 -9.031 -10.25 1 96.69 302 PHE A CA 1
ATOM 2417 C C . PHE A 1 302 ? -8.305 -8.711 -8.93 1 96.69 302 PHE A C 1
ATOM 2419 O O . PHE A 1 302 ? -8.719 -9.617 -8.203 1 96.69 302 PHE A O 1
ATOM 2426 N N . ASN A 1 303 ? -8.547 -7.469 -8.719 1 94.38 303 ASN A N 1
ATOM 2427 C CA . ASN A 1 303 ? -9.062 -7.02 -7.434 1 94.38 303 ASN A CA 1
ATOM 2428 C C . ASN A 1 303 ? -10.578 -7.184 -7.355 1 94.38 303 ASN A C 1
ATOM 2430 O O . ASN A 1 303 ? -11.133 -7.359 -6.27 1 94.38 303 ASN A O 1
ATOM 2434 N N . HIS A 1 304 ? -11.281 -7.246 -8.539 1 92.38 304 HIS A N 1
ATOM 2435 C CA . HIS A 1 304 ? -12.727 -7.035 -8.422 1 92.38 304 HIS A CA 1
ATOM 2436 C C . HIS A 1 304 ? -13.5 -8.188 -9.062 1 92.38 304 HIS A C 1
ATOM 2438 O O . HIS A 1 304 ? -14.68 -8.383 -8.766 1 92.38 304 HIS A O 1
ATOM 2444 N N . ILE A 1 305 ? -12.844 -8.93 -9.945 1 93.5 305 ILE A N 1
ATOM 2445 C CA . ILE A 1 305 ? -13.633 -9.883 -10.727 1 93.5 305 ILE A CA 1
ATOM 2446 C C . ILE A 1 305 ? -13.023 -11.273 -10.609 1 93.5 305 ILE A C 1
ATOM 2448 O O . ILE A 1 305 ? -13.742 -12.273 -10.516 1 93.5 305 ILE A O 1
ATOM 2452 N N . ALA A 1 306 ? -11.75 -11.422 -10.609 1 96.56 306 ALA A N 1
ATOM 2453 C CA . ALA A 1 306 ? -11.023 -12.672 -10.789 1 96.56 306 ALA A CA 1
ATOM 2454 C C . ALA A 1 306 ? -11.461 -13.711 -9.758 1 96.56 306 ALA A C 1
ATOM 2456 O O . ALA A 1 306 ? -11.719 -14.867 -10.102 1 96.56 306 ALA A O 1
ATOM 2457 N N . HIS A 1 307 ? -11.547 -13.258 -8.539 1 97.19 307 HIS A N 1
ATOM 2458 C CA . HIS A 1 307 ? -11.906 -14.203 -7.488 1 97.19 307 HIS A CA 1
ATOM 2459 C C . HIS A 1 307 ? -13.312 -14.766 -7.715 1 97.19 307 HIS A C 1
ATOM 2461 O O . HIS A 1 307 ? -13.555 -15.953 -7.48 1 97.19 307 HIS A O 1
ATOM 2467 N N . HIS A 1 308 ? -14.234 -13.953 -8.195 1 94.62 308 HIS A N 1
ATOM 2468 C CA . HIS A 1 308 ? -15.617 -14.367 -8.43 1 94.62 308 HIS A CA 1
ATOM 2469 C C . HIS A 1 308 ? -15.695 -15.406 -9.547 1 94.62 308 HIS A C 1
ATOM 2471 O O . HIS A 1 308 ? -16.531 -16.312 -9.5 1 94.62 308 HIS A O 1
ATOM 2477 N N . LEU A 1 309 ? -14.836 -15.281 -10.422 1 95.62 309 LEU A N 1
ATOM 2478 C CA . LEU A 1 309 ? -14.875 -16.156 -11.594 1 95.62 309 LEU A CA 1
ATOM 2479 C C . LEU A 1 309 ? -14.109 -17.453 -11.328 1 95.62 309 LEU A C 1
ATOM 2481 O O . LEU A 1 309 ? -14.602 -18.547 -11.617 1 95.62 309 LEU A O 1
ATOM 2485 N N . ILE A 1 310 ? -12.914 -17.359 -10.75 1 98 310 ILE A N 1
ATOM 2486 C CA . ILE A 1 310 ? -11.984 -18.484 -10.648 1 98 310 ILE A CA 1
ATOM 2487 C C . ILE A 1 310 ? -12.203 -19.219 -9.328 1 98 310 ILE A C 1
ATOM 2489 O O . ILE A 1 310 ? -12.008 -20.422 -9.242 1 98 310 ILE A O 1
ATOM 2493 N N . GLY A 1 311 ? -12.531 -18.484 -8.289 1 97.81 311 GLY A N 1
ATOM 2494 C CA . GLY A 1 311 ? -12.711 -19.078 -6.969 1 97.81 311 GLY A CA 1
ATOM 2495 C C . GLY A 1 311 ? -11.414 -19.5 -6.32 1 97.81 311 GLY A C 1
ATOM 2496 O O . GLY A 1 311 ? -11.352 -20.562 -5.691 1 97.81 311 GLY A O 1
ATOM 2497 N N . PHE A 1 312 ? -10.328 -18.719 -6.531 1 98.5 312 PHE A N 1
ATOM 2498 C CA . PHE A 1 312 ? -9.07 -19.078 -5.895 1 98.5 312 PHE A CA 1
ATOM 2499 C C . PHE A 1 312 ? -9.133 -18.844 -4.391 1 98.5 312 PHE A C 1
ATOM 2501 O O . PHE A 1 312 ? -9.891 -17.984 -3.924 1 98.5 312 PHE A O 1
ATOM 2508 N N . SER A 1 313 ? -8.273 -19.547 -3.639 1 98.44 313 SER A N 1
ATOM 2509 C CA . SER A 1 313 ? -8.336 -19.547 -2.182 1 98.44 313 SER A CA 1
ATOM 2510 C C . SER A 1 313 ? -7.211 -18.703 -1.582 1 98.44 313 SER A C 1
ATOM 2512 O O . SER A 1 313 ? -7.238 -18.391 -0.393 1 98.44 313 SER A O 1
ATOM 2514 N N . ALA A 1 314 ? -6.266 -18.359 -2.402 1 98.62 314 ALA A N 1
ATOM 2515 C CA . ALA A 1 314 ? -5.121 -17.594 -1.918 1 98.62 314 ALA A CA 1
ATOM 2516 C C . ALA A 1 314 ? -4.578 -16.672 -3.006 1 98.62 314 ALA A C 1
ATOM 2518 O O . ALA A 1 314 ? -4.84 -16.875 -4.195 1 98.62 314 ALA A O 1
ATOM 2519 N N . VAL A 1 315 ? -3.941 -15.609 -2.533 1 98.75 315 VAL A N 1
ATOM 2520 C CA . VAL A 1 315 ? -3.211 -14.734 -3.441 1 98.75 315 VAL A CA 1
ATOM 2521 C C . VAL A 1 315 ? -1.766 -14.586 -2.971 1 98.75 315 VAL A C 1
ATOM 2523 O O . VAL A 1 315 ? -1.5 -14.547 -1.766 1 98.75 315 VAL A O 1
ATOM 2526 N N . LEU A 1 316 ? -0.908 -14.656 -3.895 1 98.81 316 LEU A N 1
ATOM 2527 C CA . LEU A 1 316 ? 0.505 -14.359 -3.676 1 98.81 316 LEU A CA 1
ATOM 2528 C C . LEU A 1 316 ? 0.863 -12.977 -4.207 1 98.81 316 LEU A C 1
ATOM 2530 O O . LEU A 1 316 ? 0.935 -12.773 -5.422 1 98.81 316 LEU A O 1
ATOM 2534 N N . ILE A 1 317 ? 1.16 -12.031 -3.297 1 98.38 317 ILE A N 1
ATOM 2535 C CA . ILE A 1 317 ? 1.31 -10.648 -3.73 1 98.38 317 ILE A CA 1
ATOM 2536 C C . ILE A 1 317 ? 2.73 -10.164 -3.443 1 98.38 317 ILE A C 1
ATOM 2538 O O . ILE A 1 317 ? 3.299 -10.484 -2.395 1 98.38 317 ILE A O 1
ATOM 2542 N N . CYS A 1 318 ? 3.242 -9.398 -4.418 1 97.5 318 CYS A N 1
ATOM 2543 C CA . CYS A 1 318 ? 4.535 -8.75 -4.23 1 97.5 318 CYS A CA 1
ATOM 2544 C C . CYS A 1 318 ? 4.566 -7.957 -2.928 1 97.5 318 CYS A C 1
ATOM 2546 O O . CYS A 1 318 ? 3.668 -7.156 -2.664 1 97.5 318 CYS A O 1
ATOM 2548 N N . LYS A 1 319 ? 5.566 -8.125 -2.18 1 95.88 319 LYS A N 1
ATOM 2549 C CA . LYS A 1 319 ? 5.688 -7.555 -0.842 1 95.88 319 LYS A CA 1
ATOM 2550 C C . LYS A 1 319 ? 5.68 -6.031 -0.892 1 95.88 319 LYS A C 1
ATOM 2552 O O . LYS A 1 319 ? 5.297 -5.375 0.079 1 95.88 319 LYS A O 1
ATOM 2557 N N . ASP A 1 320 ? 6.062 -5.445 -1.989 1 93.56 320 ASP A N 1
ATOM 2558 C CA . ASP A 1 320 ? 6.305 -4.012 -2.104 1 93.56 320 ASP A CA 1
ATOM 2559 C C . ASP A 1 320 ? 4.996 -3.23 -2.113 1 93.56 320 ASP A C 1
ATOM 2561 O O . ASP A 1 320 ? 4.996 -2.002 -2.004 1 93.56 320 ASP A O 1
ATOM 2565 N N . ILE A 1 321 ? 3.867 -3.914 -2.164 1 94.25 321 ILE A N 1
ATOM 2566 C CA . ILE A 1 321 ? 2.617 -3.178 -2.311 1 94.25 321 ILE A CA 1
ATOM 2567 C C . ILE A 1 321 ? 1.595 -3.684 -1.296 1 94.25 321 ILE A C 1
ATOM 2569 O O . ILE A 1 321 ? 0.395 -3.439 -1.438 1 94.25 321 ILE A O 1
ATOM 2573 N N . ILE A 1 322 ? 2.029 -4.402 -0.323 1 96.31 322 ILE A N 1
ATOM 2574 C CA . ILE A 1 322 ? 1.112 -4.934 0.679 1 96.31 322 ILE A CA 1
ATOM 2575 C C . ILE A 1 322 ? 0.969 -3.939 1.828 1 96.31 322 ILE A C 1
ATOM 2577 O O . ILE A 1 322 ? 1.967 -3.488 2.395 1 96.31 322 ILE A O 1
ATOM 2581 N N . THR A 1 323 ? -0.217 -3.604 2.117 1 94.19 323 THR A N 1
ATOM 2582 C CA . THR A 1 323 ? -0.573 -2.75 3.244 1 94.19 323 THR A CA 1
ATOM 2583 C C . THR A 1 323 ? -1.568 -3.455 4.164 1 94.19 323 THR A C 1
ATOM 2585 O O . THR A 1 323 ? -2.111 -4.504 3.809 1 94.19 323 THR A O 1
ATOM 2588 N N . PRO A 1 324 ? -1.751 -2.881 5.391 1 93.31 324 PRO A N 1
ATOM 2589 C CA . PRO A 1 324 ? -2.824 -3.422 6.227 1 93.31 324 PRO A CA 1
ATOM 2590 C C . PRO A 1 324 ? -4.176 -3.436 5.516 1 93.31 324 PRO A C 1
ATOM 2592 O O . PRO A 1 324 ? -4.941 -4.395 5.656 1 93.31 324 PRO A O 1
ATOM 2595 N N . GLU A 1 325 ? -4.398 -2.449 4.75 1 92 325 GLU A N 1
ATOM 2596 C CA . GLU A 1 325 ? -5.656 -2.385 4.008 1 92 325 GLU A CA 1
ATOM 2597 C C . GLU A 1 325 ? -5.762 -3.531 3.006 1 92 325 GLU A C 1
ATOM 2599 O O . GLU A 1 325 ? -6.824 -4.141 2.865 1 92 325 GLU A O 1
ATOM 2604 N N . THR A 1 326 ? -4.645 -3.844 2.344 1 94.44 326 THR A N 1
ATOM 2605 C CA . THR A 1 326 ? -4.625 -4.949 1.391 1 94.44 326 THR A CA 1
ATOM 2606 C C . THR A 1 326 ? -4.961 -6.266 2.082 1 94.44 326 THR A C 1
ATOM 2608 O O . THR A 1 326 ? -5.75 -7.059 1.564 1 94.44 326 THR A O 1
ATOM 2611 N N . VAL A 1 327 ? -4.418 -6.441 3.199 1 95.69 327 VAL A N 1
ATOM 2612 C CA . VAL A 1 327 ? -4.613 -7.672 3.959 1 95.69 327 VAL A CA 1
ATOM 2613 C C . VAL A 1 327 ? -6.086 -7.816 4.34 1 95.69 327 VAL A C 1
ATOM 2615 O O . VAL A 1 327 ? -6.688 -8.867 4.125 1 95.69 327 VAL A O 1
ATOM 2618 N N . LEU A 1 328 ? -6.68 -6.773 4.797 1 92.81 328 LEU A N 1
ATOM 2619 C CA . LEU A 1 328 ? -8.07 -6.832 5.25 1 92.81 328 LEU A CA 1
ATOM 2620 C C . LEU A 1 328 ? -9.016 -7.012 4.066 1 92.81 328 LEU A C 1
ATOM 2622 O O . LEU A 1 328 ? -10.047 -7.676 4.191 1 92.81 328 LEU A O 1
ATOM 2626 N N . CYS A 1 329 ? -8.648 -6.445 2.98 1 92.38 329 CYS A N 1
ATOM 2627 C CA . CYS A 1 329 ? -9.477 -6.574 1.791 1 92.38 329 CYS A CA 1
ATOM 2628 C C . CYS A 1 329 ? -9.586 -8.031 1.354 1 92.38 329 CYS A C 1
ATOM 2630 O O . CYS A 1 329 ? -10.68 -8.516 1.054 1 92.38 329 CYS A O 1
ATOM 2632 N N . TRP A 1 330 ? -8.516 -8.719 1.315 1 96.06 330 TRP A N 1
ATOM 2633 C CA . TRP A 1 330 ? -8.531 -10.109 0.881 1 96.06 330 TRP A CA 1
ATOM 2634 C C . TRP A 1 330 ? -9.125 -11.008 1.958 1 96.06 330 TRP A C 1
ATOM 2636 O O . TRP A 1 330 ? -9.805 -11.992 1.648 1 96.06 330 TRP A O 1
ATOM 2646 N N . ARG A 1 331 ? -8.898 -10.641 3.211 1 93.38 331 ARG A N 1
ATOM 2647 C CA . ARG A 1 331 ? -9.516 -11.391 4.301 1 93.38 331 ARG A CA 1
ATOM 2648 C C . ARG A 1 331 ? -11.039 -11.312 4.23 1 93.38 331 ARG A C 1
ATOM 2650 O O . ARG A 1 331 ? -11.727 -12.305 4.469 1 93.38 331 ARG A O 1
ATOM 2657 N N . ALA A 1 332 ? -11.531 -10.172 3.92 1 90.81 332 ALA A N 1
ATOM 2658 C CA . ALA A 1 332 ? -12.969 -9.977 3.801 1 90.81 332 ALA A CA 1
ATOM 2659 C C . ALA A 1 332 ? -13.555 -10.867 2.709 1 90.81 332 ALA A C 1
ATOM 2661 O O . ALA A 1 332 ? -14.742 -11.219 2.754 1 90.81 332 ALA A O 1
ATOM 2662 N N . LYS A 1 333 ? -12.719 -11.266 1.724 1 92.19 333 LYS A N 1
ATOM 2663 C CA . LYS A 1 333 ? -13.133 -12.156 0.641 1 92.19 333 LYS A CA 1
ATOM 2664 C C . LYS A 1 333 ? -12.883 -13.617 1.002 1 92.19 333 LYS A C 1
ATOM 2666 O O . LYS A 1 333 ? -13.102 -14.508 0.181 1 92.19 333 LYS A O 1
ATOM 2671 N N . ASN A 1 334 ? -12.328 -13.828 2.17 1 94.19 334 ASN A N 1
ATOM 2672 C CA . ASN A 1 334 ? -11.938 -15.156 2.619 1 94.19 334 ASN A CA 1
ATOM 2673 C C . ASN A 1 334 ? -10.859 -15.758 1.72 1 94.19 334 ASN A C 1
ATOM 2675 O O . ASN A 1 334 ? -10.93 -16.938 1.358 1 94.19 334 ASN A O 1
ATOM 2679 N N . VAL A 1 335 ? -9.992 -14.961 1.243 1 97.5 335 VAL A N 1
ATOM 2680 C CA . VAL A 1 335 ? -8.836 -15.367 0.443 1 97.5 335 VAL A CA 1
ATOM 2681 C C . VAL A 1 335 ? -7.555 -15.148 1.238 1 97.5 335 VAL A C 1
ATOM 2683 O O . VAL A 1 335 ? -7.324 -14.062 1.768 1 97.5 335 VAL A O 1
ATOM 2686 N N . ARG A 1 336 ? -6.742 -16.188 1.363 1 97.38 336 ARG A N 1
ATOM 2687 C CA . ARG A 1 336 ? -5.488 -16.094 2.107 1 97.38 336 ARG A CA 1
ATOM 2688 C C . ARG A 1 336 ? -4.441 -15.312 1.32 1 97.38 336 ARG A C 1
ATOM 2690 O O . ARG A 1 336 ? -4.246 -15.555 0.127 1 97.38 336 ARG A O 1
ATOM 2697 N N . LEU A 1 337 ? -3.848 -14.336 2.037 1 98.19 337 LEU A N 1
ATOM 2698 C CA . LEU A 1 337 ? -2.816 -13.539 1.384 1 98.19 337 LEU A CA 1
ATOM 2699 C C . LEU A 1 337 ? -1.427 -13.961 1.849 1 98.19 337 LEU A C 1
ATOM 2701 O O . LEU A 1 337 ? -1.192 -14.133 3.047 1 98.19 337 LEU A O 1
ATOM 2705 N N . PHE A 1 338 ? -0.507 -14.211 0.879 1 98.75 338 PHE A N 1
ATOM 2706 C CA . PHE A 1 338 ? 0.904 -14.461 1.146 1 98.75 338 PHE A CA 1
ATOM 2707 C C . PHE A 1 338 ? 1.78 -13.422 0.469 1 98.75 338 PHE A C 1
ATOM 2709 O O . PHE A 1 338 ? 1.502 -13 -0.657 1 98.75 338 PHE A O 1
ATOM 2716 N N . ALA A 1 339 ? 2.834 -13.031 1.154 1 98.31 339 ALA A N 1
ATOM 2717 C CA . ALA A 1 339 ? 3.787 -12.07 0.603 1 98.31 339 ALA A CA 1
ATOM 2718 C C . ALA A 1 339 ? 4.992 -12.781 -0.008 1 98.31 339 ALA A C 1
ATOM 2720 O O . ALA A 1 339 ? 5.469 -13.781 0.53 1 98.31 339 ALA A O 1
ATOM 2721 N N . TRP A 1 340 ? 5.484 -12.352 -1.151 1 97.31 340 TRP A N 1
ATOM 2722 C CA . TRP A 1 340 ? 6.723 -12.852 -1.739 1 97.31 340 TRP A CA 1
ATOM 2723 C C . TRP A 1 340 ? 7.559 -11.711 -2.311 1 97.31 340 TRP A C 1
ATOM 2725 O O . TRP A 1 340 ? 7.027 -10.641 -2.629 1 97.31 340 TRP A O 1
ATOM 2735 N N . THR A 1 341 ? 8.852 -11.812 -2.305 1 94.31 341 THR A N 1
ATOM 2736 C CA . THR A 1 341 ? 9.719 -12.711 -1.545 1 94.31 341 THR A CA 1
ATOM 2737 C C . THR A 1 341 ? 10.32 -11.992 -0.343 1 94.31 341 THR A C 1
ATOM 2739 O O . THR A 1 341 ? 10.891 -10.906 -0.485 1 94.31 341 THR A O 1
ATOM 2742 N N . VAL A 1 342 ? 10.211 -12.531 0.712 1 95.62 342 VAL A N 1
ATOM 2743 C CA . VAL A 1 342 ? 10.586 -11.867 1.956 1 95.62 342 VAL A CA 1
ATOM 2744 C C . VAL A 1 342 ? 11.836 -12.531 2.533 1 95.62 342 VAL A C 1
ATOM 2746 O O . VAL A 1 342 ? 11.773 -13.633 3.08 1 95.62 342 VAL A O 1
ATOM 2749 N N . ASN A 1 343 ? 12.93 -11.812 2.508 1 93.06 343 ASN A N 1
ATOM 2750 C CA . ASN A 1 343 ? 14.18 -12.367 3.016 1 93.06 343 ASN A CA 1
ATOM 2751 C C . ASN A 1 343 ? 14.695 -11.578 4.219 1 93.06 343 ASN A C 1
ATOM 2753 O O . ASN A 1 343 ? 15.383 -12.133 5.082 1 93.06 343 ASN A O 1
ATOM 2757 N N . ASN A 1 344 ? 14.312 -10.305 4.301 1 91.06 344 ASN A N 1
ATOM 2758 C CA . ASN A 1 344 ? 14.727 -9.438 5.402 1 91.06 344 ASN A CA 1
ATOM 2759 C C . ASN A 1 344 ? 14.031 -9.812 6.703 1 91.06 344 ASN A C 1
ATOM 2761 O O . ASN A 1 344 ? 12.805 -9.906 6.754 1 91.06 344 ASN A O 1
ATOM 2765 N N . PRO A 1 345 ? 14.844 -10.016 7.758 1 91.38 345 PRO A N 1
ATOM 2766 C CA . PRO A 1 345 ? 14.258 -10.453 9.023 1 91.38 345 PRO A CA 1
ATOM 2767 C C . PRO A 1 345 ? 13.203 -9.484 9.555 1 91.38 345 PRO A C 1
ATOM 2769 O O . PRO A 1 345 ? 12.195 -9.906 10.125 1 91.38 345 PRO A O 1
ATOM 2772 N N . LEU A 1 346 ? 13.406 -8.219 9.391 1 90.94 346 LEU A N 1
ATOM 2773 C CA . LEU A 1 346 ? 12.438 -7.234 9.867 1 90.94 346 LEU A CA 1
ATOM 2774 C C . LEU A 1 346 ? 11.133 -7.336 9.094 1 90.94 346 LEU A C 1
ATOM 2776 O O . LEU A 1 346 ? 10.047 -7.211 9.672 1 90.94 346 LEU A O 1
ATOM 2780 N N . GLU A 1 347 ? 11.25 -7.602 7.844 1 92.94 347 GLU A N 1
ATOM 2781 C CA . GLU A 1 347 ? 10.055 -7.789 7.031 1 92.94 347 GLU A CA 1
ATOM 2782 C C . GLU A 1 347 ? 9.312 -9.062 7.418 1 92.94 347 GLU A C 1
ATOM 2784 O O . GLU A 1 347 ? 8.078 -9.086 7.457 1 92.94 347 GLU A O 1
ATOM 2789 N N . LYS A 1 348 ? 10.117 -10.055 7.688 1 94.5 348 LYS A N 1
ATOM 2790 C CA . LYS A 1 348 ? 9.508 -11.312 8.117 1 94.5 348 LYS A CA 1
ATOM 2791 C C . LYS A 1 348 ? 8.648 -11.109 9.359 1 94.5 348 LYS A C 1
ATOM 2793 O O . LYS A 1 348 ? 7.512 -11.586 9.422 1 94.5 348 LYS A O 1
ATOM 2798 N N . LEU A 1 349 ? 9.164 -10.375 10.273 1 93.38 349 LEU A N 1
ATOM 2799 C CA . LEU A 1 349 ? 8.445 -10.094 11.508 1 93.38 349 LEU A CA 1
ATOM 2800 C C . LEU A 1 349 ? 7.215 -9.234 11.242 1 93.38 349 LEU A C 1
ATOM 2802 O O . LEU A 1 349 ? 6.141 -9.492 11.789 1 93.38 349 LEU A O 1
ATOM 2806 N N . HIS A 1 350 ? 7.375 -8.281 10.406 1 93.88 350 HIS A N 1
ATOM 2807 C CA . HIS A 1 350 ? 6.273 -7.383 10.086 1 93.88 350 HIS A CA 1
ATOM 2808 C C . HIS A 1 350 ? 5.117 -8.141 9.43 1 93.88 350 HIS A C 1
ATOM 2810 O O . HIS A 1 350 ? 3.967 -7.996 9.852 1 93.88 350 HIS A O 1
ATOM 2816 N N . PHE A 1 351 ? 5.398 -8.977 8.484 1 95.94 351 PHE A N 1
ATOM 2817 C CA . PHE A 1 351 ? 4.348 -9.672 7.754 1 95.94 351 PHE A CA 1
ATOM 2818 C C . PHE A 1 351 ? 3.697 -10.742 8.625 1 95.94 351 PHE A C 1
ATOM 2820 O O . PHE A 1 351 ? 2.473 -10.867 8.656 1 95.94 351 PHE A O 1
ATOM 2827 N N . SER A 1 352 ? 4.465 -11.461 9.359 1 94.81 352 SER A N 1
ATOM 2828 C CA . SER A 1 352 ? 3.93 -12.594 10.109 1 94.81 352 SER A CA 1
ATOM 2829 C C . SER A 1 352 ? 3.26 -12.125 11.398 1 94.81 352 SER A C 1
ATOM 2831 O O . SER A 1 352 ? 2.156 -12.57 11.719 1 94.81 352 SER A O 1
ATOM 2833 N N . ARG A 1 353 ? 3.863 -11.188 12.109 1 93.31 353 ARG A N 1
ATOM 2834 C CA . ARG A 1 353 ? 3.385 -10.852 13.438 1 93.31 353 ARG A CA 1
ATOM 2835 C C . ARG A 1 353 ? 2.494 -9.609 13.406 1 93.31 353 ARG A C 1
ATOM 2837 O O . ARG A 1 353 ? 1.481 -9.547 14.102 1 93.31 353 ARG A O 1
ATOM 2844 N N . ASN A 1 354 ? 2.875 -8.68 12.625 1 93 354 ASN A N 1
ATOM 2845 C CA . ASN A 1 354 ? 2.092 -7.449 12.562 1 93 354 ASN A CA 1
ATOM 2846 C C . ASN A 1 354 ? 0.891 -7.59 11.633 1 93 354 ASN A C 1
ATOM 2848 O O . ASN A 1 354 ? -0.249 -7.371 12.047 1 93 354 ASN A O 1
ATOM 2852 N N . LEU A 1 355 ? 1.133 -8.023 10.453 1 94.5 355 LEU A N 1
ATOM 2853 C CA . LEU A 1 355 ? 0.059 -8.117 9.469 1 94.5 355 LEU A CA 1
ATOM 2854 C C . LEU A 1 355 ? -0.658 -9.461 9.562 1 94.5 355 LEU A C 1
ATOM 2856 O O . LEU A 1 355 ? -1.799 -9.594 9.117 1 94.5 355 LEU A O 1
ATOM 2860 N N . GLY A 1 356 ? 0.007 -10.461 10.109 1 94.38 356 GLY A N 1
ATOM 2861 C CA . GLY A 1 356 ? -0.592 -11.773 10.273 1 94.38 356 GLY A CA 1
ATOM 2862 C C . GLY A 1 356 ? -0.772 -12.516 8.969 1 94.38 356 GLY A C 1
ATOM 2863 O O . GLY A 1 356 ? -1.826 -13.109 8.719 1 94.38 356 GLY A O 1
ATOM 2864 N N . ILE A 1 357 ? 0.257 -12.477 8.109 1 96.94 357 ILE A N 1
ATOM 2865 C CA . ILE A 1 357 ? 0.198 -13.211 6.855 1 96.94 357 ILE A CA 1
ATOM 2866 C C . ILE A 1 357 ? 1.479 -14.023 6.668 1 96.94 357 ILE A C 1
ATOM 2868 O O . ILE A 1 357 ? 2.516 -13.703 7.254 1 96.94 357 ILE A O 1
ATOM 2872 N N . GLY A 1 358 ? 1.375 -15.148 5.961 1 97.56 358 GLY A N 1
ATOM 2873 C CA . GLY A 1 358 ? 2.553 -15.93 5.625 1 97.56 358 GLY A CA 1
ATOM 2874 C C . GLY A 1 358 ? 3.379 -15.32 4.508 1 97.56 358 GLY A C 1
ATOM 2875 O O . GLY A 1 358 ? 2.949 -14.359 3.865 1 97.56 358 GLY A O 1
ATOM 2876 N N . TYR A 1 359 ? 4.594 -15.852 4.332 1 98.06 359 TYR A N 1
ATOM 2877 C CA . TYR A 1 359 ? 5.465 -15.281 3.311 1 98.06 359 TYR A CA 1
ATOM 2878 C C . TYR A 1 359 ? 6.344 -16.359 2.68 1 98.06 359 TYR A C 1
ATOM 2880 O O . TYR A 1 359 ? 6.594 -17.406 3.289 1 98.06 359 TYR A O 1
ATOM 2888 N N . PHE A 1 360 ? 6.707 -16.141 1.46 1 98.12 360 PHE A N 1
ATOM 2889 C CA . PHE A 1 360 ? 7.707 -16.922 0.75 1 98.12 360 PHE A CA 1
ATOM 2890 C C . PHE A 1 360 ? 9.109 -16.375 0.997 1 98.12 360 PHE A C 1
ATOM 2892 O O . PHE A 1 360 ? 9.312 -15.156 0.99 1 98.12 360 PHE A O 1
ATOM 2899 N N . THR A 1 361 ? 10.07 -17.219 1.228 1 97 361 THR A N 1
ATOM 2900 C CA . THR A 1 361 ? 11.43 -16.781 1.51 1 97 361 THR A CA 1
ATOM 2901 C C . THR A 1 361 ? 12.445 -17.641 0.774 1 97 361 THR A C 1
ATOM 2903 O O . THR A 1 361 ? 12.172 -18.812 0.485 1 97 361 THR A O 1
ATOM 2906 N N . ASP A 1 362 ? 13.609 -17.094 0.556 1 95.88 362 ASP A N 1
ATOM 2907 C CA . ASP A 1 362 ? 14.664 -17.797 -0.17 1 95.88 362 ASP A CA 1
ATOM 2908 C C . ASP A 1 362 ? 15.625 -18.5 0.792 1 95.88 362 ASP A C 1
ATOM 2910 O O . ASP A 1 362 ? 16.625 -19.062 0.367 1 95.88 362 ASP A O 1
ATOM 2914 N N . SER A 1 363 ? 15.32 -18.406 2.047 1 92.62 363 SER A N 1
ATOM 2915 C CA . SER A 1 363 ? 16.156 -19.078 3.043 1 92.62 363 SER A CA 1
ATOM 2916 C C . SER A 1 363 ? 15.312 -19.609 4.203 1 92.62 363 SER A C 1
ATOM 2918 O O . SER A 1 363 ? 14.398 -18.922 4.672 1 92.62 363 SER A O 1
ATOM 2920 N N . MET A 1 364 ? 15.672 -20.766 4.625 1 89.88 364 MET A N 1
ATOM 2921 C CA . MET A 1 364 ? 14.977 -21.359 5.762 1 89.88 364 MET A CA 1
ATOM 2922 C C . MET A 1 364 ? 15.781 -21.188 7.043 1 89.88 364 MET A C 1
ATOM 2924 O O . MET A 1 364 ? 15.328 -21.562 8.125 1 89.88 364 MET A O 1
ATOM 2928 N N . LEU A 1 365 ? 16.859 -20.516 6.867 1 82.25 365 LEU A N 1
ATOM 2929 C CA . LEU A 1 365 ? 17.688 -20.344 8.055 1 82.25 365 LEU A CA 1
ATOM 2930 C C . LEU A 1 365 ? 17.078 -19.312 9 1 82.25 365 LEU A C 1
ATOM 2932 O O . LEU A 1 365 ? 16.719 -18.203 8.578 1 82.25 365 LEU A O 1
ATOM 2936 N N . GLY A 1 366 ? 16.906 -19.609 10.203 1 74.81 366 GLY A N 1
ATOM 2937 C CA . GLY A 1 366 ? 16.391 -18.703 11.203 1 74.81 366 GLY A CA 1
ATOM 2938 C C . GLY A 1 366 ? 14.875 -18.672 11.281 1 74.81 366 GLY A C 1
ATOM 2939 O O . GLY A 1 366 ? 14.289 -17.844 11.969 1 74.81 366 GLY A O 1
ATOM 2940 N N . GLU A 1 367 ? 14.328 -19.547 10.523 1 78.75 367 GLU A N 1
ATOM 2941 C CA . GLU A 1 367 ? 12.867 -19.547 10.523 1 78.75 367 GLU A CA 1
ATOM 2942 C C . GLU A 1 367 ? 12.32 -20.375 11.688 1 78.75 367 GLU A C 1
ATOM 2944 O O . GLU A 1 367 ? 12.969 -21.312 12.148 1 78.75 367 GLU A O 1
ATOM 2949 N N . MET B 1 1 ? -35.938 -26.031 -1.567 1 30.05 1 MET B N 1
ATOM 2950 C CA . MET B 1 1 ? -36 -24.609 -1.214 1 30.05 1 MET B CA 1
ATOM 2951 C C . MET B 1 1 ? -35.188 -23.766 -2.211 1 30.05 1 MET B C 1
ATOM 2953 O O . MET B 1 1 ? -34.062 -24.078 -2.525 1 30.05 1 MET B O 1
ATOM 2957 N N . PRO B 1 2 ? -35.812 -23.016 -3.082 1 35.03 2 PRO B N 1
ATOM 2958 C CA . PRO B 1 2 ? -35.156 -22.312 -4.188 1 35.03 2 PRO B CA 1
ATOM 2959 C C . PRO B 1 2 ? -33.969 -21.484 -3.732 1 35.03 2 PRO B C 1
ATOM 2961 O O . PRO B 1 2 ? -34 -20.906 -2.648 1 35.03 2 PRO B O 1
ATOM 2964 N N . LEU B 1 3 ? -32.812 -21.953 -3.908 1 37.94 3 LEU B N 1
ATOM 2965 C CA . LEU B 1 3 ? -31.594 -21.25 -3.598 1 37.94 3 LEU B CA 1
ATOM 2966 C C . LEU B 1 3 ? -31.734 -19.766 -3.896 1 37.94 3 LEU B C 1
ATOM 2968 O O . LEU B 1 3 ? -31.891 -19.359 -5.055 1 37.94 3 LEU B O 1
ATOM 2972 N N . GLN B 1 4 ? -32.531 -19 -3.24 1 42.5 4 GLN B N 1
ATOM 2973 C CA . GLN B 1 4 ? -32.719 -17.547 -3.299 1 42.5 4 GLN B CA 1
ATOM 2974 C C . GLN B 1 4 ? -31.391 -16.859 -3.65 1 42.5 4 GLN B C 1
ATOM 2976 O O . GLN B 1 4 ? -30.422 -16.938 -2.898 1 42.5 4 GLN B O 1
ATOM 2981 N N . ALA B 1 5 ? -31.047 -16.688 -4.938 1 52.28 5 ALA B N 1
ATOM 2982 C CA . ALA B 1 5 ? -29.859 -16.172 -5.598 1 52.28 5 ALA B CA 1
ATOM 2983 C C . ALA B 1 5 ? -29.469 -14.82 -5.023 1 52.28 5 ALA B C 1
ATOM 2985 O O . ALA B 1 5 ? -30.125 -13.805 -5.293 1 52.28 5 ALA B O 1
ATOM 2986 N N . VAL B 1 6 ? -28.984 -14.562 -3.713 1 68.62 6 VAL B N 1
ATOM 2987 C CA . VAL B 1 6 ? -28.516 -13.336 -3.094 1 68.62 6 VAL B CA 1
ATOM 2988 C C . VAL B 1 6 ? -27.484 -12.664 -4.004 1 68.62 6 VAL B C 1
ATOM 2990 O O . VAL B 1 6 ? -26.469 -13.273 -4.371 1 68.62 6 VAL B O 1
ATOM 2993 N N . VAL B 1 7 ? -28.078 -11.594 -4.613 1 79.56 7 VAL B N 1
ATOM 2994 C CA . VAL B 1 7 ? -27.234 -10.797 -5.508 1 79.56 7 VAL B CA 1
ATOM 2995 C C . VAL B 1 7 ? -25.984 -10.32 -4.762 1 79.56 7 VAL B C 1
ATOM 2997 O O . VAL B 1 7 ? -26.094 -9.789 -3.652 1 79.56 7 VAL B O 1
ATOM 3000 N N . ASP B 1 8 ? -24.875 -10.742 -5.258 1 88.69 8 ASP B N 1
ATOM 3001 C CA . ASP B 1 8 ? -23.625 -10.203 -4.762 1 88.69 8 ASP B CA 1
ATOM 3002 C C . ASP B 1 8 ? -23.453 -8.742 -5.16 1 88.69 8 ASP B C 1
ATOM 3004 O O . ASP B 1 8 ? -23.109 -8.438 -6.301 1 88.69 8 ASP B O 1
ATOM 3008 N N . PHE B 1 9 ? -23.766 -7.848 -4.242 1 86.25 9 PHE B N 1
ATOM 3009 C CA . PHE B 1 9 ? -23.797 -6.418 -4.516 1 86.25 9 PHE B CA 1
ATOM 3010 C C . PHE B 1 9 ? -22.422 -5.926 -4.949 1 86.25 9 PHE B C 1
ATOM 3012 O O . PHE B 1 9 ? -22.297 -5.062 -5.82 1 86.25 9 PHE B O 1
ATOM 3019 N N . LYS B 1 10 ? -21.422 -6.477 -4.391 1 83.38 10 LYS B N 1
ATOM 3020 C CA . LYS B 1 10 ? -20.062 -6.066 -4.75 1 83.38 10 LYS B CA 1
ATOM 3021 C C . LYS B 1 10 ? -19.75 -6.418 -6.199 1 83.38 10 LYS B C 1
ATOM 3023 O O . LYS B 1 10 ? -19.156 -5.617 -6.926 1 83.38 10 LYS B O 1
ATOM 3028 N N . LEU B 1 11 ? -20.125 -7.605 -6.551 1 88.88 11 LEU B N 1
ATOM 3029 C CA . LEU B 1 11 ? -19.906 -8.023 -7.93 1 88.88 11 LEU B CA 1
ATOM 3030 C C . LEU B 1 11 ? -20.734 -7.188 -8.891 1 88.88 11 LEU B C 1
ATOM 3032 O O . LEU B 1 11 ? -20.266 -6.793 -9.953 1 88.88 11 LEU B O 1
ATOM 3036 N N . ALA B 1 12 ? -21.969 -6.914 -8.531 1 88.81 12 ALA B N 1
ATOM 3037 C CA . ALA B 1 12 ? -22.844 -6.094 -9.367 1 88.81 12 ALA B CA 1
ATOM 3038 C C . ALA B 1 12 ? -22.234 -4.711 -9.602 1 88.81 12 ALA B C 1
ATOM 3040 O O . ALA B 1 12 ? -22.219 -4.215 -10.734 1 88.81 12 ALA B O 1
ATOM 3041 N N . CYS B 1 13 ? -21.703 -4.145 -8.531 1 87 13 CYS B N 1
ATOM 3042 C CA . CYS B 1 13 ? -21.062 -2.838 -8.633 1 87 13 CYS B CA 1
ATOM 3043 C C . CYS B 1 13 ? -19.828 -2.902 -9.531 1 87 13 CYS B C 1
ATOM 3045 O O . CYS B 1 13 ? -19.594 -1.991 -10.32 1 87 13 CYS B O 1
ATOM 3047 N N . SER B 1 14 ? -19.109 -4.012 -9.398 1 86.75 14 SER B N 1
ATOM 3048 C CA . SER B 1 14 ? -17.922 -4.188 -10.234 1 86.75 14 SER B CA 1
ATOM 3049 C C . SER B 1 14 ? -18.297 -4.293 -11.711 1 86.75 14 SER B C 1
ATOM 3051 O O . SER B 1 14 ? -17.594 -3.77 -12.57 1 86.75 14 SER B O 1
ATOM 3053 N N . CYS B 1 15 ? -19.375 -4.934 -11.984 1 88.62 15 CYS B N 1
ATOM 3054 C CA . CYS B 1 15 ? -19.828 -5.051 -13.359 1 88.62 15 CYS B CA 1
ATOM 3055 C C . CYS B 1 15 ? -20.234 -3.691 -13.914 1 88.62 15 CYS B C 1
ATOM 3057 O O . CYS B 1 15 ? -19.938 -3.371 -15.07 1 88.62 15 CYS B O 1
ATOM 3059 N N . LEU B 1 16 ? -20.953 -2.945 -13.109 1 87.69 16 LEU B N 1
ATOM 3060 C CA . LEU B 1 16 ? -21.328 -1.596 -13.523 1 87.69 16 LEU B CA 1
ATOM 3061 C C . LEU B 1 16 ? -20.094 -0.749 -13.797 1 87.69 16 LEU B C 1
ATOM 3063 O O . LEU B 1 16 ? -20.016 -0.073 -14.828 1 87.69 16 LEU B O 1
ATOM 3067 N N . TYR B 1 17 ? -19.141 -0.857 -12.922 1 84.06 17 TYR B N 1
ATOM 3068 C CA . TYR B 1 17 ? -17.891 -0.109 -13.07 1 84.06 17 TYR B CA 1
ATOM 3069 C C . TYR B 1 17 ? -17.172 -0.499 -14.359 1 84.06 17 TYR B C 1
ATOM 3071 O O . TYR B 1 17 ? -16.672 0.362 -15.078 1 84.06 17 TYR B O 1
ATOM 3079 N N . LEU B 1 18 ? -17.172 -1.747 -14.586 1 86.56 18 LEU B N 1
ATOM 3080 C CA . LEU B 1 18 ? -16.531 -2.26 -15.797 1 86.56 18 LEU B CA 1
ATOM 3081 C C . LEU B 1 18 ? -17.156 -1.626 -17.047 1 86.56 18 LEU B C 1
ATOM 3083 O O . LEU B 1 18 ? -16.438 -1.161 -17.922 1 86.56 18 LEU B O 1
ATOM 3087 N N . TRP B 1 19 ? -18.391 -1.521 -17.094 1 86.56 19 TRP B N 1
ATOM 3088 C CA . TRP B 1 19 ? -19.062 -1.009 -18.281 1 86.56 19 TRP B CA 1
ATOM 3089 C C . TRP B 1 19 ? -18.938 0.508 -18.375 1 86.56 19 TRP B C 1
ATOM 3091 O O . TRP B 1 19 ? -18.891 1.069 -19.469 1 86.56 19 TRP B O 1
ATOM 3101 N N . ILE B 1 20 ? -18.828 1.135 -17.219 1 83.12 20 ILE B N 1
ATOM 3102 C CA . ILE B 1 20 ? -18.562 2.568 -17.234 1 83.12 20 ILE B CA 1
ATOM 3103 C C . ILE B 1 20 ? -17.188 2.834 -17.844 1 83.12 20 ILE B C 1
ATOM 3105 O O . ILE B 1 20 ? -17.031 3.729 -18.688 1 83.12 20 ILE B O 1
ATOM 3109 N N . TRP B 1 21 ? -16.281 2.008 -17.469 1 81.19 21 TRP B N 1
ATOM 3110 C CA . TRP B 1 21 ? -14.922 2.17 -17.984 1 81.19 21 TRP B CA 1
ATOM 3111 C C . TRP B 1 21 ? -14.891 1.88 -19.484 1 81.19 21 TRP B C 1
ATOM 3113 O O . TRP B 1 21 ? -14.305 2.641 -20.266 1 81.19 21 TRP B O 1
ATOM 3123 N N . ILE B 1 22 ? -15.523 0.765 -19.859 1 82.69 22 ILE B N 1
ATOM 3124 C CA . ILE B 1 22 ? -15.555 0.381 -21.266 1 82.69 22 ILE B CA 1
ATOM 3125 C C . ILE B 1 22 ? -16.188 1.495 -22.094 1 82.69 22 ILE B C 1
ATOM 3127 O O . ILE B 1 22 ? -15.641 1.908 -23.109 1 82.69 22 ILE B O 1
ATOM 3131 N N . PHE B 1 23 ? -17.266 2.008 -21.641 1 82.75 23 PHE B N 1
ATOM 3132 C CA . PHE B 1 23 ? -17.984 3.047 -22.359 1 82.75 23 PHE B CA 1
ATOM 3133 C C . PHE B 1 23 ? -17.172 4.332 -22.422 1 82.75 23 PHE B C 1
ATOM 3135 O O . PHE B 1 23 ? -17.109 4.984 -23.469 1 82.75 23 PHE B O 1
ATOM 3142 N N . THR B 1 24 ? -16.531 4.637 -21.297 1 81.12 24 THR B N 1
ATOM 3143 C CA . THR B 1 24 ? -15.734 5.855 -21.234 1 81.12 24 THR B CA 1
ATOM 3144 C C . THR B 1 24 ? -14.555 5.781 -22.188 1 81.12 24 THR B C 1
ATOM 3146 O O . THR B 1 24 ? -14.242 6.75 -22.875 1 81.12 24 THR B O 1
ATOM 3149 N N . ILE B 1 25 ? -13.945 4.66 -22.203 1 80.25 25 ILE B N 1
ATOM 3150 C CA . ILE B 1 25 ? -12.805 4.469 -23.094 1 80.25 25 ILE B CA 1
ATOM 3151 C C . ILE B 1 25 ? -13.258 4.594 -24.547 1 80.25 25 ILE B C 1
ATOM 3153 O O . ILE B 1 25 ? -12.594 5.254 -25.359 1 80.25 25 ILE B O 1
ATOM 3157 N N . PHE B 1 26 ? -14.383 3.992 -24.844 1 81.25 26 PHE B N 1
ATOM 3158 C CA . PHE B 1 26 ? -14.93 4.059 -26.188 1 81.25 26 PHE B CA 1
ATOM 3159 C C . PHE B 1 26 ? -15.289 5.492 -26.562 1 81.25 26 PHE B C 1
ATOM 3161 O O . PHE B 1 26 ? -14.953 5.957 -27.656 1 81.25 26 PHE B O 1
ATOM 3168 N N . LEU B 1 27 ? -15.906 6.223 -25.672 1 82.19 27 LEU B N 1
ATOM 3169 C CA . LEU B 1 27 ? -16.297 7.605 -25.922 1 82.19 27 LEU B CA 1
ATOM 3170 C C . LEU B 1 27 ? -15.078 8.484 -26.156 1 82.19 27 LEU B C 1
ATOM 3172 O O . LEU B 1 27 ? -15.086 9.336 -27.047 1 82.19 27 LEU B O 1
ATOM 3176 N N . LEU B 1 28 ? -14.117 8.234 -25.406 1 81 28 LEU B N 1
ATOM 3177 C CA . LEU B 1 28 ? -12.898 9.023 -25.547 1 81 28 LEU B CA 1
ATOM 3178 C C . LEU B 1 28 ? -12.219 8.734 -26.891 1 81 28 LEU B C 1
ATOM 3180 O O . LEU B 1 28 ? -11.727 9.648 -27.547 1 81 28 LEU B O 1
ATOM 3184 N N . ALA B 1 29 ? -12.18 7.488 -27.281 1 79.19 29 ALA B N 1
ATOM 3185 C CA . ALA B 1 29 ? -11.555 7.09 -28.531 1 79.19 29 ALA B CA 1
ATOM 3186 C C . ALA B 1 29 ? -12.25 7.742 -29.719 1 79.19 29 ALA B C 1
ATOM 3188 O O . ALA B 1 29 ? -11.602 8.125 -30.703 1 79.19 29 ALA B O 1
ATOM 3189 N N . VAL B 1 30 ? -13.5 7.922 -29.641 1 80.88 30 VAL B N 1
ATOM 3190 C CA . VAL B 1 30 ? -14.281 8.508 -30.719 1 80.88 30 VAL B CA 1
ATOM 3191 C C . VAL B 1 30 ? -14.133 10.023 -30.703 1 80.88 30 VAL B C 1
ATOM 3193 O O . VAL B 1 30 ? -13.891 10.648 -31.734 1 80.88 30 VAL B O 1
ATOM 3196 N N . GLU B 1 31 ? -14.164 10.578 -29.531 1 81.75 31 GLU B N 1
ATOM 3197 C CA . GLU B 1 31 ? -14.219 12.031 -29.406 1 81.75 31 GLU B CA 1
ATOM 3198 C C . GLU B 1 31 ? -12.852 12.656 -29.656 1 81.75 31 GLU B C 1
ATOM 3200 O O . GLU B 1 31 ? -12.758 13.82 -30.047 1 81.75 31 GLU B O 1
ATOM 3205 N N . VAL B 1 32 ? -11.852 11.852 -29.5 1 79.25 32 VAL B N 1
ATOM 3206 C CA . VAL B 1 32 ? -10.516 12.398 -29.703 1 79.25 32 VAL B CA 1
ATOM 3207 C C . VAL B 1 32 ? -10.281 12.664 -31.188 1 79.25 32 VAL B C 1
ATOM 3209 O O . VAL B 1 32 ? -9.391 13.445 -31.547 1 79.25 32 VAL B O 1
ATOM 3212 N N . THR B 1 33 ? -11.086 12.055 -32 1 81.81 33 THR B N 1
ATOM 3213 C CA . THR B 1 33 ? -10.961 12.289 -33.438 1 81.81 33 THR B CA 1
ATOM 3214 C C . THR B 1 33 ? -11.594 13.617 -33.812 1 81.81 33 THR B C 1
ATOM 3216 O O . THR B 1 33 ? -11.367 14.125 -34.938 1 81.81 33 THR B O 1
ATOM 3219 N N . ASN B 1 34 ? -12.336 14.164 -32.906 1 84.88 34 ASN B N 1
ATOM 3220 C CA . ASN B 1 34 ? -12.914 15.492 -33.125 1 84.88 34 ASN B CA 1
ATOM 3221 C C . ASN B 1 34 ? -11.883 16.594 -32.875 1 84.88 34 ASN B C 1
ATOM 3223 O O . ASN B 1 34 ? -11.297 16.688 -31.797 1 84.88 34 ASN B O 1
ATOM 3227 N N . LEU B 1 35 ? -11.719 17.422 -33.875 1 84.56 35 LEU B N 1
ATOM 3228 C CA . LEU B 1 35 ? -10.68 18.438 -33.844 1 84.56 35 LEU B CA 1
ATOM 3229 C C . LEU B 1 35 ? -10.859 19.375 -32.656 1 84.56 35 LEU B C 1
ATOM 3231 O O . LEU B 1 35 ? -9.883 19.859 -32.094 1 84.56 35 LEU B O 1
ATOM 3235 N N . PHE B 1 36 ? -12.062 19.688 -32.406 1 82 36 PHE B N 1
ATOM 3236 C CA . PHE B 1 36 ? -12.32 20.578 -31.266 1 82 36 PHE B CA 1
ATOM 3237 C C . PHE B 1 36 ? -11.867 19.938 -29.969 1 82 36 PHE B C 1
ATOM 3239 O O . PHE B 1 36 ? -11.227 20.594 -29.141 1 82 36 PHE B O 1
ATOM 3246 N N . VAL B 1 37 ? -12.234 18.719 -29.844 1 81.56 37 VAL B N 1
ATOM 3247 C CA . VAL B 1 37 ? -11.852 17.984 -28.641 1 81.56 37 VAL B CA 1
ATOM 3248 C C . VAL B 1 37 ? -10.328 17.859 -28.578 1 81.56 37 VAL B C 1
ATOM 3250 O O . VAL B 1 37 ? -9.727 18.078 -27.531 1 81.56 37 VAL B O 1
ATOM 3253 N N . MET B 1 38 ? -9.805 17.562 -29.625 1 83.94 38 MET B N 1
ATOM 3254 C CA . MET B 1 38 ? -8.352 17.438 -29.688 1 83.94 38 MET B CA 1
ATOM 3255 C C . MET B 1 38 ? -7.688 18.766 -29.328 1 83.94 38 MET B C 1
ATOM 3257 O O . MET B 1 38 ? -6.688 18.781 -28.594 1 83.94 38 MET B O 1
ATOM 3261 N N . SER B 1 39 ? -8.25 19.812 -29.844 1 86.88 39 SER B N 1
ATOM 3262 C CA . SER B 1 39 ? -7.691 21.125 -29.531 1 86.88 39 SER B CA 1
ATOM 3263 C C . SER B 1 39 ? -7.785 21.422 -28.047 1 86.88 39 SER B C 1
ATOM 3265 O O . SER B 1 39 ? -6.867 22.016 -27.469 1 86.88 39 SER B O 1
ATOM 3267 N N . LEU B 1 40 ? -8.82 21.031 -27.453 1 85.25 40 LEU B N 1
ATOM 3268 C CA . LEU B 1 40 ? -9 21.25 -26.016 1 85.25 40 LEU B CA 1
ATOM 3269 C C . LEU B 1 40 ? -8.031 20.391 -25.219 1 85.25 40 LEU B C 1
ATOM 3271 O O . LEU B 1 40 ? -7.52 20.828 -24.188 1 85.25 40 LEU B O 1
ATOM 3275 N N . LEU B 1 41 ? -7.816 19.188 -25.672 1 85.94 41 LEU B N 1
ATOM 3276 C CA . LEU B 1 41 ? -6.945 18.25 -24.969 1 85.94 41 LEU B CA 1
ATOM 3277 C C . LEU B 1 41 ? -5.48 18.641 -25.125 1 85.94 41 LEU B C 1
ATOM 3279 O O . LEU B 1 41 ? -4.625 18.172 -24.375 1 85.94 41 LEU B O 1
ATOM 3283 N N . ILE B 1 42 ? -5.273 19.5 -26.047 1 87.75 42 ILE B N 1
ATOM 3284 C CA . ILE B 1 42 ? -3.92 20.016 -26.203 1 87.75 42 ILE B CA 1
ATOM 3285 C C . ILE B 1 42 ? -3.793 21.344 -25.453 1 87.75 42 ILE B C 1
ATOM 3287 O O . ILE B 1 42 ? -2.893 21.516 -24.641 1 87.75 42 ILE B O 1
ATOM 3291 N N . ALA B 1 43 ? -4.695 22.234 -25.672 1 90.75 43 ALA B N 1
ATOM 3292 C CA . ALA B 1 43 ? -4.629 23.578 -25.094 1 90.75 43 ALA B CA 1
ATOM 3293 C C . ALA B 1 43 ? -4.863 23.531 -23.594 1 90.75 43 ALA B C 1
ATOM 3295 O O . ALA B 1 43 ? -4.211 24.25 -22.828 1 90.75 43 ALA B O 1
ATOM 3296 N N . GLY B 1 44 ? -5.793 22.719 -23.172 1 90.25 44 GLY B N 1
ATOM 3297 C CA . GLY B 1 44 ? -6.125 22.609 -21.75 1 90.25 44 GLY B CA 1
ATOM 3298 C C . GLY B 1 44 ? -4.926 22.312 -20.875 1 90.25 44 GLY B C 1
ATOM 3299 O O . GLY B 1 44 ? -4.582 23.094 -19.984 1 90.25 44 GLY B O 1
ATOM 3300 N N . PRO B 1 45 ? -4.301 21.203 -21.203 1 91 45 PRO B N 1
ATOM 3301 C CA . PRO B 1 45 ? -3.117 20.844 -20.406 1 91 45 PRO B CA 1
ATOM 3302 C C . PRO B 1 45 ? -2.031 21.922 -20.453 1 91 45 PRO B C 1
ATOM 3304 O O . PRO B 1 45 ? -1.362 22.172 -19.453 1 91 45 PRO B O 1
ATOM 3307 N N . ILE B 1 46 ? -1.848 22.516 -21.562 1 92.5 46 ILE B N 1
ATOM 3308 C CA . ILE B 1 46 ? -0.827 23.562 -21.703 1 92.5 46 ILE B CA 1
ATOM 3309 C C . ILE B 1 46 ? -1.166 24.75 -20.812 1 92.5 46 ILE B C 1
ATOM 3311 O O . ILE B 1 46 ? -0.299 25.266 -20.109 1 92.5 46 ILE B O 1
ATOM 3315 N N . VAL B 1 47 ? -2.369 25.141 -20.828 1 92.88 47 VAL B N 1
ATOM 3316 C CA . VAL B 1 47 ? -2.809 26.266 -20.016 1 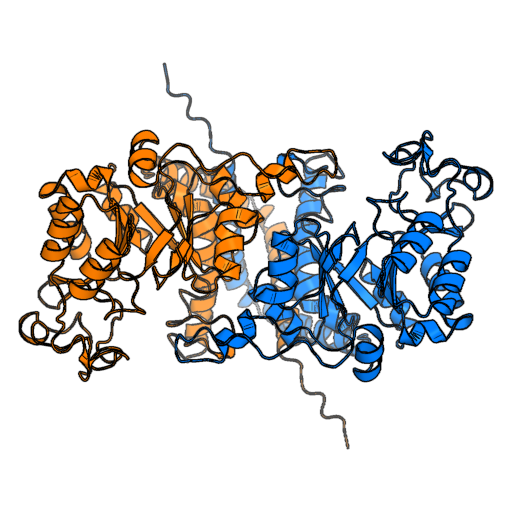92.88 47 VAL B CA 1
ATOM 3317 C C . VAL B 1 47 ? -2.686 25.906 -18.531 1 92.88 47 VAL B C 1
ATOM 3319 O O . VAL B 1 47 ? -2.217 26.719 -17.734 1 92.88 47 VAL B O 1
ATOM 3322 N N . THR B 1 48 ? -3.094 24.75 -18.219 1 92.94 48 THR B N 1
ATOM 3323 C CA . THR B 1 48 ? -3.018 24.312 -16.828 1 92.94 48 THR B CA 1
ATOM 3324 C C . THR B 1 48 ? -1.565 24.25 -16.375 1 92.94 48 THR B C 1
ATOM 3326 O O . THR B 1 48 ? -1.249 24.656 -15.25 1 92.94 48 THR B O 1
ATOM 3329 N N . TYR B 1 49 ? -0.756 23.641 -17.203 1 93.44 49 TYR B N 1
ATOM 3330 C CA . TYR B 1 49 ? 0.668 23.609 -16.891 1 93.44 49 TYR B CA 1
ATOM 3331 C C . TYR B 1 49 ? 1.204 25.016 -16.641 1 93.44 49 TYR B C 1
ATOM 3333 O O . TYR B 1 49 ? 1.913 25.25 -15.664 1 93.44 49 TYR B O 1
ATOM 3341 N N . TRP B 1 50 ? 0.838 25.891 -17.5 1 93.38 50 TRP B N 1
ATOM 3342 C CA . TRP B 1 50 ? 1.275 27.281 -17.391 1 93.38 50 TRP B CA 1
ATOM 3343 C C . TRP B 1 50 ? 0.741 27.906 -16.094 1 93.38 50 TRP B C 1
ATOM 3345 O O . TRP B 1 50 ? 1.473 28.594 -15.391 1 93.38 50 TRP B O 1
ATOM 3355 N N . LEU B 1 51 ? -0.476 27.688 -15.781 1 92.88 51 LEU B N 1
ATOM 3356 C CA . LEU B 1 51 ? -1.082 28.234 -14.57 1 92.88 51 LEU B CA 1
ATOM 3357 C C . LEU B 1 51 ? -0.383 27.703 -13.328 1 92.88 51 LEU B C 1
ATOM 3359 O O . LEU B 1 51 ? -0.041 28.469 -12.422 1 92.88 51 LEU B O 1
ATOM 3363 N N . ILE B 1 52 ? -0.167 26.438 -13.273 1 93.06 52 ILE B N 1
ATOM 3364 C CA . ILE B 1 52 ? 0.459 25.828 -12.109 1 93.06 52 ILE B CA 1
ATOM 3365 C C . ILE B 1 52 ? 1.877 26.359 -11.938 1 93.06 52 ILE B C 1
ATOM 3367 O O . ILE B 1 52 ? 2.271 26.75 -10.836 1 93.06 52 ILE B O 1
ATOM 3371 N N . THR B 1 53 ? 2.605 26.422 -13.047 1 93.62 53 THR B N 1
ATOM 3372 C CA . THR B 1 53 ? 3.99 26.859 -12.953 1 93.62 53 THR B CA 1
ATOM 3373 C C . THR B 1 53 ? 4.055 28.344 -12.617 1 93.62 53 THR B C 1
ATOM 3375 O O . THR B 1 53 ? 4.984 28.797 -11.938 1 93.62 53 THR B O 1
ATOM 3378 N N . THR B 1 54 ? 3.086 29.094 -13.047 1 94.69 54 THR B N 1
ATOM 3379 C CA . THR B 1 54 ? 3.055 30.531 -12.789 1 94.69 54 THR B CA 1
ATOM 3380 C C . THR B 1 54 ? 2.73 30.812 -11.328 1 94.69 54 THR B C 1
ATOM 3382 O O . THR B 1 54 ? 3.295 31.719 -10.727 1 94.69 54 THR B O 1
ATOM 3385 N N . PHE B 1 55 ? 1.881 30.016 -10.766 1 95.44 55 PHE B N 1
ATOM 3386 C CA . PHE B 1 55 ? 1.404 30.297 -9.422 1 95.44 55 PHE B CA 1
ATOM 3387 C C . PHE B 1 55 ? 2.062 29.375 -8.406 1 95.44 55 PHE B C 1
ATOM 3389 O O . PHE B 1 55 ? 1.743 29.422 -7.215 1 95.44 55 PHE B O 1
ATOM 3396 N N . ALA B 1 56 ? 2.947 28.562 -8.875 1 96.25 56 ALA B N 1
ATOM 3397 C CA . ALA B 1 56 ? 3.648 27.641 -7.992 1 96.25 56 ALA B CA 1
ATOM 3398 C C . ALA B 1 56 ? 4.539 28.391 -7.004 1 96.25 56 ALA B C 1
ATOM 3400 O O . ALA B 1 56 ? 5.16 29.391 -7.359 1 96.25 56 ALA B O 1
ATOM 3401 N N . ILE B 1 57 ? 4.551 27.922 -5.801 1 97 57 ILE B N 1
ATOM 3402 C CA . ILE B 1 57 ? 5.48 28.422 -4.793 1 97 57 ILE B CA 1
ATOM 3403 C C . ILE B 1 57 ? 6.656 27.469 -4.652 1 97 57 ILE B C 1
ATOM 3405 O O . ILE B 1 57 ? 6.469 26.281 -4.375 1 97 57 ILE B O 1
ATOM 3409 N N . PRO B 1 58 ? 7.816 27.891 -4.859 1 94.25 58 PRO B N 1
ATOM 3410 C CA . PRO B 1 58 ? 8.969 27 -4.793 1 94.25 58 PRO B CA 1
ATOM 3411 C C . PRO B 1 58 ? 9.156 26.375 -3.414 1 94.25 58 PRO B C 1
ATOM 3413 O O . PRO B 1 58 ? 8.844 27 -2.398 1 94.25 58 PRO B O 1
ATOM 3416 N N . THR B 1 59 ? 9.656 25.203 -3.445 1 94.44 59 THR B N 1
ATOM 3417 C CA . THR B 1 59 ? 9.984 24.531 -2.191 1 94.44 59 THR B CA 1
ATOM 3418 C C . THR B 1 59 ? 11.062 25.297 -1.433 1 94.44 59 THR B C 1
ATOM 3420 O O . THR B 1 59 ? 11.961 25.891 -2.041 1 94.44 59 THR B O 1
ATOM 3423 N N . PRO B 1 60 ? 10.93 25.297 -0.073 1 95.06 60 PRO B N 1
ATOM 3424 C CA . PRO B 1 60 ? 11.992 25.922 0.703 1 95.06 60 PRO B CA 1
ATOM 3425 C C . PRO B 1 60 ? 13.367 25.312 0.432 1 95.06 60 PRO B C 1
ATOM 3427 O O . PRO B 1 60 ? 13.453 24.156 0.017 1 95.06 60 PRO B O 1
ATOM 3430 N N . HIS B 1 61 ? 14.367 26.094 0.664 1 92.19 61 HIS B N 1
ATOM 3431 C CA . HIS B 1 61 ? 15.727 25.625 0.433 1 92.19 61 HIS B CA 1
ATOM 3432 C C . HIS B 1 61 ? 16.016 24.359 1.232 1 92.19 61 HIS B C 1
ATOM 3434 O O . HIS B 1 61 ? 15.586 24.234 2.385 1 92.19 61 HIS B O 1
ATOM 3440 N N . GLU B 1 62 ? 16.781 23.5 0.697 1 91.75 62 GLU B N 1
ATOM 3441 C CA . GLU B 1 62 ? 17.094 22.203 1.286 1 91.75 62 GLU B CA 1
ATOM 3442 C C . GLU B 1 62 ? 17.797 22.359 2.631 1 91.75 62 GLU B C 1
ATOM 3444 O O . GLU B 1 62 ? 17.578 21.562 3.543 1 91.75 62 GLU B O 1
ATOM 3449 N N . SER B 1 63 ? 18.609 23.344 2.719 1 93.12 63 SER B N 1
ATOM 3450 C CA . SER B 1 63 ? 19.344 23.578 3.961 1 93.12 63 SER B CA 1
ATOM 3451 C C . SER B 1 63 ? 18.406 23.859 5.121 1 93.12 63 SER B C 1
ATOM 3453 O O . SER B 1 63 ? 18.641 23.406 6.246 1 93.12 63 SER B O 1
ATOM 3455 N N . ILE B 1 64 ? 17.328 24.594 4.848 1 93.44 64 ILE B N 1
ATOM 3456 C CA . ILE B 1 64 ? 16.344 24.922 5.879 1 93.44 64 ILE B CA 1
ATOM 3457 C C . ILE B 1 64 ? 15.578 23.656 6.266 1 93.44 64 ILE B C 1
ATOM 3459 O O . ILE B 1 64 ? 15.352 23.406 7.449 1 93.44 64 ILE B O 1
ATOM 3463 N N . VAL B 1 65 ? 15.195 22.938 5.285 1 95.12 65 VAL B N 1
ATOM 3464 C CA . VAL B 1 65 ? 14.469 21.703 5.527 1 95.12 65 VAL B CA 1
ATOM 3465 C C . VAL B 1 65 ? 15.328 20.75 6.344 1 95.12 65 VAL B C 1
ATOM 3467 O O . VAL B 1 65 ? 14.852 20.141 7.305 1 95.12 65 VAL B O 1
ATOM 3470 N N . GLN B 1 66 ? 16.594 20.656 6.027 1 94.5 66 GLN B N 1
ATOM 3471 C CA . GLN B 1 66 ? 17.531 19.781 6.742 1 94.5 66 GLN B CA 1
ATOM 3472 C C . GLN B 1 66 ? 17.734 20.266 8.172 1 94.5 66 GLN B C 1
ATOM 3474 O O . GLN B 1 66 ? 17.922 19.469 9.086 1 94.5 66 GLN B O 1
ATOM 3479 N N . GLU B 1 67 ? 17.75 21.531 8.242 1 95.62 67 GLU B N 1
ATOM 3480 C CA . GLU B 1 67 ? 17.891 22.094 9.578 1 95.62 67 GLU B CA 1
ATOM 3481 C C . GLU B 1 67 ? 16.734 21.688 10.484 1 95.62 67 GLU B C 1
ATOM 3483 O O . GLU B 1 67 ? 16.922 21.406 11.664 1 95.62 67 GLU B O 1
ATOM 3488 N N . ILE B 1 68 ? 15.539 21.656 10 1 97.31 68 ILE B N 1
ATOM 3489 C CA . ILE B 1 68 ? 14.344 21.328 10.773 1 97.31 68 ILE B CA 1
ATOM 3490 C C . ILE B 1 68 ? 14.227 19.812 10.922 1 97.31 68 ILE B C 1
ATOM 3492 O O . ILE B 1 68 ? 14.086 19.312 12.039 1 97.31 68 ILE B O 1
ATOM 3496 N N . LEU B 1 69 ? 14.344 19.094 9.805 1 96.69 69 LEU B N 1
ATOM 3497 C CA . LEU B 1 69 ? 13.992 17.672 9.773 1 96.69 69 LEU B CA 1
ATOM 3498 C C . LEU B 1 69 ? 15.227 16.797 9.969 1 96.69 69 LEU B C 1
ATOM 3500 O O . LEU B 1 69 ? 15.109 15.609 10.266 1 96.69 69 LEU B O 1
ATOM 3504 N N . GLY B 1 70 ? 16.391 17.328 9.781 1 95.56 70 GLY B N 1
ATOM 3505 C CA . GLY B 1 70 ? 17.609 16.531 9.852 1 95.56 70 GLY B CA 1
ATOM 3506 C C . GLY B 1 70 ? 17.844 15.695 8.609 1 95.56 70 GLY B C 1
ATOM 3507 O O . GLY B 1 70 ? 17.219 15.922 7.57 1 95.56 70 GLY B O 1
ATOM 3508 N N . SER B 1 71 ? 18.75 14.781 8.727 1 92.69 71 SER B N 1
ATOM 3509 C CA . SER B 1 71 ? 19.094 13.898 7.613 1 92.69 71 SER B CA 1
ATOM 3510 C C . SER B 1 71 ? 18 12.859 7.375 1 92.69 71 SER B C 1
ATOM 3512 O O . SER B 1 71 ? 17.219 12.555 8.273 1 92.69 71 SER B O 1
ATOM 3514 N N . GLU B 1 72 ? 18.031 12.398 6.199 1 89.75 72 GLU B N 1
ATOM 3515 C CA . GLU B 1 72 ? 17.062 11.367 5.848 1 89.75 72 GLU B CA 1
ATOM 3516 C C . GLU B 1 72 ? 17.438 10.023 6.477 1 89.75 72 GLU B C 1
ATOM 3518 O O . GLU B 1 72 ? 18.609 9.648 6.508 1 89.75 72 GLU B O 1
ATOM 3523 N N . LEU B 1 73 ? 16.438 9.445 6.984 1 90.5 73 LEU B N 1
ATOM 3524 C CA . LEU B 1 73 ? 16.656 8.094 7.488 1 90.5 73 LEU B CA 1
ATOM 3525 C C . LEU B 1 73 ? 16.875 7.117 6.336 1 90.5 73 LEU B C 1
ATOM 3527 O O . LEU B 1 73 ? 16.297 7.27 5.262 1 90.5 73 LEU B O 1
ATOM 3531 N N . LYS B 1 74 ? 17.734 6.156 6.531 1 85.19 74 LYS B N 1
ATOM 3532 C CA . LYS B 1 74 ? 17.984 5.129 5.523 1 85.19 74 LYS B CA 1
ATOM 3533 C C . LYS B 1 74 ? 17.391 3.789 5.938 1 85.19 74 LYS B C 1
ATOM 3535 O O . LYS B 1 74 ? 17.688 3.275 7.02 1 85.19 74 LYS B O 1
ATOM 3540 N N . GLY B 1 75 ? 16.531 3.334 5.148 1 86.69 75 GLY B N 1
ATOM 3541 C CA . GLY B 1 75 ? 15.906 2.051 5.422 1 86.69 75 GLY B CA 1
ATOM 3542 C C . GLY B 1 75 ? 16.578 0.892 4.719 1 86.69 75 GLY B C 1
ATOM 3543 O O . GLY B 1 75 ? 17.328 1.095 3.758 1 86.69 75 GLY B O 1
ATOM 3544 N N . ASP B 1 76 ? 16.328 -0.297 5.148 1 85.19 76 ASP B N 1
ATOM 3545 C CA . ASP B 1 76 ? 16.875 -1.52 4.566 1 85.19 76 ASP B CA 1
ATOM 3546 C C . ASP B 1 76 ? 16.438 -1.681 3.115 1 85.19 76 ASP B C 1
ATOM 3548 O O . ASP B 1 76 ? 17.172 -2.242 2.297 1 85.19 76 ASP B O 1
ATOM 3552 N N . ILE B 1 77 ? 15.32 -1.24 2.848 1 78.56 77 ILE B N 1
ATOM 3553 C CA . ILE B 1 77 ? 14.734 -1.462 1.53 1 78.56 77 ILE B CA 1
ATOM 3554 C C . ILE B 1 77 ? 15.586 -0.773 0.465 1 78.56 77 ILE B C 1
ATOM 3556 O O . ILE B 1 77 ? 15.617 -1.206 -0.69 1 78.56 77 ILE B O 1
ATOM 3560 N N . LEU B 1 78 ? 16.109 0.275 0.811 1 72.56 78 LEU B N 1
ATOM 3561 C CA . LEU B 1 78 ? 16.922 1.015 -0.15 1 72.56 78 LEU B CA 1
ATOM 3562 C C . LEU B 1 78 ? 18.312 0.4 -0.277 1 72.56 78 LEU B C 1
ATOM 3564 O O . LEU B 1 78 ? 18.984 0.583 -1.294 1 72.56 78 LEU B O 1
ATOM 3568 N N . CYS B 1 79 ? 18.625 -0.23 0.743 1 66.12 79 CYS B N 1
ATOM 3569 C CA . CYS B 1 79 ? 19.953 -0.853 0.709 1 66.12 79 CYS B CA 1
ATOM 3570 C C . CYS B 1 79 ? 19.922 -2.16 -0.075 1 66.12 79 CYS B C 1
ATOM 3572 O O . CYS B 1 79 ? 20.875 -2.496 -0.772 1 66.12 79 CYS B O 1
ATOM 3574 N N . GLU B 1 80 ? 18.891 -2.871 0.012 1 59.44 80 GLU B N 1
ATOM 3575 C CA . GLU B 1 80 ? 18.719 -4.133 -0.701 1 59.44 80 GLU B CA 1
ATOM 3576 C C . GLU B 1 80 ? 18.625 -3.91 -2.207 1 59.44 80 GLU B C 1
ATOM 3578 O O . GLU B 1 80 ? 19.109 -4.723 -2.994 1 59.44 80 GLU B O 1
ATOM 3583 N N . SER B 1 81 ? 17.906 -2.865 -2.611 1 55 81 SER B N 1
ATOM 3584 C CA . SER B 1 81 ? 17.672 -2.643 -4.035 1 55 81 SER B CA 1
ATOM 3585 C C . SER B 1 81 ? 18.984 -2.32 -4.762 1 55 81 SER B C 1
ATOM 3587 O O . SER B 1 81 ? 19.062 -2.457 -5.984 1 55 81 SER B O 1
ATOM 3589 N N . SER B 1 82 ? 19.953 -1.799 -4.047 1 46.94 82 SER B N 1
ATOM 3590 C CA . SER B 1 82 ? 21.234 -1.49 -4.688 1 46.94 82 SER B CA 1
ATOM 3591 C C . SER B 1 82 ? 22.078 -2.742 -4.848 1 46.94 82 SER B C 1
ATOM 3593 O O . SER B 1 82 ? 23.078 -2.734 -5.586 1 46.94 82 SER B O 1
ATOM 3595 N N . SER B 1 83 ? 21.828 -3.758 -4.062 1 44.88 83 SER B N 1
ATOM 3596 C CA . SER B 1 83 ? 22.734 -4.898 -4.145 1 44.88 83 SER B CA 1
ATOM 3597 C C . SER B 1 83 ? 22.188 -5.969 -5.082 1 44.88 83 SER B C 1
ATOM 3599 O O . SER B 1 83 ? 21.062 -6.438 -4.91 1 44.88 83 SER B O 1
ATOM 3601 N N . SER B 1 84 ? 22.484 -5.871 -6.266 1 42.5 84 SER B N 1
ATOM 3602 C CA . SER B 1 84 ? 22.219 -6.906 -7.258 1 42.5 84 SER B CA 1
ATOM 3603 C C . SER B 1 84 ? 22.25 -8.297 -6.633 1 42.5 84 SER B C 1
ATOM 3605 O O . SER B 1 84 ? 21.797 -9.266 -7.234 1 42.5 84 SER B O 1
ATOM 3607 N N . SER B 1 85 ? 23.234 -8.625 -5.762 1 39.62 85 SER B N 1
ATOM 3608 C CA . SER B 1 85 ? 23.656 -9.945 -5.285 1 39.62 85 SER B CA 1
ATOM 3609 C C . SER B 1 85 ? 22.938 -10.312 -3.986 1 39.62 85 SER B C 1
ATOM 3611 O O . SER B 1 85 ? 22.969 -9.539 -3.021 1 39.62 85 SER B O 1
ATOM 3613 N N . GLY B 1 86 ? 21.641 -10.844 -3.955 1 43.81 86 GLY B N 1
ATOM 3614 C CA . GLY B 1 86 ? 20.906 -11.578 -2.936 1 43.81 86 GLY B CA 1
ATOM 3615 C C . GLY B 1 86 ? 21.375 -11.266 -1.525 1 43.81 86 GLY B C 1
ATOM 3616 O O . GLY B 1 86 ? 20.953 -11.914 -0.569 1 43.81 86 GLY B O 1
ATOM 3617 N N . ASP B 1 87 ? 22.438 -10.531 -1.3 1 46.06 87 ASP B N 1
ATOM 3618 C CA . ASP B 1 87 ? 22.984 -10.422 0.045 1 46.06 87 ASP B CA 1
ATOM 3619 C C . ASP B 1 87 ? 22.234 -9.367 0.862 1 46.06 87 ASP B C 1
ATOM 3621 O O . ASP B 1 87 ? 21.984 -8.266 0.376 1 46.06 87 ASP B O 1
ATOM 3625 N N . VAL B 1 88 ? 21.609 -9.812 1.836 1 50.09 88 VAL B N 1
ATOM 3626 C CA . VAL B 1 88 ? 21.031 -8.93 2.848 1 50.09 88 VAL B CA 1
ATOM 3627 C C . VAL B 1 88 ? 22.047 -7.883 3.271 1 50.09 88 VAL B C 1
ATOM 3629 O O . VAL B 1 88 ? 23.016 -8.195 3.955 1 50.09 88 VAL B O 1
ATOM 3632 N N . VAL B 1 89 ? 22.438 -6.84 2.568 1 46.62 89 VAL B N 1
ATOM 3633 C CA . VAL B 1 89 ? 23.359 -5.84 3.092 1 46.62 89 VAL B CA 1
ATOM 3634 C C . VAL B 1 89 ? 22.594 -4.855 3.982 1 46.62 89 VAL B C 1
ATOM 3636 O O . VAL B 1 89 ? 21.594 -4.27 3.562 1 46.62 89 VAL B O 1
ATOM 3639 N N . SER B 1 90 ? 22.703 -5.012 5.344 1 54.25 90 SER B N 1
ATOM 3640 C CA . SER B 1 90 ? 22.188 -4.02 6.277 1 54.25 90 SER B CA 1
ATOM 3641 C C . SER B 1 90 ? 22.781 -2.639 6 1 54.25 90 SER B C 1
ATOM 3643 O O . SER B 1 90 ? 23.969 -2.516 5.684 1 54.25 90 SER B O 1
ATOM 3645 N N . CYS B 1 91 ? 21.953 -1.696 5.582 1 56.44 91 CYS B N 1
ATOM 3646 C CA . CYS B 1 91 ? 22.406 -0.337 5.312 1 56.44 91 CYS B CA 1
ATOM 3647 C C . CYS B 1 91 ? 23.25 0.198 6.465 1 56.44 91 CYS B C 1
ATOM 3649 O O . CYS B 1 91 ? 23.062 -0.211 7.613 1 56.44 91 CYS B O 1
ATOM 3651 N N . PRO B 1 92 ? 24.266 0.974 6.062 1 54.09 92 PRO B N 1
ATOM 3652 C CA . PRO B 1 92 ? 25.156 1.537 7.066 1 54.09 92 PRO B CA 1
ATOM 3653 C C . PRO B 1 92 ? 24.422 2.117 8.273 1 54.09 92 PRO B C 1
ATOM 3655 O O . PRO B 1 92 ? 23.234 2.408 8.18 1 54.09 92 PRO B O 1
ATOM 3658 N N . ASP B 1 93 ? 25.234 2.402 9.398 1 56.19 93 ASP B N 1
ATOM 3659 C CA . ASP B 1 93 ? 25.047 2.904 10.75 1 56.19 93 ASP B CA 1
ATOM 3660 C C . ASP B 1 93 ? 24.188 4.16 10.766 1 56.19 93 ASP B C 1
ATOM 3662 O O . ASP B 1 93 ? 24.078 4.852 9.75 1 56.19 93 ASP B O 1
ATOM 3666 N N . GLU B 1 94 ? 23.453 4.375 11.906 1 58.41 94 GLU B N 1
ATOM 3667 C CA . GLU B 1 94 ? 22.719 5.562 12.336 1 58.41 94 GLU B CA 1
ATOM 3668 C C . GLU B 1 94 ? 23.438 6.84 11.914 1 58.41 94 GLU B C 1
ATOM 3670 O O . GLU B 1 94 ? 24.672 6.906 11.961 1 58.41 94 GLU B O 1
ATOM 3675 N N . PRO B 1 95 ? 22.656 7.672 11.156 1 59.66 95 PRO B N 1
ATOM 3676 C CA . PRO B 1 95 ? 23.25 8.953 10.773 1 59.66 95 PRO B CA 1
ATOM 3677 C C . PRO B 1 95 ? 24.047 9.602 11.906 1 59.66 95 PRO B C 1
ATOM 3679 O O . PRO B 1 95 ? 23.688 9.445 13.078 1 59.66 95 PRO B O 1
ATOM 3682 N N . THR B 1 96 ? 25.203 10.008 11.727 1 63.84 96 THR B N 1
ATOM 3683 C CA . THR B 1 96 ? 26.016 10.773 12.664 1 63.84 96 THR B CA 1
ATOM 3684 C C . THR B 1 96 ? 25.344 12.102 12.992 1 63.84 96 THR B C 1
ATOM 3686 O O . THR B 1 96 ? 25.625 12.703 14.031 1 63.84 96 THR B O 1
ATOM 3689 N N . ASP B 1 97 ? 24.344 12.484 12.148 1 82.44 97 ASP B N 1
ATOM 3690 C CA . ASP B 1 97 ? 23.672 13.766 12.336 1 82.44 97 ASP B CA 1
ATOM 3691 C C . ASP B 1 97 ? 22.219 13.57 12.758 1 82.44 97 ASP B C 1
ATOM 3693 O O . ASP B 1 97 ? 21.734 12.445 12.812 1 82.44 97 ASP B O 1
ATOM 3697 N N . PHE B 1 98 ? 21.641 14.688 13.234 1 90.06 98 PHE B N 1
ATOM 3698 C CA . PHE B 1 98 ? 20.234 14.672 13.664 1 90.06 98 PHE B CA 1
ATOM 3699 C C . PHE B 1 98 ? 19.344 14.148 12.555 1 90.06 98 PHE B C 1
ATOM 3701 O O . PHE B 1 98 ? 19.469 14.547 11.398 1 90.06 98 PHE B O 1
ATOM 3708 N N . ALA B 1 99 ? 18.562 13.109 12.898 1 93.12 99 ALA B N 1
ATOM 3709 C CA . ALA B 1 99 ? 17.5 12.594 12.039 1 93.12 99 ALA B CA 1
ATOM 3710 C C . ALA B 1 99 ? 16.188 12.484 12.805 1 93.12 99 ALA B C 1
ATOM 3712 O O . ALA B 1 99 ? 16.141 11.922 13.898 1 93.12 99 ALA B O 1
ATOM 3713 N N . MET B 1 100 ? 15.234 13.086 12.305 1 94.56 100 MET B N 1
ATOM 3714 C CA . MET B 1 100 ? 13.945 13.094 12.984 1 94.56 100 MET B CA 1
ATOM 3715 C C . MET B 1 100 ? 13.227 11.758 12.797 1 94.56 100 MET B C 1
ATOM 3717 O O . MET B 1 100 ? 12.547 11.547 11.797 1 94.56 100 MET B O 1
ATOM 3721 N N . LYS B 1 101 ? 13.367 10.969 13.781 1 95.44 101 LYS B N 1
ATOM 3722 C CA . LYS B 1 101 ? 12.805 9.617 13.727 1 95.44 101 LYS B CA 1
ATOM 3723 C C . LYS B 1 101 ? 11.453 9.555 14.43 1 95.44 101 LYS B C 1
ATOM 3725 O O . LYS B 1 101 ? 10.516 8.922 13.938 1 95.44 101 LYS B O 1
ATOM 3730 N N . VAL B 1 102 ? 11.398 10.258 15.547 1 97.12 102 VAL B N 1
ATOM 3731 C CA . VAL B 1 102 ? 10.227 10.133 16.406 1 97.12 102 VAL B CA 1
ATOM 3732 C C . VAL B 1 102 ? 9.641 11.508 16.688 1 97.12 102 VAL B C 1
ATOM 3734 O O . VAL B 1 102 ? 10.367 12.445 17.047 1 97.12 102 VAL B O 1
ATOM 3737 N N . ILE B 1 103 ? 8.391 11.664 16.484 1 98.12 103 ILE B N 1
ATOM 3738 C CA . ILE B 1 103 ? 7.664 12.891 16.812 1 98.12 103 ILE B CA 1
ATOM 3739 C C . ILE B 1 103 ? 6.547 12.578 17.797 1 98.12 103 ILE B C 1
ATOM 3741 O O . ILE B 1 103 ? 5.758 11.656 17.594 1 98.12 103 ILE B O 1
ATOM 3745 N N . ALA B 1 104 ? 6.473 13.312 18.844 1 98.12 104 ALA B N 1
ATOM 3746 C CA . ALA B 1 104 ? 5.453 13.117 19.875 1 98.12 104 ALA B CA 1
ATOM 3747 C C . ALA B 1 104 ? 4.102 13.656 19.406 1 98.12 104 ALA B C 1
ATOM 3749 O O . ALA B 1 104 ? 3.855 14.867 19.469 1 98.12 104 ALA B O 1
ATOM 3750 N N . HIS B 1 105 ? 3.225 12.75 19 1 98.06 105 HIS B N 1
ATOM 3751 C CA . HIS B 1 105 ? 1.902 13.078 18.484 1 98.06 105 HIS B CA 1
ATOM 3752 C C . HIS B 1 105 ? 1.004 13.633 19.594 1 98.06 105 HIS B C 1
ATOM 3754 O O . HIS B 1 105 ? 0.765 12.969 20.594 1 98.06 105 HIS B O 1
ATOM 3760 N N . ARG B 1 106 ? 0.565 14.867 19.422 1 97.88 106 ARG B N 1
ATOM 3761 C CA . ARG B 1 106 ? -0.247 15.562 20.422 1 97.88 106 ARG B CA 1
ATOM 3762 C C . ARG B 1 106 ? 0.436 15.562 21.781 1 97.88 106 ARG B C 1
ATOM 3764 O O . ARG B 1 106 ? -0.217 15.359 22.812 1 97.88 106 ARG B O 1
ATOM 3771 N N . PHE B 1 107 ? 1.753 15.656 21.766 1 97.81 107 PHE B N 1
ATOM 3772 C CA . PHE B 1 107 ? 2.617 15.617 22.938 1 97.81 107 PHE B CA 1
ATOM 3773 C C . PHE B 1 107 ? 2.561 14.242 23.609 1 97.81 107 PHE B C 1
ATOM 3775 O O . PHE B 1 107 ? 2.541 14.148 24.844 1 97.81 107 PHE B O 1
ATOM 3782 N N . ALA B 1 108 ? 2.451 13.195 22.828 1 94.19 108 ALA B N 1
ATOM 3783 C CA . ALA B 1 108 ? 2.418 11.828 23.328 1 94.19 108 ALA B CA 1
ATOM 3784 C C . ALA B 1 108 ? 1.264 11.633 24.312 1 94.19 108 ALA B C 1
ATOM 3786 O O . ALA B 1 108 ? 1.482 11.336 25.484 1 94.19 108 ALA B O 1
ATOM 3787 N N . GLY B 1 109 ? 0.11 11.594 23.891 1 90.69 109 GLY B N 1
ATOM 3788 C CA . GLY B 1 109 ? -1.139 11.734 24.625 1 90.69 109 GLY B CA 1
ATOM 3789 C C . GLY B 1 109 ? -1.475 10.523 25.469 1 90.69 109 GLY B C 1
ATOM 3790 O O . GLY B 1 109 ? -2.461 10.523 26.219 1 90.69 109 GLY B O 1
ATOM 3791 N N . ILE B 1 110 ? -0.612 9.5 25.5 1 90.88 110 ILE B N 1
ATOM 3792 C CA . ILE B 1 110 ? -0.924 8.297 26.266 1 90.88 110 ILE B CA 1
ATOM 3793 C C . ILE B 1 110 ? -0.552 8.508 27.734 1 90.88 110 ILE B C 1
ATOM 3795 O O . ILE B 1 110 ? -1.292 8.102 28.641 1 90.88 110 ILE B O 1
ATOM 3799 N N . GLU B 1 111 ? 0.481 9.234 28.016 1 90.5 111 GLU B N 1
ATOM 3800 C CA . GLU B 1 111 ? 0.983 9.328 29.391 1 90.5 111 GLU B CA 1
ATOM 3801 C C . GLU B 1 111 ? 0.463 10.586 30.078 1 90.5 111 GLU B C 1
ATOM 3803 O O . GLU B 1 111 ? 0.524 10.695 31.312 1 90.5 111 GLU B O 1
ATOM 3808 N N . ALA B 1 112 ? -0.052 11.523 29.375 1 96.38 112 ALA B N 1
ATOM 3809 C CA . ALA B 1 112 ? -0.616 12.773 29.875 1 96.38 112 ALA B CA 1
ATOM 3810 C C . ALA B 1 112 ? -1.684 13.312 28.922 1 96.38 112 ALA B C 1
ATOM 3812 O O . ALA B 1 112 ? -1.747 12.914 27.766 1 96.38 112 ALA B O 1
ATOM 3813 N N . PRO B 1 113 ? -2.568 14.188 29.453 1 97.25 113 PRO B N 1
ATOM 3814 C CA . PRO B 1 113 ? -3.627 14.703 28.578 1 97.25 113 PRO B CA 1
ATOM 3815 C C . PRO B 1 113 ? -3.08 15.375 27.312 1 97.25 113 PRO B C 1
ATOM 3817 O O . PRO B 1 113 ? -2.242 16.281 27.406 1 97.25 113 PRO B O 1
ATOM 3820 N N . GLU B 1 114 ? -3.555 14.906 26.203 1 97.38 114 GLU B N 1
ATOM 3821 C CA . GLU B 1 114 ? -3.053 15.375 24.922 1 97.38 114 GLU B CA 1
ATOM 3822 C C . GLU B 1 114 ? -3.162 16.891 24.812 1 97.38 114 GLU B C 1
ATOM 3824 O O . GLU B 1 114 ? -4.051 17.5 25.406 1 97.38 114 GLU B O 1
ATOM 3829 N N . ASN B 1 115 ? -2.25 17.531 24.031 1 97.94 115 ASN B N 1
ATOM 3830 C CA . ASN B 1 115 ? -2.307 18.953 23.703 1 97.94 115 ASN B CA 1
ATOM 3831 C C . ASN B 1 115 ? -2.361 19.828 24.953 1 97.94 115 ASN B C 1
ATOM 3833 O O . ASN B 1 115 ? -3.115 20.797 25.016 1 97.94 115 ASN B O 1
ATOM 3837 N N . SER B 1 116 ? -1.584 19.453 25.953 1 98.19 116 SER B N 1
ATOM 3838 C CA . SER B 1 116 ? -1.511 20.203 27.203 1 98.19 116 SER B CA 1
ATOM 3839 C C . SER B 1 116 ? -0.069 20.562 27.547 1 98.19 116 SER B C 1
ATOM 3841 O O . SER B 1 116 ? 0.87 19.969 27.016 1 98.19 116 SER B O 1
ATOM 3843 N N . LEU B 1 117 ? 0.05 21.578 28.406 1 98.25 117 LEU B N 1
ATOM 3844 C CA . LEU B 1 117 ? 1.384 21.953 28.859 1 98.25 117 LEU B CA 1
ATOM 3845 C C . LEU B 1 117 ? 2.008 20.828 29.688 1 98.25 117 LEU B C 1
ATOM 3847 O O . LEU B 1 117 ? 3.223 20.625 29.641 1 98.25 117 LEU B O 1
ATOM 3851 N N . GLU B 1 118 ? 1.201 20.094 30.438 1 97.94 118 GLU B N 1
ATOM 3852 C CA . GLU B 1 118 ? 1.672 18.953 31.219 1 97.94 118 GLU B CA 1
ATOM 3853 C C . GLU B 1 118 ? 2.244 17.875 30.312 1 97.94 118 GLU B C 1
ATOM 3855 O O . GLU B 1 118 ? 3.307 17.312 30.609 1 97.94 118 GLU B O 1
ATOM 3860 N N . ALA B 1 119 ? 1.533 17.594 29.281 1 98.12 119 ALA B N 1
ATOM 3861 C CA . ALA B 1 119 ? 2.012 16.594 28.328 1 98.12 119 ALA B CA 1
ATOM 3862 C C . ALA B 1 119 ? 3.295 17.062 27.641 1 98.12 119 ALA B C 1
ATOM 3864 O O . ALA B 1 119 ? 4.211 16.266 27.422 1 98.12 119 ALA B O 1
ATOM 3865 N N . LEU B 1 120 ? 3.395 18.328 27.312 1 98.31 120 LEU B N 1
ATOM 3866 C CA . LEU B 1 120 ? 4.594 18.891 26.688 1 98.31 120 LEU B CA 1
ATOM 3867 C C . LEU B 1 120 ? 5.801 18.734 27.609 1 98.31 120 LEU B C 1
ATOM 3869 O O . LEU B 1 120 ? 6.863 18.281 27.172 1 98.31 120 LEU B O 1
ATOM 3873 N N . GLU B 1 121 ? 5.598 19.062 28.781 1 97.38 121 GLU B N 1
ATOM 3874 C CA . GLU B 1 121 ? 6.68 18.969 29.766 1 97.38 121 GLU B CA 1
ATOM 3875 C C . GLU B 1 121 ? 7.133 17.516 29.938 1 97.38 121 GLU B C 1
ATOM 3877 O O . GLU B 1 121 ? 8.328 17.234 30 1 97.38 121 GLU B O 1
ATOM 3882 N N . LEU B 1 122 ? 6.18 16.656 29.984 1 96.12 122 LEU B N 1
ATOM 3883 C CA . LEU B 1 122 ? 6.5 15.25 30.172 1 96.12 122 LEU B CA 1
ATOM 3884 C C . LEU B 1 122 ? 7.27 14.711 28.969 1 96.12 122 LEU B C 1
ATOM 3886 O O . LEU B 1 122 ? 8.242 13.977 29.125 1 96.12 122 LEU B O 1
ATOM 3890 N N . CYS B 1 123 ? 6.789 15.062 27.797 1 93.56 123 CYS B N 1
ATOM 3891 C CA . CYS B 1 123 ? 7.469 14.57 26.609 1 93.56 123 CYS B CA 1
ATOM 3892 C C . CYS B 1 123 ? 8.898 15.102 26.531 1 93.56 123 CYS B C 1
ATOM 3894 O O . CYS B 1 123 ? 9.812 14.367 26.156 1 93.56 123 CYS B O 1
ATOM 3896 N N . TYR B 1 124 ? 9.078 16.344 26.906 1 95.19 124 TYR B N 1
ATOM 3897 C CA . TYR B 1 124 ? 10.414 16.922 26.938 1 95.19 124 TYR B CA 1
ATOM 3898 C C . TYR B 1 124 ? 11.312 16.188 27.922 1 95.19 124 TYR B C 1
ATOM 3900 O O . TYR B 1 124 ? 12.453 15.844 27.594 1 95.19 124 TYR B O 1
ATOM 3908 N N . LYS B 1 125 ? 10.773 15.891 29.031 1 94.75 125 LYS B N 1
ATOM 3909 C CA . LYS B 1 125 ? 11.516 15.164 30.062 1 94.75 125 LYS B CA 1
ATOM 3910 C C . LYS B 1 125 ? 11.883 13.766 29.594 1 94.75 125 LYS B C 1
ATOM 3912 O O . LYS B 1 125 ? 12.938 13.234 29.953 1 94.75 125 LYS B O 1
ATOM 3917 N N . ASN B 1 126 ? 11.016 13.242 28.781 1 94 126 ASN B N 1
ATOM 3918 C CA . ASN B 1 126 ? 11.227 11.883 28.281 1 94 126 ASN B CA 1
ATOM 3919 C C . ASN B 1 126 ? 12.109 11.875 27.047 1 94 126 ASN B C 1
ATOM 3921 O O . ASN B 1 126 ? 12.227 10.852 26.375 1 94 126 ASN B O 1
ATOM 3925 N N . GLY B 1 127 ? 12.602 13.031 26.625 1 92.5 127 GLY B N 1
ATOM 3926 C CA . GLY B 1 127 ? 13.648 13.078 25.609 1 92.5 127 GLY B CA 1
ATOM 3927 C C . GLY B 1 127 ? 13.125 13.422 24.234 1 92.5 127 GLY B C 1
ATOM 3928 O O . GLY B 1 127 ? 13.828 13.234 23.234 1 92.5 127 GLY B O 1
ATOM 3929 N N . ALA B 1 128 ? 11.938 13.891 24.172 1 94.75 128 ALA B N 1
ATOM 3930 C CA . ALA B 1 128 ? 11.406 14.273 22.859 1 94.75 128 ALA B CA 1
ATOM 3931 C C . ALA B 1 128 ? 12.219 15.422 22.25 1 94.75 128 ALA B C 1
ATOM 3933 O O . ALA B 1 128 ? 12.555 16.391 22.938 1 94.75 128 ALA B O 1
ATOM 3934 N N . VAL B 1 129 ? 12.57 15.25 20.938 1 95.62 129 VAL B N 1
ATOM 3935 C CA . VAL B 1 129 ? 13.266 16.312 20.219 1 95.62 129 VAL B CA 1
ATOM 3936 C C . VAL B 1 129 ? 12.305 17 19.25 1 95.62 129 VAL B C 1
ATOM 3938 O O . VAL B 1 129 ? 12.578 18.094 18.766 1 95.62 129 VAL B O 1
ATOM 3941 N N . ALA B 1 130 ? 11.227 16.328 19 1 98 130 ALA B N 1
ATOM 3942 C CA . ALA B 1 130 ? 10.195 16.844 18.094 1 98 130 ALA B CA 1
ATOM 3943 C C . ALA B 1 130 ? 8.805 16.531 18.641 1 98 130 ALA B C 1
ATOM 3945 O O . ALA B 1 130 ? 8.555 15.445 19.156 1 98 130 ALA B O 1
ATOM 3946 N N . VAL B 1 131 ? 7.945 17.547 18.531 1 98.5 131 VAL B N 1
ATOM 3947 C CA . VAL B 1 131 ? 6.59 17.391 19.047 1 98.5 131 VAL B CA 1
ATOM 3948 C C . VAL B 1 131 ? 5.582 17.859 18 1 98.5 131 VAL B C 1
ATOM 3950 O O . VAL B 1 131 ? 5.926 18.641 17.109 1 98.5 131 VAL B O 1
ATOM 3953 N N . GLU B 1 132 ? 4.438 17.328 18.062 1 98.75 132 GLU B N 1
ATOM 3954 C CA . GLU B 1 132 ? 3.301 17.766 17.25 1 98.75 132 GLU B CA 1
ATOM 3955 C C . GLU B 1 132 ? 2.113 18.156 18.125 1 98.75 132 GLU B C 1
ATOM 3957 O O . GLU B 1 132 ? 1.84 17.5 19.125 1 98.75 132 GLU B O 1
ATOM 3962 N N . PHE B 1 133 ? 1.421 19.141 17.734 1 98.44 133 PHE B N 1
ATOM 3963 C CA . PHE B 1 133 ? 0.224 19.562 18.453 1 98.44 133 PHE B CA 1
ATOM 3964 C C . PHE B 1 133 ? -0.787 20.188 17.484 1 98.44 133 PHE B C 1
ATOM 3966 O O . PHE B 1 133 ? -0.453 20.516 16.344 1 98.44 133 PHE B O 1
ATOM 3973 N N . ASP B 1 134 ? -2.037 20.375 17.984 1 98.44 134 ASP B N 1
ATOM 3974 C CA . ASP B 1 134 ? -3.15 20.812 17.156 1 98.44 134 ASP B CA 1
ATOM 3975 C C . ASP B 1 134 ? -3.529 22.266 17.453 1 98.44 134 ASP B C 1
ATOM 3977 O O . ASP B 1 134 ? -3.699 22.625 18.625 1 98.44 134 ASP B O 1
ATOM 3981 N N . LEU B 1 135 ? -3.643 23.031 16.406 1 98.5 135 LEU B N 1
ATOM 3982 C CA . LEU B 1 135 ? -4 24.438 16.547 1 98.5 135 LEU B CA 1
ATOM 3983 C C . LEU B 1 135 ? -5.434 24.688 16.078 1 98.5 135 LEU B C 1
ATOM 3985 O O . LEU B 1 135 ? -5.82 24.25 15 1 98.5 135 LEU B O 1
ATOM 3989 N N . VAL B 1 136 ? -6.195 25.359 16.906 1 97.94 136 VAL B N 1
ATOM 3990 C CA . VAL B 1 136 ? -7.547 25.781 16.562 1 97.94 136 VAL B CA 1
ATOM 3991 C C . VAL B 1 136 ? -7.844 27.141 17.203 1 97.94 136 VAL B C 1
ATOM 3993 O O . VAL B 1 136 ? -7.176 27.547 18.156 1 97.94 136 VAL B O 1
ATOM 3996 N N . LEU B 1 137 ? -8.781 27.859 16.625 1 97.88 137 LEU B N 1
ATOM 3997 C CA . LEU B 1 137 ? -9.188 29.141 17.188 1 97.88 137 LEU B CA 1
ATOM 3998 C C . LEU B 1 137 ? -10.562 29.031 17.844 1 97.88 137 LEU B C 1
ATOM 4000 O O . LEU B 1 137 ? -11.461 28.375 17.312 1 97.88 137 LEU B O 1
ATOM 4004 N N . THR B 1 138 ? -10.648 29.672 19 1 97.62 138 THR B N 1
ATOM 4005 C CA . THR B 1 138 ? -11.969 29.828 19.609 1 97.62 138 THR B CA 1
ATOM 4006 C C . THR B 1 138 ? -12.852 30.75 18.766 1 97.62 138 THR B C 1
ATOM 4008 O O . THR B 1 138 ? -12.43 31.234 17.719 1 97.62 138 THR B O 1
ATOM 4011 N N . ALA B 1 139 ? -14.109 30.938 19.25 1 97.12 139 ALA B N 1
ATOM 4012 C CA . ALA B 1 139 ? -15.055 31.781 18.516 1 97.12 139 ALA B CA 1
ATOM 4013 C C . ALA B 1 139 ? -14.547 33.219 18.391 1 97.12 139 ALA B C 1
ATOM 4015 O O . ALA B 1 139 ? -14.805 33.875 17.375 1 97.12 139 ALA B O 1
ATOM 4016 N N . ASP B 1 140 ? -13.828 33.656 19.375 1 97.69 140 ASP B N 1
ATOM 4017 C CA . ASP B 1 140 ? -13.289 35.031 19.391 1 97.69 140 ASP B CA 1
ATOM 4018 C C . ASP B 1 140 ? -11.852 35.031 18.875 1 97.69 140 ASP B C 1
ATOM 4020 O O . ASP B 1 140 ? -11.086 35.969 19.203 1 97.69 140 ASP B O 1
ATOM 4024 N N . PHE B 1 141 ? -11.391 34 18.25 1 97.56 141 PHE B N 1
ATOM 4025 C CA . PHE B 1 141 ? -10.156 33.906 17.469 1 97.56 141 PHE B CA 1
ATOM 4026 C C . PHE B 1 141 ? -8.945 33.844 18.391 1 97.56 141 PHE B C 1
ATOM 4028 O O . PHE B 1 141 ? -7.867 34.344 18.031 1 97.56 141 PHE B O 1
ATOM 4035 N N . VAL B 1 142 ? -9.133 33.406 19.594 1 98.12 142 VAL B N 1
ATOM 4036 C CA . VAL B 1 142 ? -8 33.094 20.469 1 98.12 142 VAL B CA 1
ATOM 4037 C C . VAL B 1 142 ? -7.387 31.75 20.078 1 98.12 142 VAL B C 1
ATOM 4039 O O . VAL B 1 142 ? -8.07 30.734 20.078 1 98.12 142 VAL B O 1
ATOM 4042 N N . PRO B 1 143 ? -6.09 31.75 19.734 1 98.44 143 PRO B N 1
ATOM 4043 C CA . PRO B 1 143 ? -5.449 30.484 19.328 1 98.44 143 PRO B CA 1
ATOM 4044 C C . PRO B 1 143 ? -5.141 29.578 20.5 1 98.44 143 PRO B C 1
ATOM 4046 O O . PRO B 1 143 ? -4.5 30 21.469 1 98.44 143 PRO B O 1
ATOM 4049 N N . VAL B 1 144 ? -5.617 28.344 20.453 1 98.44 144 VAL B N 1
ATOM 4050 C CA . VAL B 1 144 ? -5.43 27.359 21.516 1 98.44 144 VAL B CA 1
ATOM 4051 C C . VAL B 1 144 ? -5.086 26 20.906 1 98.44 144 VAL B C 1
ATOM 4053 O O . VAL B 1 144 ? -5.145 25.828 19.688 1 98.44 144 VAL B O 1
ATOM 4056 N N . LEU B 1 145 ? -4.594 25.094 21.703 1 98.38 145 LEU B N 1
ATOM 4057 C CA . LEU B 1 145 ? -4.355 23.719 21.266 1 98.38 145 LEU B CA 1
ATOM 4058 C C . LEU B 1 145 ? -5.555 22.828 21.594 1 98.38 145 LEU B C 1
ATOM 4060 O O . LEU B 1 145 ? -5.957 22.719 22.75 1 98.38 145 LEU B O 1
ATOM 4064 N N . PHE B 1 146 ? -6.098 22.266 20.547 1 97.44 146 PHE B N 1
ATOM 4065 C CA . PHE B 1 146 ? -7.219 21.344 20.703 1 97.44 146 PHE B CA 1
ATOM 4066 C C . PHE B 1 146 ? -7.422 20.516 19.438 1 97.44 146 PHE B C 1
ATOM 4068 O O . PHE B 1 146 ? -7.355 21.047 18.328 1 97.44 146 PHE B O 1
ATOM 4075 N N . HIS B 1 147 ? -7.664 19.25 19.516 1 92.88 147 HIS B N 1
ATOM 4076 C CA . HIS B 1 147 ? -7.648 18.359 18.344 1 92.88 147 HIS B CA 1
ATOM 4077 C C . HIS B 1 147 ? -9.031 18.266 17.719 1 92.88 147 HIS B C 1
ATOM 4079 O O . HIS B 1 147 ? -9.18 18.5 16.516 1 92.88 147 HIS B O 1
ATOM 4085 N N . ASP B 1 148 ? -10.008 17.984 18.484 1 87.06 148 ASP B N 1
ATOM 4086 C CA . ASP B 1 148 ? -11.328 17.688 17.938 1 87.06 148 ASP B CA 1
ATOM 4087 C C . ASP B 1 148 ? -12.148 18.953 17.766 1 87.06 148 ASP B C 1
ATOM 4089 O O . ASP B 1 148 ? -11.984 19.922 18.516 1 87.06 148 ASP B O 1
ATOM 4093 N N . VAL B 1 149 ? -12.992 18.922 16.844 1 81.62 149 VAL B N 1
ATOM 4094 C CA . VAL B 1 149 ? -13.93 20.031 16.672 1 81.62 149 VAL B CA 1
ATOM 4095 C C . VAL B 1 149 ? -14.883 20.094 17.859 1 81.62 149 VAL B C 1
ATOM 4097 O O . VAL B 1 149 ? -15.203 21.172 18.344 1 81.62 149 VAL B O 1
ATOM 4100 N N . THR B 1 150 ? -15.148 18.953 18.391 1 90.44 150 THR B N 1
ATOM 4101 C CA . THR B 1 150 ? -16.094 18.859 19.5 1 90.44 150 THR B CA 1
ATOM 4102 C C . THR B 1 150 ? -15.352 18.703 20.828 1 90.44 150 THR B C 1
ATOM 4104 O O . THR B 1 150 ? -14.289 18.062 20.875 1 90.44 150 THR B O 1
ATOM 4107 N N . LEU B 1 151 ? -15.945 19.172 21.859 1 93.94 151 LEU B N 1
ATOM 4108 C CA . LEU B 1 151 ? -15.297 19.234 23.172 1 93.94 151 LEU B CA 1
ATOM 4109 C C . LEU B 1 151 ? -15.539 17.953 23.953 1 93.94 151 LEU B C 1
ATOM 4111 O O . LEU B 1 151 ? -14.844 17.672 24.938 1 93.94 151 LEU B O 1
ATOM 4115 N N . ASP B 1 152 ? -16.438 17.141 23.5 1 91.94 152 ASP B N 1
ATOM 4116 C CA . ASP B 1 152 ? -17.016 16.078 24.328 1 91.94 152 ASP B CA 1
ATOM 4117 C C . ASP B 1 152 ? -16.031 14.922 24.5 1 91.94 152 ASP B C 1
ATOM 4119 O O . ASP B 1 152 ? -16.156 14.141 25.453 1 91.94 152 ASP B O 1
ATOM 4123 N N . ARG B 1 153 ? -15.094 14.789 23.672 1 90.56 153 ARG B N 1
ATOM 4124 C CA . ARG B 1 153 ? -14.203 13.641 23.781 1 90.56 153 ARG B CA 1
ATOM 4125 C C . ARG B 1 153 ? -13.312 13.734 25.016 1 90.56 153 ARG B C 1
ATOM 4127 O O . ARG B 1 153 ? -13.062 12.727 25.688 1 90.56 153 ARG B O 1
ATOM 4134 N N . VAL B 1 154 ? -12.875 14.992 25.359 1 93.19 154 VAL B N 1
ATOM 4135 C CA . VAL B 1 154 ? -11.891 15.094 26.422 1 93.19 154 VAL B CA 1
ATOM 4136 C C . VAL B 1 154 ? -12.469 15.891 27.594 1 93.19 154 VAL B C 1
ATOM 4138 O O . VAL B 1 154 ? -11.812 16.062 28.625 1 93.19 154 VAL B O 1
ATOM 4141 N N . THR B 1 155 ? -13.656 16.438 27.438 1 93.81 155 THR B N 1
ATOM 4142 C CA . THR B 1 155 ? -14.312 17.172 28.5 1 93.81 155 THR B CA 1
ATOM 4143 C C . THR B 1 155 ? -15.742 16.672 28.703 1 93.81 155 THR B C 1
ATOM 4145 O O . THR B 1 155 ? -16.203 15.781 28 1 93.81 155 THR B O 1
ATOM 4148 N N . ASN B 1 156 ? -16.391 17.281 29.719 1 91.69 156 ASN B N 1
ATOM 4149 C CA . ASN B 1 156 ? -17.781 16.938 29.969 1 91.69 156 ASN B CA 1
ATOM 4150 C C . ASN B 1 156 ? -18.734 17.938 29.312 1 91.69 156 ASN B C 1
ATOM 4152 O O . ASN B 1 156 ? -19.922 17.953 29.594 1 91.69 156 ASN B O 1
ATOM 4156 N N . ILE B 1 157 ? -18.188 18.734 28.516 1 91.94 157 ILE B N 1
ATOM 4157 C CA . ILE B 1 157 ? -18.984 19.781 27.891 1 91.94 157 ILE B CA 1
ATOM 4158 C C . ILE B 1 157 ? -19.297 19.391 26.438 1 91.94 157 ILE B C 1
ATOM 4160 O O . ILE B 1 157 ? -18.469 18.766 25.766 1 91.94 157 ILE B O 1
ATOM 4164 N N . VAL B 1 158 ? -20.547 19.781 26.078 1 92.56 158 VAL B N 1
ATOM 4165 C CA . VAL B 1 158 ? -20.969 19.562 24.703 1 92.56 158 VAL B CA 1
ATOM 4166 C C . VAL B 1 158 ? -20.797 20.844 23.891 1 92.56 158 VAL B C 1
ATOM 4168 O O . VAL B 1 158 ? -20.938 21.953 24.438 1 92.56 158 VAL B O 1
ATOM 4171 N N . GLY B 1 159 ? -20.453 20.688 22.625 1 93.5 159 GLY B N 1
ATOM 4172 C CA . GLY B 1 159 ? -20.297 21.844 21.75 1 93.5 159 GLY B CA 1
ATOM 4173 C C . GLY B 1 159 ? -18.984 21.828 21 1 93.5 159 GLY B C 1
ATOM 4174 O O . GLY B 1 159 ? -18.219 20.875 21.078 1 93.5 159 GLY B O 1
ATOM 4175 N N . GLN B 1 160 ? -18.859 22.938 20.234 1 95.19 160 GLN B N 1
ATOM 4176 C CA . GLN B 1 160 ? -17.656 23.078 19.406 1 95.19 160 GLN B CA 1
ATOM 4177 C C . GLN B 1 160 ? -16.75 24.172 19.938 1 95.19 160 GLN B C 1
ATOM 4179 O O . GLN B 1 160 ? -17.219 25.234 20.359 1 95.19 160 GLN B O 1
ATOM 4184 N N . ILE B 1 161 ? -15.469 23.859 19.984 1 96 161 ILE B N 1
ATOM 4185 C CA . ILE B 1 161 ? -14.484 24.812 20.469 1 96 161 ILE B CA 1
ATOM 4186 C C . ILE B 1 161 ? -14.531 26.078 19.625 1 96 161 ILE B C 1
ATOM 4188 O O . ILE B 1 161 ? -14.32 27.188 20.141 1 96 161 ILE B O 1
ATOM 4192 N N . THR B 1 162 ? -14.883 26.016 18.344 1 96 162 THR B N 1
ATOM 4193 C CA . THR B 1 162 ? -14.898 27.141 17.422 1 96 162 THR B CA 1
ATOM 4194 C C . THR B 1 162 ? -16.141 28 17.625 1 96 162 THR B C 1
ATOM 4196 O O . THR B 1 162 ? -16.266 29.078 17.062 1 96 162 THR B O 1
ATOM 4199 N N . GLU B 1 163 ? -17.047 27.547 18.469 1 96.56 163 GLU B N 1
ATOM 4200 C CA . GLU B 1 163 ? -18.297 28.266 18.734 1 96.56 163 GLU B CA 1
ATOM 4201 C C . GLU B 1 163 ? -18.328 28.781 20.156 1 96.56 163 GLU B C 1
ATOM 4203 O O . GLU B 1 163 ? -19.344 29.328 20.609 1 96.56 163 GLU B O 1
ATOM 4208 N N . LYS B 1 164 ? -17.266 28.562 20.844 1 96.88 164 LYS B N 1
ATOM 4209 C CA . LYS B 1 164 ? -17.188 29.016 22.219 1 96.88 164 LYS B CA 1
ATOM 4210 C C . LYS B 1 164 ? -16.125 30.094 22.375 1 96.88 164 LYS B C 1
ATOM 4212 O O . LYS B 1 164 ? -15.078 30.047 21.719 1 96.88 164 LYS B O 1
ATOM 4217 N N . LEU B 1 165 ? -16.453 31.031 23.25 1 97.56 165 LEU B N 1
ATOM 4218 C CA . LEU B 1 165 ? -15.469 32.062 23.562 1 97.56 165 LEU B CA 1
ATOM 4219 C C . LEU B 1 165 ? -14.375 31.5 24.469 1 97.56 165 LEU B C 1
ATOM 4221 O O . LEU B 1 165 ? -14.594 30.531 25.203 1 97.56 165 LEU B O 1
ATOM 4225 N N . TRP B 1 166 ? -13.227 32.188 24.453 1 97.81 166 TRP B N 1
ATOM 4226 C CA . TRP B 1 166 ? -12.117 31.781 25.297 1 97.81 166 TRP B CA 1
ATOM 4227 C C . TRP B 1 166 ? -12.531 31.781 26.766 1 97.81 166 TRP B C 1
ATOM 4229 O O . TRP B 1 166 ? -12.203 30.859 27.516 1 97.81 166 TRP B O 1
ATOM 4239 N N . SER B 1 167 ? -13.281 32.719 27.156 1 97.62 167 SER B N 1
ATOM 4240 C CA . SER B 1 167 ? -13.727 32.875 28.531 1 97.62 167 SER B CA 1
ATOM 4241 C C . SER B 1 167 ? -14.578 31.672 28.969 1 97.62 167 SER B C 1
ATOM 4243 O O . SER B 1 167 ? -14.641 31.359 30.156 1 97.62 167 SER B O 1
ATOM 4245 N N . GLU B 1 168 ? -15.148 30.969 28.016 1 96.31 168 GLU B N 1
ATOM 4246 C CA . GLU B 1 168 ? -16.031 29.844 28.297 1 96.31 168 GLU B CA 1
ATOM 4247 C C . GLU B 1 168 ? -15.234 28.547 28.406 1 96.31 168 GLU B C 1
ATOM 4249 O O . GLU B 1 168 ? -15.688 27.578 29.031 1 96.31 168 GLU B O 1
ATOM 4254 N N . VAL B 1 169 ? -14.039 28.578 27.812 1 96.56 169 VAL B N 1
ATOM 4255 C CA . VAL B 1 169 ? -13.391 27.266 27.719 1 96.56 169 VAL B CA 1
ATOM 4256 C C . VAL B 1 169 ? -12.062 27.281 28.469 1 96.56 169 VAL B C 1
ATOM 4258 O O . VAL B 1 169 ? -11.477 26.234 28.734 1 96.56 169 VAL B O 1
ATOM 4261 N N . LYS B 1 170 ? -11.57 28.422 28.891 1 96.12 170 LYS B N 1
ATOM 4262 C CA . LYS B 1 170 ? -10.242 28.562 29.469 1 96.12 170 LYS B CA 1
ATOM 4263 C C . LYS B 1 170 ? -10.125 27.781 30.781 1 96.12 170 LYS B C 1
ATOM 4265 O O . LYS B 1 170 ? -9.031 27.375 31.172 1 96.12 170 LYS B O 1
ATOM 4270 N N . GLU B 1 171 ? -11.266 27.531 31.469 1 95.19 171 GLU B N 1
ATOM 4271 C CA . GLU B 1 171 ? -11.227 26.875 32.781 1 95.19 171 GLU B CA 1
ATOM 4272 C C . GLU B 1 171 ? -11.578 25.406 32.656 1 95.19 171 GLU B C 1
ATOM 4274 O O . GLU B 1 171 ? -11.586 24.688 33.656 1 95.19 171 GLU B O 1
ATOM 4279 N N . LEU B 1 172 ? -11.828 24.922 31.484 1 95.88 172 LEU B N 1
ATOM 4280 C CA . LEU B 1 172 ? -12.211 23.531 31.297 1 95.88 172 LEU B CA 1
ATOM 4281 C C . LEU B 1 172 ? -11.055 22.594 31.625 1 95.88 172 LEU B C 1
ATOM 4283 O O . LEU B 1 172 ? -9.898 22.875 31.281 1 95.88 172 LEU B O 1
ATOM 4287 N N . ASP B 1 173 ? -11.398 21.516 32.344 1 97 173 ASP B N 1
ATOM 4288 C CA . ASP B 1 173 ? -10.43 20.469 32.656 1 97 173 ASP B CA 1
ATOM 4289 C C . ASP B 1 173 ? -10.398 19.406 31.547 1 97 173 ASP B C 1
ATOM 4291 O O . ASP B 1 173 ? -11.312 18.578 31.453 1 97 173 ASP B O 1
ATOM 4295 N N . ILE B 1 174 ? -9.305 19.281 30.844 1 97.06 174 ILE B N 1
ATOM 4296 C CA . ILE B 1 174 ? -9.25 18.375 29.703 1 97.06 174 ILE B CA 1
ATOM 4297 C C . ILE B 1 174 ? -8.664 17.031 30.125 1 97.06 174 ILE B C 1
ATOM 4299 O O . ILE B 1 174 ? -8.445 16.156 29.281 1 97.06 174 ILE B O 1
ATOM 4303 N N . SER B 1 175 ? -8.391 16.844 31.406 1 96.94 175 SER B N 1
ATOM 4304 C CA . SER B 1 175 ? -7.887 15.562 31.906 1 96.94 175 SER B CA 1
ATOM 4305 C C . SER B 1 175 ? -9.023 14.664 32.375 1 96.94 175 SER B C 1
ATOM 4307 O O . SER B 1 175 ? -8.805 13.484 32.656 1 96.94 175 SER B O 1
ATOM 4309 N N . ILE B 1 176 ? -10.203 15.195 32.375 1 95.5 176 ILE B N 1
ATOM 4310 C CA . ILE B 1 176 ? -11.312 14.57 33.062 1 95.5 176 ILE B CA 1
ATOM 4311 C C . ILE B 1 176 ? -11.531 13.156 32.531 1 95.5 176 ILE B C 1
ATOM 4313 O O . ILE B 1 176 ? -11.891 12.25 33.281 1 95.5 176 ILE B O 1
ATOM 4317 N N . LYS B 1 177 ? -11.344 12.961 31.312 1 94.75 177 LYS B N 1
ATOM 4318 C CA . LYS B 1 177 ? -11.641 11.664 30.703 1 94.75 177 LYS B CA 1
ATOM 4319 C C . LYS B 1 177 ? -10.352 10.891 30.422 1 94.75 177 LYS B C 1
ATOM 4321 O O . LYS B 1 177 ? -10.383 9.844 29.781 1 94.75 177 LYS B O 1
ATOM 4326 N N . HIS B 1 178 ? -9.281 11.406 30.797 1 95 178 HIS B N 1
ATOM 4327 C CA . HIS B 1 178 ? -7.996 10.734 30.625 1 95 178 HIS B CA 1
ATOM 4328 C C . HIS B 1 178 ? -7.801 9.648 31.672 1 95 178 HIS B C 1
ATOM 4330 O O . HIS B 1 178 ? -8.211 9.812 32.812 1 95 178 HIS B O 1
ATOM 4336 N N . PRO B 1 179 ? -7.164 8.555 31.359 1 93.56 179 PRO B N 1
ATOM 4337 C CA . PRO B 1 179 ? -6.941 7.473 32.312 1 93.56 179 PRO B CA 1
ATOM 4338 C C . PRO B 1 179 ? -6.156 7.926 33.531 1 93.56 179 PRO B C 1
ATOM 4340 O O . PRO B 1 179 ? -6.324 7.363 34.625 1 93.56 179 PRO B O 1
ATOM 4343 N N . PHE B 1 180 ? -5.352 8.938 33.406 1 95.31 180 PHE B N 1
ATOM 4344 C CA . PHE B 1 180 ? -4.555 9.438 34.5 1 95.31 180 PHE B CA 1
ATOM 4345 C C . PHE B 1 180 ? -5.113 10.75 35.031 1 95.31 180 PHE B C 1
ATOM 4347 O O . PHE B 1 180 ? -4.355 11.648 35.406 1 95.31 180 PHE B O 1
ATOM 4354 N N . HIS B 1 181 ? -6.324 10.883 35.031 1 94.94 181 HIS B N 1
ATOM 4355 C CA . HIS B 1 181 ? -6.988 12.109 35.469 1 94.94 181 HIS B CA 1
ATOM 4356 C C . HIS B 1 181 ? -6.547 12.508 36.875 1 94.94 181 HIS B C 1
ATOM 4358 O O . HIS B 1 181 ? -6.32 13.688 37.125 1 94.94 181 HIS B O 1
ATOM 4364 N N . LYS B 1 182 ? -6.398 11.555 37.781 1 95.88 182 LYS B N 1
ATOM 4365 C CA . LYS B 1 182 ? -6.051 11.844 39.156 1 95.88 182 LYS B CA 1
ATOM 4366 C C . LYS B 1 182 ? -4.711 12.57 39.25 1 95.88 182 LYS B C 1
ATOM 4368 O O . LYS B 1 182 ? -4.555 13.492 40.062 1 95.88 182 LYS B O 1
ATOM 4373 N N . LYS B 1 183 ? -3.84 12.203 38.406 1 96.62 183 LYS B N 1
ATOM 4374 C CA . LYS B 1 183 ? -2.498 12.781 38.406 1 96.62 183 LYS B CA 1
ATOM 4375 C C . LYS B 1 183 ? -2.488 14.156 37.75 1 96.62 183 LYS B C 1
ATOM 4377 O O . LYS B 1 183 ? -1.673 15.016 38.094 1 96.62 183 LYS B O 1
ATOM 4382 N N . TYR B 1 184 ? -3.422 14.391 36.844 1 97.5 184 TYR B N 1
ATOM 4383 C CA . TYR B 1 184 ? -3.346 15.594 36.031 1 97.5 184 TYR B CA 1
ATOM 4384 C C . TYR B 1 184 ? -4.609 16.438 36.188 1 97.5 184 TYR B C 1
ATOM 4386 O O . TYR B 1 184 ? -4.98 17.172 35.281 1 97.5 184 TYR B O 1
ATOM 4394 N N . GLU B 1 185 ? -5.176 16.328 37.281 1 96.44 185 GLU B N 1
ATOM 4395 C CA . GLU B 1 185 ? -6.41 17.062 37.531 1 96.44 185 GLU B CA 1
ATOM 4396 C C . GLU B 1 185 ? -6.195 18.562 37.375 1 96.44 185 GLU B C 1
ATOM 4398 O O . GLU B 1 185 ? -5.223 19.109 37.906 1 96.44 185 GLU B O 1
ATOM 4403 N N . GLY B 1 186 ? -7.074 19.156 36.562 1 96.31 186 GLY B N 1
ATOM 4404 C CA . GLY B 1 186 ? -7.012 20.594 36.438 1 96.31 186 GLY B CA 1
ATOM 4405 C C . GLY B 1 186 ? -6.25 21.031 35.188 1 96.31 186 GLY B C 1
ATOM 4406 O O . GLY B 1 186 ? -6.051 22.234 34.969 1 96.31 186 GLY B O 1
ATOM 4407 N N . THR B 1 187 ? -5.867 20.047 34.406 1 97.81 187 THR B N 1
ATOM 4408 C CA . THR B 1 187 ? -5.184 20.391 33.156 1 97.81 187 THR B CA 1
ATOM 4409 C C . THR B 1 187 ? -6.09 21.219 32.25 1 97.81 187 THR B C 1
ATOM 4411 O O . THR B 1 187 ? -7.246 20.859 32.031 1 97.81 187 THR B O 1
ATOM 4414 N N . ARG B 1 188 ? -5.559 22.328 31.75 1 97.62 188 ARG B N 1
ATOM 4415 C CA . ARG B 1 188 ? -6.355 23.281 30.969 1 97.62 188 ARG B CA 1
ATOM 4416 C C . ARG B 1 188 ? -5.938 23.266 29.5 1 97.62 188 ARG B C 1
ATOM 4418 O O . ARG B 1 188 ? -4.887 22.734 29.156 1 97.62 188 ARG B O 1
ATOM 4425 N N . ILE B 1 189 ? -6.82 23.859 28.719 1 97.81 189 ILE B N 1
ATOM 4426 C CA . ILE B 1 189 ? -6.48 24.109 27.328 1 97.81 189 ILE B CA 1
ATOM 4427 C C . ILE B 1 189 ? -5.406 25.188 27.234 1 97.81 189 ILE B C 1
ATOM 4429 O O . ILE B 1 189 ? -5.59 26.297 27.734 1 97.81 189 ILE B O 1
ATOM 4433 N N . PRO B 1 190 ? -4.305 24.875 26.719 1 98.44 190 PRO B N 1
ATOM 4434 C CA . PRO B 1 190 ? -3.244 25.891 26.703 1 98.44 190 PRO B CA 1
ATOM 4435 C C . PRO B 1 190 ? -3.408 26.891 25.562 1 98.44 190 PRO B C 1
ATOM 4437 O O . PRO B 1 190 ? -3.99 26.578 24.531 1 98.44 190 PRO B O 1
ATOM 4440 N N . LEU B 1 191 ? -2.893 28.078 25.797 1 98.62 191 LEU B N 1
ATOM 4441 C CA . LEU B 1 191 ? -2.766 29.062 24.734 1 98.62 191 LEU B CA 1
ATOM 4442 C C . LEU B 1 191 ? -1.643 28.688 23.781 1 98.62 191 LEU B C 1
ATOM 4444 O O . LEU B 1 191 ? -0.592 28.203 24.203 1 98.62 191 LEU B O 1
ATOM 4448 N N . PHE B 1 192 ? -1.882 28.969 22.594 1 98.69 192 PHE B N 1
ATOM 4449 C CA . PHE B 1 192 ? -0.934 28.641 21.531 1 98.69 192 PHE B CA 1
ATOM 4450 C C . PHE B 1 192 ? 0.42 29.297 21.797 1 98.69 192 PHE B C 1
ATOM 4452 O O . PHE B 1 192 ? 1.456 28.625 21.719 1 98.69 192 PHE B O 1
ATOM 4459 N N . GLU B 1 193 ? 0.451 30.484 22.141 1 98.56 193 GLU B N 1
ATOM 4460 C CA . GLU B 1 193 ? 1.701 31.219 22.328 1 98.56 193 GLU B CA 1
ATOM 4461 C C . GLU B 1 193 ? 2.49 30.656 23.516 1 98.56 193 GLU B C 1
ATOM 4463 O O . GLU B 1 193 ? 3.723 30.641 23.484 1 98.56 193 GLU B O 1
ATOM 4468 N N . ASP B 1 194 ? 1.782 30.281 24.562 1 98.44 194 ASP B N 1
ATOM 4469 C CA . ASP B 1 194 ? 2.461 29.688 25.703 1 98.44 194 ASP B CA 1
ATOM 4470 C C . ASP B 1 194 ? 3.24 28.438 25.297 1 98.44 194 ASP B C 1
ATOM 4472 O O . ASP B 1 194 ? 4.352 28.203 25.781 1 98.44 194 ASP B O 1
ATOM 4476 N N . VAL B 1 195 ? 2.672 27.656 24.453 1 98.75 195 VAL B N 1
ATOM 4477 C CA . VAL B 1 195 ? 3.299 26.438 23.969 1 98.75 195 VAL B CA 1
ATOM 4478 C C . VAL B 1 195 ? 4.492 26.781 23.078 1 98.75 195 VAL B C 1
ATOM 4480 O O . VAL B 1 195 ? 5.574 26.219 23.234 1 98.75 195 VAL B O 1
ATOM 4483 N N . ILE B 1 196 ? 4.316 27.734 22.188 1 98.75 196 ILE B N 1
ATOM 4484 C CA . ILE B 1 196 ? 5.379 28.141 21.281 1 98.75 196 ILE B CA 1
ATOM 4485 C C . ILE B 1 196 ? 6.586 28.625 22.078 1 98.75 196 ILE B C 1
ATOM 4487 O O . ILE B 1 196 ? 7.723 28.234 21.797 1 98.75 196 ILE B O 1
ATOM 4491 N N . LYS B 1 197 ? 6.309 29.453 23.016 1 98.38 197 LYS B N 1
ATOM 4492 C CA . LYS B 1 197 ? 7.379 30 23.844 1 98.38 197 LYS B CA 1
ATOM 4493 C C . LYS B 1 197 ? 8.195 28.891 24.484 1 98.38 197 LYS B C 1
ATOM 4495 O O . LYS B 1 197 ? 9.43 28.906 24.453 1 98.38 197 LYS B O 1
ATOM 4500 N N . LYS B 1 198 ? 7.523 27.922 25.031 1 98.25 198 LYS B N 1
ATOM 4501 C CA . LYS B 1 198 ? 8.211 26.812 25.688 1 98.25 198 LYS B CA 1
ATOM 4502 C C . LYS B 1 198 ? 9.016 26 24.688 1 98.25 198 LYS B C 1
ATOM 4504 O O . LYS B 1 198 ? 10.164 25.641 24.953 1 98.25 198 LYS B O 1
ATOM 4509 N N . CYS B 1 199 ? 8.414 25.719 23.578 1 98.56 199 CYS B N 1
ATOM 4510 C CA . CYS B 1 199 ? 9.094 24.922 22.562 1 98.56 199 CYS B CA 1
ATOM 4511 C C . CYS B 1 199 ? 10.344 25.641 22.062 1 98.56 199 CYS B C 1
ATOM 4513 O O . CYS B 1 199 ? 11.383 25.016 21.859 1 98.56 199 CYS B O 1
ATOM 4515 N N . VAL B 1 200 ? 10.219 26.938 21.859 1 98.19 200 VAL B N 1
ATOM 4516 C CA . VAL B 1 200 ? 11.352 27.734 21.391 1 98.19 200 VAL B CA 1
ATOM 4517 C C . VAL B 1 200 ? 12.445 27.75 22.453 1 98.19 200 VAL B C 1
ATOM 4519 O O . VAL B 1 200 ? 13.625 27.547 22.141 1 98.19 200 VAL B O 1
ATOM 4522 N N . ASP B 1 201 ? 12.031 27.969 23.688 1 97.75 201 ASP B N 1
ATOM 4523 C CA . ASP B 1 201 ? 12.984 28.016 24.781 1 97.75 201 ASP B CA 1
ATOM 4524 C C . ASP B 1 201 ? 13.727 26.688 24.922 1 97.75 201 ASP B C 1
ATOM 4526 O O . ASP B 1 201 ? 14.922 26.672 25.234 1 97.75 201 ASP B O 1
ATOM 4530 N N . TRP B 1 202 ? 13.07 25.609 24.703 1 98 202 TRP B N 1
ATOM 4531 C CA . TRP B 1 202 ? 13.641 24.281 24.891 1 98 202 TRP B CA 1
ATOM 4532 C C . TRP B 1 202 ? 14.25 23.766 23.594 1 98 202 TRP B C 1
ATOM 4534 O O . TRP B 1 202 ? 14.727 22.625 23.547 1 98 202 TRP B O 1
ATOM 4544 N N . ASP B 1 203 ? 14.234 24.469 22.531 1 97.69 203 ASP B N 1
ATOM 4545 C CA . ASP B 1 203 ? 14.812 24.172 21.219 1 97.69 203 ASP B CA 1
ATOM 4546 C C . ASP B 1 203 ? 14.172 22.922 20.625 1 97.69 203 ASP B C 1
ATOM 4548 O O . ASP B 1 203 ? 14.859 22.078 20.031 1 97.69 203 ASP B O 1
ATOM 4552 N N . LEU B 1 204 ? 12.906 22.766 20.891 1 98.12 204 LEU B N 1
ATOM 4553 C CA . LEU B 1 204 ? 12.164 21.641 20.344 1 98.12 204 LEU B CA 1
ATOM 4554 C C . LEU B 1 204 ? 11.789 21.891 18.875 1 98.12 204 LEU B C 1
ATOM 4556 O O . LEU B 1 204 ? 11.484 23.031 18.5 1 98.12 204 LEU B O 1
ATOM 4560 N N . ARG B 1 205 ? 11.844 20.906 18.078 1 98.31 205 ARG B N 1
ATOM 4561 C CA . ARG B 1 205 ? 11.203 20.953 16.766 1 98.31 205 ARG B CA 1
ATOM 4562 C C . ARG B 1 205 ? 9.695 20.75 16.891 1 98.31 205 ARG B C 1
ATOM 4564 O O . ARG B 1 205 ? 9.234 19.969 17.719 1 98.31 205 ARG B O 1
ATOM 4571 N N . MET B 1 206 ? 8.945 21.469 16.031 1 98.19 206 MET B N 1
ATOM 4572 C CA . MET B 1 206 ? 7.496 21.469 16.203 1 98.19 206 MET B CA 1
ATOM 4573 C C . MET B 1 206 ? 6.789 21.219 14.875 1 98.19 206 MET B C 1
ATOM 4575 O O . MET B 1 206 ? 7.203 21.75 13.844 1 98.19 206 MET B O 1
ATOM 4579 N N . PHE B 1 207 ? 5.816 20.344 14.891 1 98.81 207 PHE B N 1
ATOM 4580 C CA . PHE B 1 207 ? 4.762 20.297 13.883 1 98.81 207 PHE B CA 1
ATOM 4581 C C . PHE B 1 207 ? 3.496 20.969 14.391 1 98.81 207 PHE B C 1
ATOM 4583 O O . PHE B 1 207 ? 2.898 20.531 15.367 1 98.81 207 PHE B O 1
ATOM 4590 N N . ILE B 1 208 ? 3.15 22.031 13.766 1 98.81 208 ILE B N 1
ATOM 4591 C CA . ILE B 1 208 ? 1.88 22.688 14.07 1 98.81 208 ILE B CA 1
ATOM 4592 C C . ILE B 1 208 ? 0.791 22.141 13.148 1 98.81 208 ILE B C 1
ATOM 4594 O O . ILE B 1 208 ? 0.729 22.5 11.969 1 98.81 208 ILE B O 1
ATOM 4598 N N . ASP B 1 209 ? 0.002 21.297 13.672 1 98.56 209 ASP B N 1
ATOM 4599 C CA . ASP B 1 209 ? -1.096 20.734 12.891 1 98.56 209 ASP B CA 1
ATOM 4600 C C . ASP B 1 209 ? -2.336 21.625 12.977 1 98.56 209 ASP B C 1
ATOM 4602 O O . ASP B 1 209 ? -3.021 21.641 14 1 98.56 209 ASP B O 1
ATOM 4606 N N . VAL B 1 210 ? -2.666 22.25 11.914 1 98 210 VAL B N 1
ATOM 4607 C CA . VAL B 1 210 ? -3.756 23.219 11.922 1 98 210 VAL B CA 1
ATOM 4608 C C . VAL B 1 210 ? -5.07 22.516 11.586 1 98 210 VAL B C 1
ATOM 4610 O O . VAL B 1 210 ? -5.215 21.938 10.508 1 98 210 VAL B O 1
ATOM 4613 N N . LYS B 1 211 ? -5.977 22.609 12.492 1 94.12 211 LYS B N 1
ATOM 4614 C CA . LYS B 1 211 ? -7.27 21.938 12.367 1 94.12 211 LYS B CA 1
ATOM 4615 C C . LYS B 1 211 ? -8.367 22.922 11.984 1 94.12 211 LYS B C 1
ATOM 4617 O O . LYS B 1 211 ? -9.523 22.547 11.805 1 94.12 211 LYS B O 1
ATOM 4622 N N . ASP B 1 212 ? -8.008 24.188 11.883 1 91.38 212 ASP B N 1
ATOM 4623 C CA . ASP B 1 212 ? -8.945 25.266 11.617 1 91.38 212 ASP B CA 1
ATOM 4624 C C . ASP B 1 212 ? -8.711 25.875 10.234 1 91.38 212 ASP B C 1
ATOM 4626 O O . ASP B 1 212 ? -7.66 26.469 9.984 1 91.38 212 ASP B O 1
ATOM 4630 N N . ASP B 1 213 ? -9.688 25.875 9.438 1 87.31 213 ASP B N 1
ATOM 4631 C CA . ASP B 1 213 ? -9.531 26.312 8.055 1 87.31 213 ASP B CA 1
ATOM 4632 C C . ASP B 1 213 ? -9.953 27.766 7.879 1 87.31 213 ASP B C 1
ATOM 4634 O O . ASP B 1 213 ? -9.961 28.297 6.762 1 87.31 213 ASP B O 1
ATOM 4638 N N . ARG B 1 214 ? -10.367 28.547 9.023 1 92 214 ARG B N 1
ATOM 4639 C CA . ARG B 1 214 ? -10.727 29.953 8.93 1 92 214 ARG B CA 1
ATOM 4640 C C . ARG B 1 214 ? -9.523 30.797 8.539 1 92 214 ARG B C 1
ATOM 4642 O O . ARG B 1 214 ? -8.398 30.547 8.984 1 92 214 ARG B O 1
ATOM 4649 N N . PRO B 1 215 ? -9.734 31.672 7.723 1 94.06 215 PRO B N 1
ATOM 4650 C CA . PRO B 1 215 ? -8.648 32.5 7.176 1 94.06 215 PRO B CA 1
ATOM 4651 C C . PRO B 1 215 ? -7.82 33.156 8.266 1 94.06 215 PRO B C 1
ATOM 4653 O O . PRO B 1 215 ? -6.617 33.375 8.078 1 94.06 215 PRO B O 1
ATOM 4656 N N . GLU B 1 216 ? -8.367 33.531 9.336 1 96.81 216 GLU B N 1
ATOM 4657 C CA . GLU B 1 216 ? -7.68 34.188 10.438 1 96.81 216 GLU B CA 1
ATOM 4658 C C . GLU B 1 216 ? -6.52 33.344 10.953 1 96.81 216 GLU B C 1
ATOM 4660 O O . GLU B 1 216 ? -5.555 33.906 11.5 1 96.81 216 GLU B O 1
ATOM 4665 N N . THR B 1 217 ? -6.691 32.094 10.773 1 97.69 217 THR B N 1
ATOM 4666 C CA . THR B 1 217 ? -5.668 31.188 11.273 1 97.69 217 THR B CA 1
ATOM 4667 C C . THR B 1 217 ? -4.332 31.438 10.586 1 97.69 217 THR B C 1
ATOM 4669 O O . THR B 1 217 ? -3.273 31.297 11.195 1 97.69 217 THR B O 1
ATOM 4672 N N . VAL B 1 218 ? -4.355 31.828 9.305 1 98.25 218 VAL B N 1
ATOM 4673 C CA . VAL B 1 218 ? -3.141 32.156 8.555 1 98.25 218 VAL B CA 1
ATOM 4674 C C . VAL B 1 218 ? -2.383 33.281 9.25 1 98.25 218 VAL B C 1
ATOM 4676 O O . VAL B 1 218 ? -1.182 33.156 9.508 1 98.25 218 VAL B O 1
ATOM 4679 N N . ASN B 1 219 ? -3.111 34.281 9.609 1 97.88 219 ASN B N 1
ATOM 4680 C CA . ASN B 1 219 ? -2.498 35.438 10.258 1 97.88 219 ASN B CA 1
ATOM 4681 C C . ASN B 1 219 ? -1.922 35.062 11.625 1 97.88 219 ASN B C 1
ATOM 4683 O O . ASN B 1 219 ? -0.872 35.594 12.023 1 97.88 219 ASN B O 1
ATOM 4687 N N . VAL B 1 220 ? -2.605 34.25 12.305 1 98.25 220 VAL B N 1
ATOM 4688 C CA . VAL B 1 220 ? -2.158 33.812 13.617 1 98.25 220 VAL B CA 1
ATOM 4689 C C . VAL B 1 220 ? -0.797 33.125 13.5 1 98.25 220 VAL B C 1
ATOM 4691 O O . VAL B 1 220 ? 0.122 33.406 14.266 1 98.25 220 VAL B O 1
ATOM 4694 N N . VAL B 1 221 ? -0.668 32.25 12.555 1 98.62 221 VAL B N 1
ATOM 4695 C CA . VAL B 1 221 ? 0.574 31.516 12.344 1 98.62 221 VAL B CA 1
ATOM 4696 C C . VAL B 1 221 ? 1.681 32.469 11.922 1 98.62 221 VAL B C 1
ATOM 4698 O O . VAL B 1 221 ? 2.785 32.438 12.477 1 98.62 221 VAL B O 1
ATOM 4701 N N . LEU B 1 222 ? 1.372 33.375 11.008 1 98.5 222 LEU B N 1
ATOM 4702 C CA . LEU B 1 222 ? 2.361 34.312 10.508 1 98.5 222 LEU B CA 1
ATOM 4703 C C . LEU B 1 222 ? 2.867 35.219 11.625 1 98.5 222 LEU B C 1
ATOM 4705 O O . LEU B 1 222 ? 4.066 35.5 11.711 1 98.5 222 LEU B O 1
ATOM 4709 N N . LYS B 1 223 ? 1.976 35.625 12.469 1 98.31 223 LYS B N 1
ATOM 4710 C CA . LYS B 1 223 ? 2.348 36.469 13.586 1 98.31 223 LYS B CA 1
ATOM 4711 C C . LYS B 1 223 ? 3.303 35.75 14.539 1 98.31 223 LYS B C 1
ATOM 4713 O O . LYS B 1 223 ? 4.203 36.375 15.109 1 98.31 223 LYS B O 1
ATOM 4718 N N . MET B 1 224 ? 3.057 34.5 14.758 1 98.38 224 MET B N 1
ATOM 4719 C CA . MET B 1 224 ? 3.938 33.719 15.633 1 98.38 224 MET B CA 1
ATOM 4720 C C . MET B 1 224 ? 5.344 33.656 15.055 1 98.38 224 MET B C 1
ATOM 4722 O O . MET B 1 224 ? 6.332 33.75 15.789 1 98.38 224 MET B O 1
ATOM 4726 N N . TYR B 1 225 ? 5.469 33.469 13.742 1 98.44 225 TYR B N 1
ATOM 4727 C CA . TYR B 1 225 ? 6.777 33.438 13.102 1 98.44 225 TYR B CA 1
ATOM 4728 C C . TYR B 1 225 ? 7.48 34.781 13.227 1 98.44 225 TYR B C 1
ATOM 4730 O O . TYR B 1 225 ? 8.703 34.844 13.359 1 98.44 225 TYR B O 1
ATOM 4738 N N . GLU B 1 226 ? 6.727 35.875 13.133 1 98.31 226 GLU B N 1
ATOM 4739 C CA . GLU B 1 226 ? 7.285 37.188 13.305 1 98.31 226 GLU B CA 1
ATOM 4740 C C . GLU B 1 226 ? 7.805 37.406 14.727 1 98.31 226 GLU B C 1
ATOM 4742 O O . GLU B 1 226 ? 8.891 37.969 14.922 1 98.31 226 GLU B O 1
ATOM 4747 N N . LYS B 1 227 ? 7.059 36.938 15.602 1 98.38 227 LYS B N 1
ATOM 4748 C CA . LYS B 1 227 ? 7.387 37.125 17.016 1 98.38 227 LYS B CA 1
ATOM 4749 C C . LYS B 1 227 ? 8.523 36.219 17.453 1 98.38 227 LYS B C 1
ATOM 4751 O O . LYS B 1 227 ? 9.352 36.594 18.281 1 98.38 227 LYS B O 1
ATOM 4756 N N . TYR B 1 228 ? 8.586 35.031 16.953 1 98.5 228 TYR B N 1
ATOM 4757 C CA . TYR B 1 228 ? 9.594 34.031 17.297 1 98.5 228 TYR B CA 1
ATOM 4758 C C . TYR B 1 228 ? 10.336 33.531 16.062 1 98.5 228 TYR B C 1
ATOM 4760 O O . TYR B 1 228 ? 10.078 32.438 15.562 1 98.5 228 TYR B O 1
ATOM 4768 N N . PRO B 1 229 ? 11.359 34.156 15.656 1 97.94 229 PRO B N 1
ATOM 4769 C CA . PRO B 1 229 ? 12.055 33.875 14.398 1 97.94 229 PRO B CA 1
ATOM 4770 C C . PRO B 1 229 ? 12.711 32.5 14.406 1 97.94 229 PRO B C 1
ATOM 4772 O O . PRO B 1 229 ? 12.961 31.922 13.336 1 97.94 229 PRO B O 1
ATOM 4775 N N . LYS B 1 230 ? 12.961 31.953 15.547 1 98.06 230 LYS B N 1
ATOM 4776 C CA . LYS B 1 230 ? 13.555 30.625 15.641 1 98.06 230 LYS B CA 1
ATOM 4777 C C . LYS B 1 230 ? 12.648 29.578 15.016 1 98.06 230 LYS B C 1
ATOM 4779 O O . LYS B 1 230 ? 13.109 28.484 14.648 1 98.06 230 LYS B O 1
ATOM 4784 N N . MET B 1 231 ? 11.438 29.922 14.867 1 98.5 231 MET B N 1
ATOM 4785 C CA . MET B 1 231 ? 10.461 28.984 14.305 1 98.5 231 MET B CA 1
ATOM 4786 C C . MET B 1 231 ? 10.805 28.641 12.859 1 98.5 231 MET B C 1
ATOM 4788 O O . MET B 1 231 ? 10.531 27.531 12.398 1 98.5 231 MET B O 1
ATOM 4792 N N . TYR B 1 232 ? 11.508 29.516 12.141 1 97.88 232 TYR B N 1
ATOM 4793 C CA . TYR B 1 232 ? 11.891 29.266 10.758 1 97.88 232 TYR B CA 1
ATOM 4794 C C . TYR B 1 232 ? 12.852 28.078 10.672 1 97.88 232 TYR B C 1
ATOM 4796 O O . TYR B 1 232 ? 12.953 27.438 9.625 1 97.88 232 TYR B O 1
ATOM 4804 N N . LYS B 1 233 ? 13.445 27.75 11.781 1 97.62 233 LYS B N 1
ATOM 4805 C CA . LYS B 1 233 ? 14.461 26.688 11.773 1 97.62 233 LYS B CA 1
ATOM 4806 C C . LYS B 1 233 ? 13.992 25.469 12.562 1 97.62 233 LYS B C 1
ATOM 4808 O O . LYS B 1 233 ? 14.68 24.453 12.617 1 97.62 233 LYS B O 1
ATOM 4813 N N . ARG B 1 234 ? 12.797 25.578 13.156 1 98.38 234 ARG B N 1
ATOM 4814 C CA . ARG B 1 234 ? 12.43 24.516 14.086 1 98.38 234 ARG B CA 1
ATOM 4815 C C . ARG B 1 234 ? 10.992 24.062 13.859 1 98.38 234 ARG B C 1
ATOM 4817 O O . ARG B 1 234 ? 10.516 23.141 14.516 1 98.38 234 ARG B O 1
ATOM 4824 N N . THR B 1 235 ? 10.328 24.672 12.891 1 98.69 235 THR B N 1
ATOM 4825 C CA . THR B 1 235 ? 8.891 24.453 12.859 1 98.69 235 THR B CA 1
ATOM 4826 C C . THR B 1 235 ? 8.43 24.062 11.461 1 98.69 235 THR B C 1
ATOM 4828 O O . THR B 1 235 ? 8.93 24.594 10.469 1 98.69 235 THR B O 1
ATOM 4831 N N . ILE B 1 236 ? 7.512 23.172 11.367 1 98.75 236 ILE B N 1
ATOM 4832 C CA . ILE B 1 236 ? 6.762 22.812 10.164 1 98.75 236 ILE B CA 1
ATOM 4833 C C . ILE B 1 236 ? 5.27 23.031 10.406 1 98.75 236 ILE B C 1
ATOM 4835 O O . ILE B 1 236 ? 4.727 22.594 11.422 1 98.75 236 ILE B O 1
ATOM 4839 N N . VAL B 1 237 ? 4.656 23.781 9.547 1 98.81 237 VAL B N 1
ATOM 4840 C CA . VAL B 1 237 ? 3.207 23.953 9.609 1 98.81 237 VAL B CA 1
ATOM 4841 C C . VAL B 1 237 ? 2.523 22.859 8.797 1 98.81 237 VAL B C 1
ATOM 4843 O O . VAL B 1 237 ? 2.848 22.656 7.621 1 98.81 237 VAL B O 1
ATOM 4846 N N . SER B 1 238 ? 1.582 22.156 9.406 1 98.62 238 SER B N 1
ATOM 4847 C CA . SER B 1 238 ? 0.958 21 8.781 1 98.62 238 SER B CA 1
ATOM 4848 C C . SER B 1 238 ? -0.559 21.141 8.727 1 98.62 238 SER B C 1
ATOM 4850 O O . SER B 1 238 ? -1.157 21.797 9.586 1 98.62 238 SER B O 1
ATOM 4852 N N . SER B 1 239 ? -1.163 20.562 7.688 1 98.31 239 SER B N 1
ATOM 4853 C CA . SER B 1 239 ? -2.615 20.562 7.539 1 98.31 239 SER B CA 1
ATOM 4854 C C . SER B 1 239 ? -3.064 19.547 6.508 1 98.31 239 SER B C 1
ATOM 4856 O O . SER B 1 239 ? -2.283 19.141 5.645 1 98.31 239 SER B O 1
ATOM 4858 N N . PHE B 1 240 ? -4.293 19.125 6.594 1 96.94 240 PHE B N 1
ATOM 4859 C CA . PHE B 1 240 ? -4.922 18.328 5.547 1 96.94 240 PHE B CA 1
ATOM 4860 C C . PHE B 1 240 ? -5.395 19.203 4.402 1 96.94 240 PHE B C 1
ATOM 4862 O O . PHE B 1 240 ? -5.676 18.719 3.307 1 96.94 240 PHE B O 1
ATOM 4869 N N . ASN B 1 241 ? -5.504 20.469 4.672 1 96.25 241 ASN B N 1
ATOM 4870 C CA . ASN B 1 241 ? -6.055 21.438 3.717 1 96.25 241 ASN B CA 1
ATOM 4871 C C . ASN B 1 241 ? -4.961 22.094 2.889 1 96.25 241 ASN B C 1
ATOM 4873 O O . ASN B 1 241 ? -4.289 23.016 3.359 1 96.25 241 ASN B O 1
ATOM 4877 N N . GLY B 1 242 ? -4.891 21.719 1.651 1 97.31 242 GLY B N 1
ATOM 4878 C CA . GLY B 1 242 ? -3.869 22.234 0.758 1 97.31 242 GLY B CA 1
ATOM 4879 C C . GLY B 1 242 ? -4.02 23.734 0.49 1 97.31 242 GLY B C 1
ATOM 4880 O O . GLY B 1 242 ? -3.027 24.438 0.289 1 97.31 242 GLY B O 1
ATOM 4881 N N . ILE B 1 243 ? -5.203 24.188 0.466 1 96.62 243 ILE B N 1
ATOM 4882 C CA . ILE B 1 243 ? -5.445 25.609 0.208 1 96.62 243 ILE B CA 1
ATOM 4883 C C . ILE B 1 243 ? -4.891 26.438 1.358 1 96.62 243 ILE B C 1
ATOM 4885 O O . ILE B 1 243 ? -4.273 27.484 1.134 1 96.62 243 ILE B O 1
ATOM 4889 N N . PHE B 1 244 ? -5.113 25.984 2.555 1 97.62 244 PHE B N 1
ATOM 4890 C CA . PHE B 1 244 ? -4.551 26.656 3.719 1 97.62 244 PHE B CA 1
ATOM 4891 C C . PHE B 1 244 ? -3.031 26.734 3.617 1 97.62 244 PHE B C 1
ATOM 4893 O O . PHE B 1 244 ? -2.443 27.797 3.816 1 97.62 244 PHE B O 1
ATOM 4900 N N . LEU B 1 245 ? -2.41 25.625 3.309 1 98.56 245 LEU B N 1
ATOM 4901 C CA . LEU B 1 245 ? -0.955 25.578 3.205 1 98.56 245 LEU B CA 1
ATOM 4902 C C . LEU B 1 245 ? -0.454 26.516 2.105 1 98.56 245 LEU B C 1
ATOM 4904 O O . LEU B 1 245 ? 0.562 27.188 2.275 1 98.56 245 LEU B O 1
ATOM 4908 N N . TYR B 1 246 ? -1.164 26.484 1 1 98.31 246 TYR B N 1
ATOM 4909 C CA . TYR B 1 246 ? -0.809 27.375 -0.097 1 98.31 246 TYR B CA 1
ATOM 4910 C C . TYR B 1 246 ? -0.85 28.828 0.351 1 98.31 246 TYR B C 1
ATOM 4912 O O . TYR B 1 246 ? 0.052 29.609 0.034 1 98.31 246 TYR B O 1
ATOM 4920 N N . ASN B 1 247 ? -1.847 29.188 1.1 1 97.94 247 ASN B N 1
ATOM 4921 C CA . ASN B 1 247 ? -1.996 30.562 1.568 1 97.94 247 ASN B CA 1
ATOM 4922 C C . ASN B 1 247 ? -0.881 30.938 2.535 1 97.94 247 ASN B C 1
ATOM 4924 O O . ASN B 1 247 ? -0.39 32.062 2.504 1 97.94 247 ASN B O 1
ATOM 4928 N N . ILE B 1 248 ? -0.531 30.031 3.404 1 98.31 248 ILE B N 1
ATOM 4929 C CA . ILE B 1 248 ? 0.586 30.281 4.312 1 98.31 248 ILE B CA 1
ATOM 4930 C C . ILE B 1 248 ? 1.851 30.562 3.506 1 98.31 248 ILE B C 1
ATOM 4932 O O . ILE B 1 248 ? 2.527 31.578 3.746 1 98.31 248 ILE B O 1
ATOM 4936 N N . ARG B 1 249 ? 2.102 29.781 2.539 1 98.19 249 ARG B N 1
ATOM 4937 C CA . ARG B 1 249 ? 3.352 29.891 1.795 1 98.19 249 ARG B CA 1
ATOM 4938 C C . ARG B 1 249 ? 3.332 31.078 0.839 1 98.19 249 ARG B C 1
ATOM 4940 O O . ARG B 1 249 ? 4.367 31.688 0.581 1 98.19 249 ARG B O 1
ATOM 4947 N N . ARG B 1 250 ? 2.201 31.297 0.312 1 97.5 250 ARG B N 1
ATOM 4948 C CA . ARG B 1 250 ? 2.082 32.5 -0.531 1 97.5 250 ARG B CA 1
ATOM 4949 C C . ARG B 1 250 ? 2.424 33.75 0.249 1 97.5 250 ARG B C 1
ATOM 4951 O O . ARG B 1 250 ? 3.092 34.656 -0.273 1 97.5 250 ARG B O 1
ATOM 4958 N N . ALA B 1 251 ? 1.98 33.781 1.452 1 97.81 251 ALA B N 1
ATOM 4959 C CA . ALA B 1 251 ? 2.252 34.938 2.312 1 97.81 251 ALA B CA 1
ATOM 4960 C C . ALA B 1 251 ? 3.713 34.938 2.752 1 97.81 251 ALA B C 1
ATOM 4962 O O . ALA B 1 251 ? 4.309 36.031 2.893 1 97.81 251 ALA B O 1
ATOM 4963 N N . ASN B 1 252 ? 4.293 33.812 3.051 1 97.88 252 ASN B N 1
ATOM 4964 C CA . ASN B 1 252 ? 5.68 33.688 3.492 1 97.88 252 ASN B CA 1
ATOM 4965 C C . ASN B 1 252 ? 6.312 32.406 2.996 1 97.88 252 ASN B C 1
ATOM 4967 O O . ASN B 1 252 ? 6.262 31.375 3.682 1 97.88 252 ASN B O 1
ATOM 4971 N N . PRO B 1 253 ? 6.93 32.438 1.856 1 97.19 253 PRO B N 1
ATOM 4972 C CA . PRO B 1 253 ? 7.473 31.219 1.217 1 97.19 253 PRO B CA 1
ATOM 4973 C C . PRO B 1 253 ? 8.602 30.594 2.021 1 97.19 253 PRO B C 1
ATOM 4975 O O . PRO B 1 253 ? 9.016 29.469 1.727 1 97.19 253 PRO B O 1
ATOM 4978 N N . ALA B 1 254 ? 9.062 31.234 3.035 1 96.38 254 ALA B N 1
ATOM 4979 C CA . ALA B 1 254 ? 10.141 30.688 3.852 1 96.38 254 ALA B CA 1
ATOM 4980 C C . ALA B 1 254 ? 9.617 29.672 4.855 1 96.38 254 ALA B C 1
ATOM 4982 O O . ALA B 1 254 ? 10.391 28.906 5.445 1 96.38 254 ALA B O 1
ATOM 4983 N N . ILE B 1 255 ? 8.375 29.672 5.098 1 98.12 255 ILE B N 1
ATOM 4984 C CA . ILE B 1 255 ? 7.777 28.75 6.055 1 98.12 255 ILE B CA 1
ATOM 4985 C C . ILE B 1 255 ? 7.723 27.344 5.457 1 98.12 255 ILE B C 1
ATOM 4987 O O . ILE B 1 255 ? 7.242 27.156 4.34 1 98.12 255 ILE B O 1
ATOM 4991 N N . VAL B 1 256 ? 8.312 26.391 6.152 1 98.69 256 VAL B N 1
ATOM 4992 C CA . VAL B 1 256 ? 8.266 25 5.746 1 98.69 256 VAL B CA 1
ATOM 4993 C C . VAL B 1 256 ? 6.922 24.391 6.145 1 98.69 256 VAL B C 1
ATOM 4995 O O . VAL B 1 256 ? 6.469 24.547 7.277 1 98.69 256 VAL B O 1
ATOM 4998 N N . VAL B 1 257 ? 6.254 23.703 5.16 1 98.81 257 VAL B N 1
ATOM 4999 C CA . VAL B 1 257 ? 4.941 23.141 5.453 1 98.81 257 VAL B CA 1
ATOM 5000 C C . VAL B 1 257 ? 4.93 21.656 5.109 1 98.81 257 VAL B C 1
ATOM 5002 O O . VAL B 1 257 ? 5.805 21.172 4.383 1 98.81 257 VAL B O 1
ATOM 5005 N N . SER B 1 258 ? 4.055 20.906 5.715 1 98.81 258 SER B N 1
ATOM 5006 C CA . SER B 1 258 ? 3.764 19.516 5.379 1 98.81 258 SER B CA 1
ATOM 5007 C C . SER B 1 258 ? 2.273 19.297 5.137 1 98.81 258 SER B C 1
ATOM 5009 O O . SER B 1 258 ? 1.438 19.984 5.727 1 98.81 258 SER B O 1
ATOM 5011 N N . MET B 1 259 ? 1.982 18.406 4.266 1 98.75 259 MET B N 1
ATOM 5012 C CA . MET B 1 259 ? 0.589 18.078 3.973 1 98.75 259 MET B CA 1
ATOM 5013 C C . MET B 1 259 ? 0.235 16.703 4.5 1 98.75 259 MET B C 1
ATOM 5015 O O . MET B 1 259 ? 0.958 15.727 4.25 1 98.75 259 MET B O 1
ATOM 5019 N N . ALA B 1 260 ? -0.805 16.625 5.238 1 98.31 260 ALA B N 1
ATOM 5020 C CA . ALA B 1 260 ? -1.287 15.359 5.789 1 98.31 260 ALA B CA 1
ATOM 5021 C C . ALA B 1 260 ? -2.287 14.695 4.844 1 98.31 260 ALA B C 1
ATOM 5023 O O . ALA B 1 260 ? -2.949 15.375 4.055 1 98.31 260 ALA B O 1
ATOM 5024 N N . TRP B 1 261 ? -2.354 13.398 4.934 1 97.56 261 TRP B N 1
ATOM 5025 C CA . TRP B 1 261 ? -3.271 12.664 4.066 1 97.56 261 TRP B CA 1
ATOM 5026 C C . TRP B 1 261 ? -3.713 11.359 4.719 1 97.56 261 TRP B C 1
ATOM 5028 O O . TRP B 1 261 ? -2.926 10.711 5.41 1 97.56 261 TRP B O 1
ATOM 5038 N N . ARG B 1 262 ? -4.941 11.016 4.543 1 96.94 262 ARG B N 1
ATOM 5039 C CA . ARG B 1 262 ? -5.508 9.719 4.922 1 96.94 262 ARG B CA 1
ATOM 5040 C C . ARG B 1 262 ? -6.586 9.289 3.934 1 96.94 262 ARG B C 1
ATOM 5042 O O . ARG B 1 262 ? -7.145 10.117 3.213 1 96.94 262 ARG B O 1
ATOM 5049 N N . PRO B 1 263 ? -6.832 7.957 3.928 1 94.62 263 PRO B N 1
ATOM 5050 C CA . PRO B 1 263 ? -7.957 7.512 3.1 1 94.62 263 PRO B CA 1
ATOM 5051 C C . PRO B 1 263 ? -9.305 8.039 3.596 1 94.62 263 PRO B C 1
ATOM 5053 O O . PRO B 1 263 ? -9.484 8.242 4.801 1 94.62 263 PRO B O 1
ATOM 5056 N N . LEU B 1 264 ? -10.227 8.344 2.658 1 96 264 LEU B N 1
ATOM 5057 C CA . LEU B 1 264 ? -11.625 8.664 2.916 1 96 264 LEU B CA 1
ATOM 5058 C C . LEU B 1 264 ? -11.758 9.945 3.732 1 96 264 LEU B C 1
ATOM 5060 O O . LEU B 1 264 ? -12.617 10.047 4.605 1 96 264 LEU B O 1
ATOM 5064 N N . TYR B 1 265 ? -10.82 10.844 3.521 1 96 265 TYR B N 1
ATOM 5065 C CA . TYR B 1 265 ? -10.836 12.102 4.254 1 96 265 TYR B CA 1
ATOM 5066 C C . TYR B 1 265 ? -12.078 12.922 3.91 1 96 265 TYR B C 1
ATOM 5068 O O . TYR B 1 265 ? -12.656 13.578 4.777 1 96 265 TYR B O 1
ATOM 5076 N N . MET B 1 266 ? -12.539 12.883 2.641 1 95 266 MET B N 1
ATOM 5077 C CA . MET B 1 266 ? -13.664 13.703 2.193 1 95 266 MET B CA 1
ATOM 5078 C C . MET B 1 266 ? -14.992 13.047 2.551 1 95 266 MET B C 1
ATOM 5080 O O . MET B 1 266 ? -16 13.734 2.715 1 95 266 MET B O 1
ATOM 5084 N N . SER B 1 267 ? -14.992 11.719 2.754 1 95.62 267 SER B N 1
ATOM 5085 C CA . SER B 1 267 ? -16.266 11.023 2.914 1 95.62 267 SER B CA 1
ATOM 5086 C C . SER B 1 267 ? -16.5 10.641 4.371 1 95.62 267 SER B C 1
ATOM 5088 O O . SER B 1 267 ? -17.656 10.453 4.789 1 95.62 267 SER B O 1
ATOM 5090 N N . CYS B 1 268 ? -15.406 10.562 5.094 1 95.5 268 CYS B N 1
ATOM 5091 C CA . CYS B 1 268 ? -15.562 10.094 6.469 1 95.5 268 CYS B CA 1
ATOM 5092 C C . CYS B 1 268 ? -14.953 11.078 7.453 1 95.5 268 CYS B C 1
ATOM 5094 O O . CYS B 1 268 ? -13.844 11.57 7.238 1 95.5 268 CYS B O 1
ATOM 5096 N N . LYS B 1 269 ? -15.648 11.289 8.547 1 91.12 269 LYS B N 1
ATOM 5097 C CA . LYS B 1 269 ? -15.148 12.156 9.609 1 91.12 269 LYS B CA 1
ATOM 5098 C C . LYS B 1 269 ? -14.109 11.43 10.461 1 91.12 269 LYS B C 1
ATOM 5100 O O . LYS B 1 269 ? -13.188 12.055 10.984 1 91.12 269 LYS B O 1
ATOM 5105 N N . LYS B 1 270 ? -14.266 10.188 10.633 1 90.25 270 LYS B N 1
ATOM 5106 C CA . LYS B 1 270 ? -13.336 9.305 11.336 1 90.25 270 LYS B CA 1
ATOM 5107 C C . LYS B 1 270 ? -12.961 8.102 10.469 1 90.25 270 LYS B C 1
ATOM 5109 O O . LYS B 1 270 ? -13.836 7.426 9.93 1 90.25 270 LYS B O 1
ATOM 5114 N N . TYR B 1 271 ? -11.711 7.918 10.398 1 92.69 271 TYR B N 1
ATOM 5115 C CA . TYR B 1 271 ? -11.203 6.812 9.602 1 92.69 271 TYR B CA 1
ATOM 5116 C C . TYR B 1 271 ? -10.828 5.629 10.484 1 92.69 271 TYR B C 1
ATOM 5118 O O . TYR B 1 271 ? -10.328 5.809 11.602 1 92.69 271 TYR B O 1
ATOM 5126 N N . SER B 1 272 ? -11.109 4.453 9.922 1 90.19 272 SER B N 1
ATOM 5127 C CA . SER B 1 272 ? -10.664 3.189 10.508 1 90.19 272 SER B CA 1
ATOM 5128 C C . SER B 1 272 ? -10.211 2.211 9.43 1 90.19 272 SER B C 1
ATOM 5130 O O . SER B 1 272 ? -10.648 2.299 8.281 1 90.19 272 SER B O 1
ATOM 5132 N N . LEU B 1 273 ? -9.281 1.401 9.844 1 88.38 273 LEU B N 1
ATOM 5133 C CA . LEU B 1 273 ? -8.82 0.379 8.914 1 88.38 273 LEU B CA 1
ATOM 5134 C C . LEU B 1 273 ? -9.977 -0.496 8.445 1 88.38 273 LEU B C 1
ATOM 5136 O O . LEU B 1 273 ? -10.07 -0.836 7.266 1 88.38 273 LEU B O 1
ATOM 5140 N N . LYS B 1 274 ? -10.797 -0.867 9.406 1 85.94 274 LYS B N 1
ATOM 5141 C CA . LYS B 1 274 ? -12.023 -1.576 9.039 1 85.94 274 LYS B CA 1
ATOM 5142 C C . LYS B 1 274 ? -13.078 -0.613 8.5 1 85.94 274 LYS B C 1
ATOM 5144 O O . LYS B 1 274 ? -13.602 0.22 9.234 1 85.94 274 LYS B O 1
ATOM 5149 N N . GLN B 1 275 ? -13.414 -0.718 7.324 1 81.94 275 GLN B N 1
ATOM 5150 C CA . GLN B 1 275 ? -14.297 0.22 6.637 1 81.94 275 GLN B CA 1
ATOM 5151 C C . GLN B 1 275 ? -15.625 0.354 7.367 1 81.94 275 GLN B C 1
ATOM 5153 O O . GLN B 1 275 ? -16.219 1.436 7.402 1 81.94 275 GLN B O 1
ATOM 5158 N N . ALA B 1 276 ? -16.062 -0.734 7.938 1 83.56 276 ALA B N 1
ATOM 5159 C CA . ALA B 1 276 ? -17.344 -0.739 8.641 1 83.56 276 ALA B CA 1
ATOM 5160 C C . ALA B 1 276 ? -17.312 0.191 9.852 1 83.56 276 ALA B C 1
ATOM 5162 O O . ALA B 1 276 ? -18.344 0.66 10.312 1 83.56 276 ALA B O 1
ATOM 5163 N N . ASP B 1 277 ? -16.109 0.474 10.297 1 88.81 277 ASP B N 1
ATOM 5164 C CA . ASP B 1 277 ? -15.953 1.276 11.508 1 88.81 277 ASP B CA 1
ATOM 5165 C C . ASP B 1 277 ? -15.719 2.746 11.164 1 88.81 277 ASP B C 1
ATOM 5167 O O . ASP B 1 277 ? -15.594 3.584 12.055 1 88.81 277 ASP B O 1
ATOM 5171 N N . CYS B 1 278 ? -15.703 3.059 9.914 1 92.19 278 CYS B N 1
ATOM 5172 C CA . CYS B 1 278 ? -15.578 4.457 9.516 1 92.19 278 CYS B CA 1
ATOM 5173 C C . CYS B 1 278 ? -16.875 5.215 9.75 1 92.19 278 CYS B C 1
ATOM 5175 O O . CYS B 1 278 ? -17.969 4.641 9.648 1 92.19 278 CYS B O 1
ATOM 5177 N N . VAL B 1 279 ? -16.75 6.48 10.109 1 92.75 279 VAL B N 1
ATOM 5178 C CA . VAL B 1 279 ? -17.938 7.312 10.336 1 92.75 279 VAL B CA 1
ATOM 5179 C C . VAL B 1 279 ? -18.062 8.336 9.211 1 92.75 279 VAL B C 1
ATOM 5181 O O . VAL B 1 279 ? -17.281 9.273 9.117 1 92.75 279 VAL B O 1
ATOM 5184 N N . PRO B 1 280 ? -19.141 8.164 8.422 1 94.12 280 PRO B N 1
ATOM 5185 C CA . PRO B 1 280 ? -19.312 9.086 7.301 1 94.12 280 PRO B CA 1
ATOM 5186 C C . PRO B 1 280 ? -19.797 10.469 7.738 1 94.12 280 PRO B C 1
ATOM 5188 O O . PRO B 1 280 ? -20.375 10.609 8.812 1 94.12 280 PRO B O 1
ATOM 5191 N N . TYR B 1 281 ? -19.484 11.516 6.941 1 93 281 TYR B N 1
ATOM 5192 C CA . TYR B 1 281 ? -20.016 12.852 7.176 1 93 281 TYR B CA 1
ATOM 5193 C C . TYR B 1 281 ? -21.531 12.883 7.004 1 93 281 TYR B C 1
ATOM 5195 O O . TYR B 1 281 ? -22.234 13.578 7.742 1 93 281 TYR B O 1
ATOM 5203 N N . SER B 1 282 ? -22.016 12.133 5.996 1 92.44 282 SER B N 1
ATOM 5204 C CA . SER B 1 282 ? -23.438 12.102 5.672 1 92.44 282 SER B CA 1
ATOM 5205 C C . SER B 1 282 ? -23.906 10.672 5.41 1 92.44 282 SER B C 1
ATOM 5207 O O . SER B 1 282 ? -23.188 9.867 4.82 1 92.44 282 SER B O 1
ATOM 5209 N N . THR B 1 283 ? -25.094 10.453 5.824 1 90.69 283 THR B N 1
ATOM 5210 C CA . THR B 1 283 ? -25.688 9.148 5.555 1 90.69 283 THR B CA 1
ATOM 5211 C C . THR B 1 283 ? -26.578 9.211 4.316 1 90.69 283 THR B C 1
ATOM 5213 O O . THR B 1 283 ? -27.094 8.188 3.867 1 90.69 283 THR B O 1
ATOM 5216 N N . PHE B 1 284 ? -26.734 10.461 3.846 1 93.81 284 PHE B N 1
ATOM 5217 C CA . PHE B 1 284 ? -27.469 10.625 2.59 1 93.81 284 PHE B CA 1
ATOM 5218 C C . PHE B 1 284 ? -26.656 10.062 1.426 1 93.81 284 PHE B C 1
ATOM 5220 O O . PHE B 1 284 ? -25.594 10.578 1.089 1 93.81 284 PHE B O 1
ATOM 5227 N N . ILE B 1 285 ? -27.172 9.102 0.758 1 90.12 285 ILE B N 1
ATOM 5228 C CA . ILE B 1 285 ? -26.422 8.266 -0.18 1 90.12 285 ILE B CA 1
ATOM 5229 C C . ILE B 1 285 ? -25.844 9.125 -1.297 1 90.12 285 ILE B C 1
ATOM 5231 O O . ILE B 1 285 ? -24.656 9.039 -1.602 1 90.12 285 ILE B O 1
ATOM 5235 N N . PRO B 1 286 ? -26.609 9.961 -1.948 1 89.38 286 PRO B N 1
ATOM 5236 C CA . PRO B 1 286 ? -26.016 10.781 -3.012 1 89.38 286 PRO B CA 1
ATOM 5237 C C . PRO B 1 286 ? -24.891 11.68 -2.51 1 89.38 286 PRO B C 1
ATOM 5239 O O . PRO B 1 286 ? -23.875 11.836 -3.189 1 89.38 286 PRO B O 1
ATOM 5242 N N . ALA B 1 287 ? -25.094 12.234 -1.365 1 92.5 287 ALA B N 1
ATOM 5243 C CA . ALA B 1 287 ? -24.047 13.07 -0.786 1 92.5 287 ALA B CA 1
ATOM 5244 C C . ALA B 1 287 ? -22.797 12.258 -0.49 1 92.5 287 ALA B C 1
ATOM 5246 O O . ALA B 1 287 ? -21.672 12.727 -0.72 1 92.5 287 ALA B O 1
ATOM 5247 N N . HIS B 1 288 ? -23.016 11.109 -0.022 1 92.69 288 HIS B N 1
ATOM 5248 C CA . HIS B 1 288 ? -21.891 10.227 0.267 1 92.69 288 HIS B CA 1
ATOM 5249 C C . HIS B 1 288 ? -21.172 9.828 -1.012 1 92.69 288 HIS B C 1
ATOM 5251 O O . HIS B 1 288 ? -19.938 9.766 -1.036 1 92.69 288 HIS B O 1
ATOM 5257 N N . CYS B 1 289 ? -21.891 9.625 -2.039 1 87.81 289 CYS B N 1
ATOM 5258 C CA . CYS B 1 289 ? -21.297 9.266 -3.318 1 87.81 289 CYS B CA 1
ATOM 5259 C C . CYS B 1 289 ? -20.422 10.398 -3.859 1 87.81 289 CYS B C 1
ATOM 5261 O O . CYS B 1 289 ? -19.328 10.156 -4.363 1 87.81 289 CYS B O 1
ATOM 5263 N N . VAL B 1 290 ? -20.953 11.523 -3.732 1 89.12 290 VAL B N 1
ATOM 5264 C CA . VAL B 1 290 ? -20.188 12.688 -4.18 1 89.12 290 VAL B CA 1
ATOM 5265 C C . VAL B 1 290 ? -18.906 12.812 -3.357 1 89.12 290 VAL B C 1
ATOM 5267 O O . VAL B 1 290 ? -17.828 13.07 -3.906 1 89.12 290 VAL B O 1
ATOM 5270 N N . ALA B 1 291 ? -19 12.617 -2.076 1 93.56 291 ALA B N 1
ATOM 5271 C CA . ALA B 1 291 ? -17.828 12.695 -1.194 1 93.56 291 ALA B CA 1
ATOM 5272 C C . ALA B 1 291 ? -16.797 11.633 -1.553 1 93.56 291 ALA B C 1
ATOM 5274 O O . ALA B 1 291 ? -15.594 11.891 -1.512 1 93.56 291 ALA B O 1
ATOM 5275 N N . ARG B 1 292 ? -17.266 10.531 -1.932 1 91 292 ARG B N 1
ATOM 5276 C CA . ARG B 1 292 ? -16.359 9.453 -2.346 1 91 292 ARG B CA 1
ATOM 5277 C C . ARG B 1 292 ? -15.633 9.82 -3.635 1 91 292 ARG B C 1
ATOM 5279 O O . ARG B 1 292 ? -14.453 9.508 -3.793 1 91 292 ARG B O 1
ATOM 5286 N N . LEU B 1 293 ? -16.406 10.375 -4.508 1 85.31 293 LEU B N 1
ATOM 5287 C CA . LEU B 1 293 ? -15.781 10.859 -5.734 1 85.31 293 LEU B CA 1
ATOM 5288 C C . LEU B 1 293 ? -14.711 11.898 -5.418 1 85.31 293 LEU B C 1
ATOM 5290 O O . LEU B 1 293 ? -13.617 11.867 -5.996 1 85.31 293 LEU B O 1
ATOM 5294 N N . MET B 1 294 ? -15 12.758 -4.48 1 91.19 294 MET B N 1
ATOM 5295 C CA . MET B 1 294 ? -14.039 13.781 -4.086 1 91.19 294 MET B CA 1
ATOM 5296 C C . MET B 1 294 ? -12.805 13.164 -3.447 1 91.19 294 MET B C 1
ATOM 5298 O O . MET B 1 294 ? -11.695 13.68 -3.598 1 91.19 294 MET B O 1
ATOM 5302 N N . ASP B 1 295 ? -13.008 12.078 -2.74 1 94.12 295 ASP B N 1
ATOM 5303 C CA . ASP B 1 295 ? -11.859 11.352 -2.195 1 94.12 295 ASP B CA 1
ATOM 5304 C C . ASP B 1 295 ? -10.891 10.945 -3.303 1 94.12 295 ASP B C 1
ATOM 5306 O O . ASP B 1 295 ? -9.68 11.117 -3.16 1 94.12 295 ASP B O 1
ATOM 5310 N N . HIS B 1 296 ? -11.43 10.477 -4.387 1 89.31 296 HIS B N 1
ATOM 5311 C CA . HIS B 1 296 ? -10.594 10.062 -5.512 1 89.31 296 HIS B CA 1
ATOM 5312 C C . HIS B 1 296 ? -9.883 11.258 -6.137 1 89.31 296 HIS B C 1
ATOM 5314 O O . HIS B 1 296 ? -8.688 11.188 -6.422 1 89.31 296 HIS B O 1
ATOM 5320 N N . VAL B 1 297 ? -10.602 12.312 -6.289 1 87.12 297 VAL B N 1
ATOM 5321 C CA . VAL B 1 297 ? -10.07 13.508 -6.926 1 87.12 297 VAL B CA 1
ATOM 5322 C C . VAL B 1 297 ? -8.953 14.102 -6.062 1 87.12 297 VAL B C 1
ATOM 5324 O O . VAL B 1 297 ? -7.863 14.383 -6.559 1 87.12 297 VAL B O 1
ATOM 5327 N N . THR B 1 298 ? -9.211 14.266 -4.805 1 93.31 298 THR B N 1
ATOM 5328 C CA . THR B 1 298 ? -8.242 14.906 -3.922 1 93.31 298 THR B CA 1
ATOM 5329 C C . THR B 1 298 ? -7.004 14.031 -3.744 1 93.31 298 THR B C 1
ATOM 5331 O O . THR B 1 298 ? -5.891 14.539 -3.607 1 93.31 298 THR B O 1
ATOM 5334 N N . THR B 1 299 ? -7.25 12.703 -3.736 1 94.44 299 THR B N 1
ATOM 5335 C CA . THR B 1 299 ? -6.113 11.797 -3.676 1 94.44 299 THR B CA 1
ATOM 5336 C C . THR B 1 299 ? -5.219 11.969 -4.902 1 94.44 299 THR B C 1
ATOM 5338 O O . THR B 1 299 ? -3.992 12.031 -4.777 1 94.44 299 THR B O 1
ATOM 5341 N N . TRP B 1 300 ? -5.816 12.062 -6.023 1 90.94 300 TRP B N 1
ATOM 5342 C CA . TRP B 1 300 ? -5.062 12.25 -7.258 1 90.94 300 TRP B CA 1
ATOM 5343 C C . TRP B 1 300 ? -4.312 13.578 -7.238 1 90.94 300 TRP B C 1
ATOM 5345 O O . TRP B 1 300 ? -3.129 13.641 -7.586 1 90.94 300 TRP B O 1
ATOM 5355 N N . LEU B 1 301 ? -4.938 14.633 -6.832 1 92.12 301 LEU B N 1
ATOM 5356 C CA . LEU B 1 301 ? -4.316 15.953 -6.746 1 92.12 301 LEU B CA 1
ATOM 5357 C C . LEU B 1 301 ? -3.158 15.945 -5.758 1 92.12 301 LEU B C 1
ATOM 5359 O O . LEU B 1 301 ? -2.113 16.547 -6.016 1 92.12 301 LEU B O 1
ATOM 5363 N N . PHE B 1 302 ? -3.367 15.273 -4.672 1 96.5 302 PHE B N 1
ATOM 5364 C CA . PHE B 1 302 ? -2.342 15.156 -3.641 1 96.5 302 PHE B CA 1
ATOM 5365 C C . PHE B 1 302 ? -1.083 14.508 -4.203 1 96.5 302 PHE B C 1
ATOM 5367 O O . PHE B 1 302 ? 0.025 15.008 -3.994 1 96.5 302 PHE B O 1
ATOM 5374 N N . ASN B 1 303 ? -1.279 13.523 -5.008 1 94.19 303 ASN B N 1
ATOM 5375 C CA . ASN B 1 303 ? -0.16 12.719 -5.488 1 94.19 303 ASN B CA 1
ATOM 5376 C C . ASN B 1 303 ? 0.522 13.375 -6.691 1 94.19 303 ASN B C 1
ATOM 5378 O O . ASN B 1 303 ? 1.718 13.18 -6.914 1 94.19 303 ASN B O 1
ATOM 5382 N N . HIS B 1 304 ? -0.212 14.266 -7.438 1 92.12 304 HIS B N 1
ATOM 5383 C CA . HIS B 1 304 ? 0.333 14.578 -8.75 1 92.12 304 HIS B CA 1
ATOM 5384 C C . HIS B 1 304 ? 0.501 16.094 -8.93 1 92.12 304 HIS B C 1
ATOM 5386 O O . HIS B 1 304 ? 1.269 16.531 -9.781 1 92.12 304 HIS B O 1
ATOM 5392 N N . ILE B 1 305 ? -0.216 16.859 -8.133 1 93.25 305 ILE B N 1
ATOM 5393 C CA . ILE B 1 305 ? -0.243 18.297 -8.453 1 93.25 305 ILE B CA 1
ATOM 5394 C C . ILE B 1 305 ? 0.147 19.094 -7.215 1 93.25 305 ILE B C 1
ATOM 5396 O O . ILE B 1 305 ? 0.863 20.094 -7.32 1 93.25 305 ILE B O 1
ATOM 5400 N N . ALA B 1 306 ? -0.262 18.734 -6.055 1 96.5 306 ALA B N 1
ATOM 5401 C CA . ALA B 1 306 ? -0.214 19.547 -4.836 1 96.5 306 ALA B CA 1
ATOM 5402 C C . ALA B 1 306 ? 1.212 20 -4.539 1 96.5 306 ALA B C 1
ATOM 5404 O O . ALA B 1 306 ? 1.444 21.172 -4.23 1 96.5 306 ALA B O 1
ATOM 5405 N N . HIS B 1 307 ? 2.107 19.047 -4.656 1 97.12 307 HIS B N 1
ATOM 5406 C CA . HIS B 1 307 ? 3.488 19.391 -4.34 1 97.12 307 HIS B CA 1
ATOM 5407 C C . HIS B 1 307 ? 4.016 20.469 -5.289 1 97.12 307 HIS B C 1
ATOM 5409 O O . HIS B 1 307 ? 4.75 21.375 -4.867 1 97.12 307 HIS B O 1
ATOM 5415 N N . HIS B 1 308 ? 3.639 20.422 -6.555 1 94.62 308 HIS B N 1
ATOM 5416 C CA . HIS B 1 308 ? 4.102 21.391 -7.551 1 94.62 308 HIS B CA 1
ATOM 5417 C C . HIS B 1 308 ? 3.564 22.781 -7.266 1 94.62 308 HIS B C 1
ATOM 5419 O O . HIS B 1 308 ? 4.25 23.781 -7.516 1 94.62 308 HIS B O 1
ATOM 5425 N N . LEU B 1 309 ? 2.449 22.797 -6.73 1 95.62 309 LEU B N 1
ATOM 5426 C CA . LEU B 1 309 ? 1.795 24.078 -6.5 1 95.62 309 LEU B CA 1
ATOM 5427 C C . LEU B 1 309 ? 2.219 24.672 -5.16 1 95.62 309 LEU B C 1
ATOM 5429 O O . LEU B 1 309 ? 2.561 25.859 -5.082 1 95.62 309 LEU B O 1
ATOM 5433 N N . ILE B 1 310 ? 2.246 23.891 -4.098 1 97.94 310 ILE B N 1
ATOM 5434 C CA . ILE B 1 310 ? 2.414 24.375 -2.732 1 97.94 310 ILE B CA 1
ATOM 5435 C C . ILE B 1 310 ? 3.893 24.359 -2.357 1 97.94 310 ILE B C 1
ATOM 5437 O O . ILE B 1 310 ? 4.348 25.188 -1.57 1 97.94 310 ILE B O 1
ATOM 5441 N N . GLY B 1 311 ? 4.625 23.391 -2.84 1 97.75 311 GLY B N 1
ATOM 5442 C CA . GLY B 1 311 ? 6.035 23.25 -2.514 1 97.75 311 GLY B CA 1
ATOM 5443 C C . GLY B 1 311 ? 6.273 22.781 -1.092 1 97.75 311 GLY B C 1
ATOM 5444 O O . GLY B 1 311 ? 7.18 23.281 -0.416 1 97.75 311 GLY B O 1
ATOM 5445 N N . PHE B 1 312 ? 5.414 21.875 -0.589 1 98.5 312 PHE B N 1
ATOM 5446 C CA . PHE B 1 312 ? 5.629 21.359 0.762 1 98.5 312 PHE B CA 1
ATOM 5447 C C . PHE B 1 312 ? 6.844 20.453 0.811 1 98.5 312 PHE B C 1
ATOM 5449 O O . PHE B 1 312 ? 7.203 19.828 -0.194 1 98.5 312 PHE B O 1
ATOM 5456 N N . SER B 1 313 ? 7.445 20.312 2.008 1 98.44 313 SER B N 1
ATOM 5457 C CA . SER B 1 313 ? 8.711 19.594 2.168 1 98.44 313 SER B CA 1
ATOM 5458 C C . SER B 1 313 ? 8.5 18.234 2.795 1 98.44 313 SER B C 1
ATOM 5460 O O . SER B 1 313 ? 9.398 17.391 2.779 1 98.44 313 SER B O 1
ATOM 5462 N N . ALA B 1 314 ? 7.324 18.016 3.303 1 98.62 314 ALA B N 1
ATOM 5463 C CA . ALA B 1 314 ? 7.031 16.734 3.967 1 98.62 314 ALA B CA 1
ATOM 5464 C C . ALA B 1 314 ? 5.562 16.359 3.809 1 98.62 314 ALA B C 1
ATOM 5466 O O . ALA B 1 314 ? 4.723 17.219 3.521 1 98.62 314 ALA B O 1
ATOM 5467 N N . VAL B 1 315 ? 5.336 15.062 3.9 1 98.75 315 VAL B N 1
ATOM 5468 C CA . VAL B 1 315 ? 3.967 14.562 3.953 1 98.75 315 VAL B CA 1
ATOM 5469 C C . VAL B 1 315 ? 3.787 13.68 5.184 1 98.75 315 VAL B C 1
ATOM 5471 O O . VAL B 1 315 ? 4.703 12.945 5.57 1 98.75 315 VAL B O 1
ATOM 5474 N N . LEU B 1 316 ? 2.705 13.859 5.809 1 98.81 316 LEU B N 1
ATOM 5475 C CA . LEU B 1 316 ? 2.264 13 6.898 1 98.81 316 LEU B CA 1
ATOM 5476 C C . LEU B 1 316 ? 1.164 12.047 6.434 1 98.81 316 LEU B C 1
ATOM 5478 O O . LEU B 1 316 ? 0.027 12.477 6.211 1 98.81 316 LEU B O 1
ATOM 5482 N N . ILE B 1 317 ? 1.479 10.742 6.359 1 98.38 317 ILE B N 1
ATOM 5483 C CA . ILE B 1 317 ? 0.542 9.82 5.73 1 98.38 317 ILE B CA 1
ATOM 5484 C C . ILE B 1 317 ? 0.091 8.773 6.742 1 98.38 317 ILE B C 1
ATOM 5486 O O . ILE B 1 317 ? 0.896 8.281 7.543 1 98.38 317 ILE B O 1
ATOM 5490 N N . CYS B 1 318 ? -1.204 8.461 6.656 1 97.5 318 CYS B N 1
ATOM 5491 C CA . CYS B 1 318 ? -1.756 7.375 7.465 1 97.5 318 CYS B CA 1
ATOM 5492 C C . CYS B 1 318 ? -0.948 6.094 7.285 1 97.5 318 CYS B C 1
ATOM 5494 O O . CYS B 1 318 ? -0.693 5.668 6.156 1 97.5 318 CYS B O 1
ATOM 5496 N N . LYS B 1 319 ? -0.62 5.477 8.328 1 95.88 319 LYS B N 1
ATOM 5497 C CA . LYS B 1 319 ? 0.272 4.32 8.344 1 95.88 319 LYS B CA 1
ATOM 5498 C C . LYS B 1 319 ? -0.33 3.15 7.574 1 95.88 319 LYS B C 1
ATOM 5500 O O . LYS B 1 319 ? 0.398 2.299 7.059 1 95.88 319 LYS B O 1
ATOM 5505 N N . ASP B 1 320 ? -1.621 3.096 7.441 1 93.56 320 ASP B N 1
ATOM 5506 C CA . ASP B 1 320 ? -2.336 1.935 6.922 1 93.56 320 ASP B CA 1
ATOM 5507 C C . ASP B 1 320 ? -2.15 1.81 5.41 1 93.56 320 ASP B C 1
ATOM 5509 O O . ASP B 1 320 ? -2.504 0.788 4.816 1 93.56 320 ASP B O 1
ATOM 5513 N N . ILE B 1 321 ? -1.536 2.789 4.781 1 94.31 321 ILE B N 1
ATOM 5514 C CA . ILE B 1 321 ? -1.481 2.75 3.322 1 94.31 321 ILE B CA 1
ATOM 5515 C C . ILE B 1 321 ? -0.052 3.008 2.854 1 94.31 321 ILE B C 1
ATOM 5517 O O . ILE B 1 321 ? 0.177 3.309 1.679 1 94.31 321 ILE B O 1
ATOM 5521 N N . ILE B 1 322 ? 0.889 2.941 3.719 1 96.31 322 ILE B N 1
ATOM 5522 C CA . ILE B 1 322 ? 2.275 3.201 3.352 1 96.31 322 ILE B CA 1
ATOM 5523 C C . ILE B 1 322 ? 2.943 1.902 2.904 1 96.31 322 ILE B C 1
ATOM 5525 O O . ILE B 1 322 ? 2.896 0.896 3.615 1 96.31 322 ILE B O 1
ATOM 5529 N N . THR B 1 323 ? 3.492 1.941 1.758 1 94.19 323 THR B N 1
ATOM 5530 C CA . THR B 1 323 ? 4.27 0.845 1.194 1 94.19 323 THR B CA 1
ATOM 5531 C C . THR B 1 323 ? 5.68 1.312 0.83 1 94.19 323 THR B C 1
ATOM 5533 O O . THR B 1 323 ? 5.961 2.512 0.838 1 94.19 323 THR B O 1
ATOM 5536 N N . PRO B 1 324 ? 6.582 0.32 0.568 1 93.38 324 PRO B N 1
ATOM 5537 C CA . PRO B 1 324 ? 7.887 0.728 0.044 1 93.38 324 PRO B CA 1
ATOM 5538 C C . PRO B 1 324 ? 7.777 1.593 -1.209 1 93.38 324 PRO B C 1
ATOM 5540 O O . PRO B 1 324 ? 8.531 2.559 -1.365 1 93.38 324 PRO B O 1
ATOM 5543 N N . GLU B 1 325 ? 6.836 1.286 -2 1 91.94 325 GLU B N 1
ATOM 5544 C CA . GLU B 1 325 ? 6.633 2.07 -3.215 1 91.94 325 GLU B CA 1
ATOM 5545 C C . GLU B 1 325 ? 6.242 3.508 -2.887 1 91.94 325 GLU B C 1
ATOM 5547 O O . GLU B 1 325 ? 6.734 4.449 -3.51 1 91.94 325 GLU B O 1
ATOM 5552 N N . THR B 1 326 ? 5.387 3.668 -1.866 1 94.38 326 THR B N 1
ATOM 5553 C CA . THR B 1 326 ? 4.973 5 -1.438 1 94.38 326 THR B CA 1
ATOM 5554 C C . THR B 1 326 ? 6.172 5.816 -0.966 1 94.38 326 THR B C 1
ATOM 5556 O O . THR B 1 326 ? 6.312 6.988 -1.317 1 94.38 326 THR B O 1
ATOM 5559 N N . VAL B 1 327 ? 6.992 5.191 -0.257 1 95.69 327 VAL B N 1
ATOM 5560 C CA . VAL B 1 327 ? 8.172 5.848 0.303 1 95.69 327 VAL B CA 1
ATOM 5561 C C . VAL B 1 327 ? 9.086 6.32 -0.826 1 95.69 327 VAL B C 1
ATOM 5563 O O . VAL B 1 327 ? 9.516 7.477 -0.844 1 95.69 327 VAL B O 1
ATOM 5566 N N . LEU B 1 328 ? 9.305 5.5 -1.787 1 92.81 328 LEU B N 1
ATOM 5567 C CA . LEU B 1 328 ? 10.219 5.832 -2.877 1 92.81 328 LEU B CA 1
ATOM 5568 C C . LEU B 1 328 ? 9.625 6.914 -3.771 1 92.81 328 LEU B C 1
ATOM 5570 O O . LEU B 1 328 ? 10.352 7.754 -4.309 1 92.81 328 LEU B O 1
ATOM 5574 N N . CYS B 1 329 ? 8.352 6.879 -3.893 1 92.31 329 CYS B N 1
ATOM 5575 C CA . CYS B 1 329 ? 7.688 7.883 -4.715 1 92.31 329 CYS B CA 1
ATOM 5576 C C . CYS B 1 329 ? 7.891 9.281 -4.141 1 92.31 329 CYS B C 1
ATOM 5578 O O . CYS B 1 329 ? 8.219 10.219 -4.875 1 92.31 329 CYS B O 1
ATOM 5580 N N . TRP B 1 330 ? 7.73 9.438 -2.885 1 96.06 330 TRP B N 1
ATOM 5581 C CA . TRP B 1 330 ? 7.883 10.742 -2.266 1 96.06 330 TRP B CA 1
ATOM 5582 C C . TRP B 1 330 ? 9.359 11.133 -2.17 1 96.06 330 TRP B C 1
ATOM 5584 O O . TRP B 1 330 ? 9.703 12.312 -2.305 1 96.06 330 TRP B O 1
ATOM 5594 N N . ARG B 1 331 ? 10.195 10.133 -1.98 1 93.38 331 ARG B N 1
ATOM 5595 C CA . ARG B 1 331 ? 11.633 10.406 -1.97 1 93.38 331 ARG B CA 1
ATOM 5596 C C . ARG B 1 331 ? 12.094 10.945 -3.318 1 93.38 331 ARG B C 1
ATOM 5598 O O . ARG B 1 331 ? 12.922 11.859 -3.377 1 93.38 331 ARG B O 1
ATOM 5605 N N . ALA B 1 332 ? 11.578 10.391 -4.359 1 90.81 332 ALA B N 1
ATOM 5606 C CA . ALA B 1 332 ? 11.93 10.836 -5.707 1 90.81 332 ALA B CA 1
ATOM 5607 C C . ALA B 1 332 ? 11.547 12.297 -5.918 1 90.81 332 ALA B C 1
ATOM 5609 O O . ALA B 1 332 ? 12.141 12.984 -6.75 1 90.81 332 ALA B O 1
ATOM 5610 N N . LYS B 1 333 ? 10.555 12.789 -5.137 1 92.25 333 LYS B N 1
ATOM 5611 C CA . LYS B 1 333 ? 10.109 14.18 -5.203 1 92.25 333 LYS B CA 1
ATOM 5612 C C . LYS B 1 333 ? 10.867 15.055 -4.207 1 92.25 333 LYS B C 1
ATOM 5614 O O . LYS B 1 333 ? 10.578 16.234 -4.066 1 92.25 333 LYS B O 1
ATOM 5619 N N . ASN B 1 334 ? 11.75 14.43 -3.451 1 94.12 334 ASN B N 1
ATOM 5620 C CA . ASN B 1 334 ? 12.484 15.102 -2.385 1 94.12 334 ASN B CA 1
ATOM 5621 C C . ASN B 1 334 ? 11.547 15.617 -1.298 1 94.12 334 ASN B C 1
ATOM 5623 O O . ASN B 1 334 ? 11.703 16.75 -0.824 1 94.12 334 ASN B O 1
ATOM 5627 N N . VAL B 1 335 ? 10.523 14.914 -1.033 1 97.44 335 VAL B N 1
ATOM 5628 C CA . VAL B 1 335 ? 9.57 15.203 0.033 1 97.44 335 VAL B CA 1
ATOM 5629 C C . VAL B 1 335 ? 9.703 14.156 1.137 1 97.44 335 VAL B C 1
ATOM 5631 O O . VAL B 1 335 ? 9.656 12.953 0.867 1 97.44 335 VAL B O 1
ATOM 5634 N N . ARG B 1 336 ? 9.891 14.602 2.371 1 97.38 336 ARG B N 1
ATOM 5635 C CA . ARG B 1 336 ? 10.039 13.688 3.5 1 97.38 336 ARG B CA 1
ATOM 5636 C C . ARG B 1 336 ? 8.688 13.086 3.891 1 97.38 336 ARG B C 1
ATOM 5638 O O . ARG B 1 336 ? 7.691 13.805 3.996 1 97.38 336 ARG B O 1
ATOM 5645 N N . LEU B 1 337 ? 8.719 11.734 4.016 1 98.19 337 LEU B N 1
ATOM 5646 C CA . LEU B 1 337 ? 7.484 11.055 4.402 1 98.19 337 LEU B CA 1
ATOM 5647 C C . LEU B 1 337 ? 7.531 10.633 5.867 1 98.19 337 LEU B C 1
ATOM 5649 O O . LEU B 1 337 ? 8.531 10.078 6.324 1 98.19 337 LEU B O 1
ATOM 5653 N N . PHE B 1 338 ? 6.473 10.977 6.629 1 98.75 338 PHE B N 1
ATOM 5654 C CA . PHE B 1 338 ? 6.281 10.523 8 1 98.75 338 PHE B CA 1
ATOM 5655 C C . PHE B 1 338 ? 4.992 9.711 8.125 1 98.75 338 PHE B C 1
ATOM 5657 O O . PHE B 1 338 ? 3.98 10.055 7.512 1 98.75 338 PHE B O 1
ATOM 5664 N N . ALA B 1 339 ? 5.051 8.672 8.938 1 98.31 339 ALA B N 1
ATOM 5665 C CA . ALA B 1 339 ? 3.875 7.84 9.195 1 98.31 339 ALA B CA 1
ATOM 5666 C C . ALA B 1 339 ? 3.184 8.258 10.492 1 98.31 339 ALA B C 1
ATOM 5668 O O . ALA B 1 339 ? 3.844 8.602 11.469 1 98.31 339 ALA B O 1
ATOM 5669 N N . TRP B 1 340 ? 1.87 8.305 10.539 1 97.31 340 TRP B N 1
ATOM 5670 C CA . TRP B 1 340 ? 1.107 8.531 11.758 1 97.31 340 TRP B CA 1
ATOM 5671 C C . TRP B 1 340 ? -0.11 7.617 11.82 1 97.31 340 TRP B C 1
ATOM 5673 O O . TRP B 1 340 ? -0.589 7.141 10.789 1 97.31 340 TRP B O 1
ATOM 5683 N N . THR B 1 341 ? -0.54 7.219 12.969 1 94.31 341 THR B N 1
ATOM 5684 C CA . THR B 1 341 ? 0.124 7.219 14.266 1 94.31 341 THR B CA 1
ATOM 5685 C C . THR B 1 341 ? 0.663 5.828 14.602 1 94.31 341 THR B C 1
ATOM 5687 O O . THR B 1 341 ? -0.069 4.84 14.523 1 94.31 341 THR B O 1
ATOM 5690 N N . VAL B 1 342 ? 1.799 5.766 14.938 1 95.69 342 VAL B N 1
ATOM 5691 C CA . VAL B 1 342 ? 2.475 4.484 15.109 1 95.69 342 VAL B CA 1
ATOM 5692 C C . VAL B 1 342 ? 2.76 4.242 16.594 1 95.69 342 VAL B C 1
ATOM 5694 O O . VAL B 1 342 ? 3.664 4.855 17.156 1 95.69 342 VAL B O 1
ATOM 5697 N N . ASN B 1 343 ? 2.072 3.291 17.156 1 93.06 343 ASN B N 1
ATOM 5698 C CA . ASN B 1 343 ? 2.256 3.002 18.578 1 93.06 343 ASN B CA 1
ATOM 5699 C C . ASN B 1 343 ? 2.801 1.592 18.797 1 93.06 343 ASN B C 1
ATOM 5701 O O . ASN B 1 343 ? 3.486 1.333 19.781 1 93.06 343 ASN B O 1
ATOM 5705 N N . ASN B 1 344 ? 2.535 0.697 17.844 1 91.06 344 ASN B N 1
ATOM 5706 C CA . ASN B 1 344 ? 3.002 -0.683 17.922 1 91.06 344 ASN B CA 1
ATOM 5707 C C . ASN B 1 344 ? 4.508 -0.777 17.703 1 91.06 344 ASN B C 1
ATOM 5709 O O . ASN B 1 344 ? 5.031 -0.272 16.703 1 91.06 344 ASN B O 1
ATOM 5713 N N . PRO B 1 345 ? 5.188 -1.438 18.656 1 91.5 345 PRO B N 1
ATOM 5714 C CA . PRO B 1 345 ? 6.645 -1.508 18.562 1 91.5 345 PRO B CA 1
ATOM 5715 C C . PRO B 1 345 ? 7.125 -2.139 17.25 1 91.5 345 PRO B C 1
ATOM 5717 O O . PRO B 1 345 ? 8.141 -1.714 16.703 1 91.5 345 PRO B O 1
ATOM 5720 N N . LEU B 1 346 ? 6.449 -3.137 16.766 1 91.06 346 LEU B N 1
ATOM 5721 C CA . LEU B 1 346 ? 6.844 -3.785 15.531 1 91.06 346 LEU B CA 1
ATOM 5722 C C . LEU B 1 346 ? 6.691 -2.834 14.344 1 91.06 346 LEU B C 1
ATOM 5724 O O . LEU B 1 346 ? 7.535 -2.816 13.445 1 91.06 346 LEU B O 1
ATOM 5728 N N . GLU B 1 347 ? 5.68 -2.047 14.398 1 93 347 GLU B N 1
ATOM 5729 C CA . GLU B 1 347 ? 5.484 -1.049 13.352 1 93 347 GLU B CA 1
ATOM 5730 C C . GLU B 1 347 ? 6.562 0.032 13.414 1 93 347 GLU B C 1
ATOM 5732 O O . GLU B 1 347 ? 7.055 0.485 12.375 1 93 347 GLU B O 1
ATOM 5737 N N . LYS B 1 348 ? 6.867 0.379 14.633 1 94.5 348 LYS B N 1
ATOM 5738 C CA . LYS B 1 348 ? 7.922 1.375 14.797 1 94.5 348 LYS B CA 1
ATOM 5739 C C . LYS B 1 348 ? 9.227 0.914 14.141 1 94.5 348 LYS B C 1
ATOM 5741 O O . LYS B 1 348 ? 9.867 1.679 13.422 1 94.5 348 LYS B O 1
ATOM 5746 N N . LEU B 1 349 ? 9.539 -0.31 14.359 1 93.44 349 LEU B N 1
ATOM 5747 C CA . LEU B 1 349 ? 10.758 -0.882 13.789 1 93.44 349 LEU B CA 1
ATOM 5748 C C . LEU B 1 349 ? 10.656 -0.966 12.266 1 93.44 349 LEU B C 1
ATOM 5750 O O . LEU B 1 349 ? 11.609 -0.632 11.562 1 93.44 349 LEU B O 1
ATOM 5754 N N . HIS B 1 350 ? 9.539 -1.361 11.805 1 93.94 350 HIS B N 1
ATOM 5755 C CA . HIS B 1 350 ? 9.328 -1.495 10.367 1 93.94 350 HIS B CA 1
ATOM 5756 C C . HIS B 1 350 ? 9.477 -0.151 9.664 1 93.94 350 HIS B C 1
ATOM 5758 O O . HIS B 1 350 ? 10.203 -0.042 8.672 1 93.94 350 HIS B O 1
ATOM 5764 N N . PHE B 1 351 ? 8.875 0.88 10.18 1 96 351 PHE B N 1
ATOM 5765 C CA . PHE B 1 351 ? 8.891 2.182 9.523 1 96 351 PHE B CA 1
ATOM 5766 C C . PHE B 1 351 ? 10.266 2.826 9.633 1 96 351 PHE B C 1
ATOM 5768 O O . PHE B 1 351 ? 10.789 3.359 8.648 1 96 351 PHE B O 1
ATOM 5775 N N . SER B 1 352 ? 10.875 2.74 10.75 1 94.81 352 SER B N 1
ATOM 5776 C CA . SER B 1 352 ? 12.133 3.451 10.969 1 94.81 352 SER B CA 1
ATOM 5777 C C . SER B 1 352 ? 13.305 2.695 10.359 1 94.81 352 SER B C 1
ATOM 5779 O O . SER B 1 352 ? 14.156 3.289 9.688 1 94.81 352 SER B O 1
ATOM 5781 N N . ARG B 1 353 ? 13.352 1.388 10.508 1 93.31 353 ARG B N 1
ATOM 5782 C CA . ARG B 1 353 ? 14.539 0.632 10.125 1 93.31 353 ARG B CA 1
ATOM 5783 C C . ARG B 1 353 ? 14.367 0.011 8.742 1 93.31 353 ARG B C 1
ATOM 5785 O O . ARG B 1 353 ? 15.312 -0.017 7.953 1 93.31 353 ARG B O 1
ATOM 5792 N N . ASN B 1 354 ? 13.219 -0.473 8.492 1 93 354 ASN B N 1
ATOM 5793 C CA . ASN B 1 354 ? 13 -1.118 7.199 1 93 354 ASN B CA 1
ATOM 5794 C C . ASN B 1 354 ? 12.695 -0.098 6.105 1 93 354 ASN B C 1
ATOM 5796 O O . ASN B 1 354 ? 13.375 -0.055 5.082 1 93 354 ASN B O 1
ATOM 5800 N N . LEU B 1 355 ? 11.758 0.738 6.352 1 94.5 355 LEU B N 1
ATOM 5801 C CA . LEU B 1 355 ? 11.336 1.694 5.332 1 94.5 355 LEU B CA 1
ATOM 5802 C C . LEU B 1 355 ? 12.172 2.967 5.402 1 94.5 355 LEU B C 1
ATOM 5804 O O . LEU B 1 355 ? 12.258 3.719 4.43 1 94.5 355 LEU B O 1
ATOM 5808 N N . GLY B 1 356 ? 12.781 3.234 6.551 1 94.38 356 GLY B N 1
ATOM 5809 C CA . GLY B 1 356 ? 13.625 4.402 6.719 1 94.38 356 GLY B CA 1
ATOM 5810 C C . GLY B 1 356 ? 12.852 5.707 6.742 1 94.38 356 GLY B C 1
ATOM 5811 O O . GLY B 1 356 ? 13.242 6.68 6.098 1 94.38 356 GLY B O 1
ATOM 5812 N N . ILE B 1 357 ? 11.727 5.727 7.484 1 96.94 357 ILE B N 1
ATOM 5813 C CA . ILE B 1 357 ? 10.945 6.953 7.617 1 96.94 357 ILE B CA 1
ATOM 5814 C C . ILE B 1 357 ? 10.625 7.203 9.086 1 96.94 357 ILE B C 1
ATOM 5816 O O . ILE B 1 357 ? 10.633 6.273 9.898 1 96.94 357 ILE B O 1
ATOM 5820 N N . GLY B 1 358 ? 10.477 8.477 9.453 1 97.5 358 GLY B N 1
ATOM 5821 C CA . GLY B 1 358 ? 10.047 8.82 10.797 1 97.5 358 GLY B CA 1
ATOM 5822 C C . GLY B 1 358 ? 8.57 8.594 11.039 1 97.5 358 GLY B C 1
ATOM 5823 O O . GLY B 1 358 ? 7.82 8.32 10.094 1 97.5 358 GLY B O 1
ATOM 5824 N N . TYR B 1 359 ? 8.172 8.648 12.32 1 98.06 359 TYR B N 1
ATOM 5825 C CA . TYR B 1 359 ? 6.773 8.383 12.633 1 98.06 359 TYR B CA 1
ATOM 5826 C C . TYR B 1 359 ? 6.312 9.219 13.82 1 98.06 359 TYR B C 1
ATOM 5828 O O . TYR B 1 359 ? 7.129 9.641 14.648 1 98.06 359 TYR B O 1
ATOM 5836 N N . PHE B 1 360 ? 5.055 9.516 13.844 1 98.19 360 PHE B N 1
ATOM 5837 C CA . PHE B 1 360 ? 4.379 10.117 14.984 1 98.19 360 PHE B CA 1
ATOM 5838 C C . PHE B 1 360 ? 3.871 9.047 15.938 1 98.19 360 PHE B C 1
ATOM 5840 O O . PHE B 1 360 ? 3.34 8.023 15.508 1 98.19 360 PHE B O 1
ATOM 5847 N N . THR B 1 361 ? 4.023 9.227 17.219 1 97 361 THR B N 1
ATOM 5848 C CA . THR B 1 361 ? 3.604 8.234 18.203 1 97 361 THR B CA 1
ATOM 5849 C C . THR B 1 361 ? 2.924 8.906 19.391 1 97 361 THR B C 1
ATOM 5851 O O . THR B 1 361 ? 3.205 10.07 19.703 1 97 361 THR B O 1
ATOM 5854 N N . ASP B 1 362 ? 2.109 8.148 20.078 1 95.88 362 ASP B N 1
ATOM 5855 C CA . ASP B 1 362 ? 1.366 8.672 21.219 1 95.88 362 ASP B CA 1
ATOM 5856 C C . ASP B 1 362 ? 2.098 8.383 22.531 1 95.88 362 ASP B C 1
ATOM 5858 O O . ASP B 1 362 ? 1.576 8.664 23.609 1 95.88 362 ASP B O 1
ATOM 5862 N N . SER B 1 363 ? 3.252 7.816 22.406 1 92.75 363 SER B N 1
ATOM 5863 C CA . SER B 1 363 ? 4.043 7.523 23.609 1 92.75 363 SER B CA 1
ATOM 5864 C C . SER B 1 363 ? 5.535 7.668 23.328 1 92.75 363 SER B C 1
ATOM 5866 O O . SER B 1 363 ? 6.023 7.238 22.281 1 92.75 363 SER B O 1
ATOM 5868 N N . MET B 1 364 ? 6.191 8.234 24.266 1 89.94 364 MET B N 1
ATOM 5869 C CA . MET B 1 364 ? 7.641 8.391 24.141 1 89.94 364 MET B CA 1
ATOM 5870 C C . MET B 1 364 ? 8.375 7.309 24.938 1 89.94 364 MET B C 1
ATOM 5872 O O . MET B 1 364 ? 9.602 7.234 24.891 1 89.94 364 MET B O 1
ATOM 5876 N N . LEU B 1 365 ? 7.582 6.477 25.484 1 82.44 365 LEU B N 1
ATOM 5877 C CA . LEU B 1 365 ? 8.219 5.43 26.281 1 82.44 365 LEU B CA 1
ATOM 5878 C C . LEU B 1 365 ? 8.867 4.383 25.391 1 82.44 365 LEU B C 1
ATOM 5880 O O . LEU B 1 365 ? 8.227 3.865 24.469 1 82.44 365 LEU B O 1
ATOM 5884 N N . GLY B 1 366 ? 10.07 4.07 25.562 1 75.12 366 GLY B N 1
ATOM 5885 C CA . GLY B 1 366 ? 10.773 3.043 24.812 1 75.12 366 GLY B CA 1
ATOM 5886 C C . GLY B 1 366 ? 11.391 3.557 23.516 1 75.12 366 GLY B C 1
ATOM 5887 O O . GLY B 1 366 ? 11.859 2.771 22.688 1 75.12 366 GLY B O 1
ATOM 5888 N N . GLU B 1 367 ? 11.273 4.82 23.375 1 78.81 367 GLU B N 1
ATOM 5889 C CA . GLU B 1 367 ? 11.82 5.371 22.125 1 78.81 367 GLU B CA 1
ATOM 5890 C C . GLU B 1 367 ? 13.312 5.633 22.25 1 78.81 367 GLU B C 1
ATOM 5892 O O . GLU B 1 367 ? 13.82 5.898 23.344 1 78.81 367 GLU B O 1
#

Secondary structure (DSSP, 8-state):
--------HHHHHHHHHHHHHHHHHHHHHHHTTSHHHHHHHHHHHHHHHHHHHHHPPPPPPHHHHHHHHBSPP--HHHHHHH-SSS---------SS-B--EEEGGGTTTTS-TTSHHHHHHHHHTT-SEEEEEEEE-TT--EEE---SBSTTTSS--SBGGGS-HHHHTT--TTTTSTTTTTTTT--PPBHHHHHHHHHHTT-EEEEEE---STHHHHHHHHHHHH-TTHHHHEEEEES-HHHHHHHHHH-TTS-EEEEE-TTTTTEEE--SSGGG-EES---HHHHHHHHHHHHHHHHHHHHTHHHHH--SEEEEEGGG--HHHHHHHHHTT-EEEEE----HHHHHIIIIIS--EEEES--TT-/--------HHHHHHHHHHHHHHHHHHHHHHHTTSHHHHHHHHHHHHHHHHHHHHHPPPPPPHHHHHHHHBSPP--HHHHHHH-SSS-------S-SS-B--EEEGGGTTTTS-TTSHHHHHHHHHTT-SEEEEEEEE-TT--EEE---SBSTTTSS--SBGGGS-HHHHTT--TTTTSTTTTTTTT--PPBHHHHHHHHHHTT-EEEEEE---STHHHHHHHHHHHH-TTHHHHEEEEES-HHHHHHHHHH-TTS-EEEEE-TTTTTEEE--SSGGG-EES---HHHHHHHHHHHHHHHHHIIIIIHHHH--SEEEEEGGG--HHHHHHHHHTT-EEEEE----HHHHHIIIIIS--EEEES--TT-

InterPro domains:
  IPR017946 PLC-like phosphodiesterase, TIM beta/alpha-barrel domain superfamily [G3DSA:3.20.20.190] (95-365)
  IPR017946 PLC-like phosphodiesterase, TIM beta/alpha-barrel domain superfamily [SSF51695] (100-350)
  IPR030395 Glycerophosphodiester phosphodiesterase domain [PF03009] (105-362)
  IPR030395 Glycerophosphodiester phosphodiesterase domain [PS51704] (100-367)

Organism: Rhodnius prolixus (NCBI:txid13249)

Solvent-accessible surface area (backbone atoms only — not comparable to full-atom values): 38290 Å² total; per-residue (Å²): 127,80,79,74,81,76,77,56,62,68,49,47,51,41,27,36,51,50,46,49,50,53,50,48,52,51,52,49,63,56,44,53,71,35,66,68,49,39,48,46,62,51,49,48,20,51,51,48,41,49,49,42,65,69,67,32,36,68,55,54,58,65,68,50,51,35,59,47,46,30,49,80,58,72,14,34,60,64,34,35,72,70,40,85,64,91,51,85,47,77,50,79,76,76,70,93,57,64,51,58,48,60,29,25,33,31,24,16,39,72,85,30,44,52,36,22,66,68,10,42,53,49,36,47,72,64,63,53,57,25,35,26,36,28,35,31,43,24,51,76,63,50,52,25,31,47,78,60,64,49,38,50,81,37,31,93,46,83,55,42,50,55,76,29,46,57,87,74,45,55,78,41,40,46,11,71,67,37,97,60,20,85,82,40,65,74,35,39,55,34,48,41,63,64,52,50,52,51,34,58,75,69,68,36,26,38,36,44,33,46,72,47,87,56,71,65,50,52,55,54,54,54,50,50,44,69,75,39,61,66,38,64,48,25,38,32,45,29,28,71,48,64,66,60,53,33,52,46,27,71,75,40,51,72,55,47,32,27,42,38,49,58,78,52,61,64,31,24,77,39,78,44,89,53,66,88,68,36,37,58,74,51,86,50,62,70,61,34,50,51,22,47,52,46,30,54,52,52,50,51,38,56,77,59,42,43,51,65,36,44,18,46,49,29,34,38,36,38,53,55,71,53,26,60,51,54,52,51,55,36,49,75,69,68,25,47,59,31,32,36,75,47,74,52,67,66,55,46,47,40,37,39,49,37,64,13,30,24,34,25,15,38,58,60,78,91,110,128,81,77,74,78,74,76,54,61,68,49,47,50,42,27,37,48,50,48,51,49,54,50,48,52,52,50,48,64,59,44,53,72,35,66,69,49,38,49,46,61,50,49,46,20,52,50,48,41,49,50,43,65,69,66,31,36,68,56,54,58,64,68,49,50,35,58,47,46,28,49,81,59,72,14,34,59,65,34,38,72,69,41,86,62,91,52,84,47,76,50,81,77,79,71,94,57,64,52,60,48,59,28,25,34,31,24,16,38,72,85,29,43,53,37,23,65,69,9,42,51,49,34,49,73,61,64,51,59,26,35,27,36,29,36,31,43,25,52,75,63,49,54,25,32,46,78,61,65,51,38,48,81,38,32,95,45,83,52,41,50,55,75,30,44,56,89,74,45,55,80,42,41,47,13,70,67,38,95,59,20,86,83,39,64,73,37,39,55,34,48,40,65,63,52,48,52,51,35,59,75,69,67,36,26,36,37,44,33,47,72,49,86,56,71,66,50,51,54,54,52,52,50,48,43,70,74,40,61,65,38,63,47,24,39,31,45,28,27,71,48,64,66,60,54,34,52,45,29,72,76,38,51,72,56,47,32,30,43,39,49,59,79,50,60,63,30,24,76,42,79,44,88,53,68,87,69,35,38,59,76,51,87,50,60,70,62,33,50,51,22,46,53,46,29,54,51,52,52,49,38,57,75,58,42,43,52,64,35,45,18,47,48,29,34,39,34,40,53,53,71,54,27,61,52,54,54,50,55,36,49,75,69,67,25,46,58,29,32,35,77,46,73,51,69,66,53,47,46,39,37,40,49,37,64,15,30,23,33,25,15,38,57,60,78,90,108

Sequence (734 aa):
MPLQAVVDFKLACSCLYLWIWIFTIFLLAVEVTNLFVMSLLIAGPIVTYWLITTFAIPTPHESIVQEILGSELKGDILCESSSSSGDVVSCPDEPTDFAMKVIAHRFAGIEAPENSLEALELCYKNGAVAVEFDLVLTADFVPVLFHDVTLDRVTNIVGQITEKLWSEVKELDISIKHPFHKKYEGTRIPLFEDVIKKCVDWDLRMFIDVKDDRPETVNVVLKMYEKYPKMYKRTIVSSFNGIFLYNIRRANPAIVVSMAWRPLYMSCKKYSLKQADCVPYSTFIPAHCVARLMDHVTTWLFNHIAHHLIGFSAVLICKDIITPETVLCWRAKNVRLFAWTVNNPLEKLHFSRNLGIGYFTDSMLGEMPLQAVVDFKLACSCLYLWIWIFTIFLLAVEVTNLFVMSLLIAGPIVTYWLITTFAIPTPHESIVQEILGSELKGDILCESSSSSGDVVSCPDEPTDFAMKVIAHRFAGIEAPENSLEALELCYKNGAVAVEFDLVLTADFVPVLFHDVTLDRVTNIVGQITEKLWSEVKELDISIKHPFHKKYEGTRIPLFEDVIKKCVDWDLRMFIDVKDDRPETVNVVLKMYEKYPKMYKRTIVSSFNGIFLYNIRRANPAIVVSMAWRPLYMSCKKYSLKQADCVPYSTFIPAHCVARLMDHVTTWLFNHIAHHLIGFSAVLICKDIITPETVLCWRAKNVRLFAWTVNNPLEKLHFSRNLGIGYFTDSMLGE

Radius of gyration: 28.57 Å; Cα contacts (8 Å, |Δi|>4): 1329; chains: 2; bounding box: 68×77×73 Å

pLDDT: mean 90.89, std 12.09, range [29.23, 98.81]

Nearest PDB structures (foldseek):
  2pz0-assembly1_A  TM=8.873E-01  e=7.470E-20  Caldanaerobacter subterraneus subsp. tengcongensis MB4
  2otd-assembly4_D  TM=8.243E-01  e=9.439E-18  Shigella flexneri
  7e0v-assembly1_A  TM=8.493E-01  e=7.780E-17  Pyrococcus furiosus DSM 3638
  7e2b-assembly1_A  TM=8.263E-01  e=1.973E-16  Pyrococcus furiosus DSM 3638
  8ghi-assembly1_A  TM=7.376E-01  e=1.437E-15  Staphylococcus aureus